Protein AF-A0A2S7P5N1-F1 (afdb_monomer_lite)

pLDDT: mean 74.96, std 13.5, range [34.81, 96.12]

Foldseek 3Di:
DWWQFLPQRDIDDDDPVDDDAEEEEDEDDDPFQLDEPDNDCPDPSVPTPNNVVSNVVSVVCVVVVHRIYDYCNHRADPVDPVRNVVCVVCVVVVVVRHPYYHYDDPPDPAPPPNFHDDDDPPCVLVNQVVVLVRCLVPFQAQCQQQFADPDADDDPVRFHPWQFDASGDSDPVRCVVPPPWDFDPDDRVPHQRWDQDPQAIKDAQFKWKFQLVVLWTWGWGRTQDPQPRTDTWTWHDQFQLEITTTDGDPVPPSDDDDPGLIDIDTDGHGYHRDADPVNSVLSVVQVQQKAFEAEPWWDCACVFKPWDPDPPQSSQQRRSRNIRRCSQDQKDKTKMKGDPQPTHTPVNDNPRDDVFAIKIKMKMWDDDPPDPGTAIFIDIDGDNDPVVVVVVVVVVPDTDRAKDKDWDADPPFRKIKIWIWGWAFDDDPHTDTYTYIYIDIDGD

Radius of gyration: 33.19 Å; chains: 1; bounding box: 68×47×106 Å

Sequence (444 aa):
MRLIHTTNLNLKWFTWKKIPGYAILSHTWESDDQTDIIKDPTHPSSKKAGYRKIISACKVARDNNLDYIWVDTCCIEKESSSELSEAINSMYRWYQNAKVCYAYLSDLKAGIFGVNMPMLYGEGPNAFLRLQEQIVLSSNDLSIFAFDLNSKPTNPSGRIVIPYCDMFAESPDAFKNHGAREYPETEPHWNEAFTVTNRGIYFQRARLHTDMRNGVYCMILNTEYPSLNHGFIYLQKVGPRLFARCAFDDSGRHSGDNELPSSQVEEDMYIIKHITPLRLQQLIDADEYSIQVTSETHILTPTALEVLDGFPWSKHWDESRMKHLTRGENEFRGCWKLYPDFAESLLGTAVMHPTIDFVYLTCGLIRRQNHRHPKPSVCLYHADKWEEVEGALEFFPGYSTGDQELVLSNPGRGDKTTITVHIELQEGNIPRFQLRINMKTTKR

Structure (mmCIF, N/CA/C/O backbone):
data_AF-A0A2S7P5N1-F1
#
_entry.id   AF-A0A2S7P5N1-F1
#
loop_
_atom_site.group_PDB
_atom_site.id
_atom_site.type_symbol
_atom_site.label_atom_id
_atom_site.label_alt_id
_atom_site.label_comp_id
_atom_site.label_asym_id
_atom_site.label_entity_id
_atom_site.label_seq_id
_atom_site.pdbx_PDB_ins_code
_atom_site.Cartn_x
_atom_site.Cartn_y
_atom_site.Cartn_z
_atom_site.occupancy
_atom_site.B_iso_or_equiv
_atom_site.auth_seq_id
_atom_site.auth_comp_id
_atom_site.auth_asym_id
_atom_site.auth_atom_id
_atom_site.pdbx_PDB_model_num
ATOM 1 N N . MET A 1 1 ? -18.267 -4.964 55.510 1.00 85.06 1 MET A N 1
ATOM 2 C CA . MET A 1 1 ? -18.291 -4.572 54.079 1.00 85.06 1 MET A CA 1
ATOM 3 C C . MET A 1 1 ? -19.045 -3.260 53.945 1.00 85.06 1 MET A C 1
ATOM 5 O O . MET A 1 1 ? -20.138 -3.157 54.500 1.00 85.06 1 MET A O 1
ATOM 9 N N . ARG A 1 2 ? -18.495 -2.270 53.232 1.00 88.69 2 ARG A N 1
ATOM 10 C CA . ARG A 1 2 ? -19.232 -1.049 52.859 1.00 88.69 2 ARG A CA 1
ATOM 11 C C . ARG A 1 2 ? -19.867 -1.194 51.495 1.00 88.69 2 ARG A C 1
ATOM 13 O O . ARG A 1 2 ? -19.284 -1.819 50.623 1.00 88.69 2 ARG A O 1
ATOM 20 N N . LEU A 1 3 ? -21.042 -0.605 51.333 1.00 90.88 3 LEU A N 1
ATOM 21 C CA . LEU A 1 3 ? -21.743 -0.503 50.059 1.00 90.88 3 LEU A CA 1
ATOM 22 C C . LEU A 1 3 ? -22.220 0.934 49.863 1.00 90.88 3 LEU A C 1
ATOM 24 O O . LEU A 1 3 ? -22.571 1.610 50.832 1.00 90.88 3 LEU A O 1
ATOM 28 N N . ILE A 1 4 ? -22.266 1.376 48.613 1.00 91.75 4 ILE A N 1
ATOM 29 C CA . ILE A 1 4 ? -22.823 2.665 48.206 1.00 91.75 4 ILE A CA 1
ATOM 30 C C . ILE A 1 4 ? -24.306 2.458 47.923 1.00 91.75 4 ILE A C 1
ATOM 32 O O . ILE A 1 4 ? -24.670 1.568 47.155 1.00 91.75 4 ILE A O 1
ATOM 36 N N . HIS A 1 5 ? -25.167 3.271 48.527 1.00 93.25 5 HIS A N 1
ATOM 37 C CA . HIS A 1 5 ? -26.588 3.274 48.197 1.00 93.25 5 HIS A CA 1
ATOM 38 C C . HIS A 1 5 ? -26.816 4.011 46.872 1.00 93.25 5 HIS A C 1
ATOM 40 O O . HIS A 1 5 ? -26.486 5.190 46.748 1.00 93.25 5 HIS A O 1
ATOM 46 N N . THR A 1 6 ? -27.415 3.351 45.885 1.00 92.06 6 THR A N 1
ATOM 47 C CA . THR A 1 6 ? -27.430 3.830 44.495 1.00 92.06 6 THR A CA 1
ATOM 48 C C . THR A 1 6 ? -28.173 5.153 44.322 1.00 92.06 6 THR A C 1
ATOM 50 O O . THR A 1 6 ? -27.812 5.941 43.456 1.00 92.06 6 THR A O 1
ATOM 53 N N . THR A 1 7 ? -29.186 5.452 45.142 1.00 88.25 7 THR A N 1
ATOM 54 C CA . THR A 1 7 ? -29.996 6.686 45.014 1.00 88.25 7 THR A CA 1
ATOM 55 C C . THR A 1 7 ? -29.400 7.919 45.691 1.00 88.25 7 THR A C 1
ATOM 57 O O . THR A 1 7 ? -29.428 8.997 45.113 1.00 88.25 7 THR A O 1
ATOM 60 N N . ASN A 1 8 ? -28.875 7.787 46.910 1.00 87.75 8 ASN A N 1
ATOM 61 C CA . ASN A 1 8 ? -28.400 8.923 47.712 1.00 87.75 8 ASN A CA 1
ATOM 62 C C . ASN A 1 8 ? -26.874 8.932 47.887 1.00 87.75 8 ASN A C 1
ATOM 64 O O . ASN A 1 8 ? -26.353 9.794 48.587 1.00 87.75 8 ASN A O 1
ATOM 68 N N . LEU A 1 9 ? -26.179 7.964 47.274 1.00 86.25 9 LEU A N 1
ATOM 69 C CA . LEU A 1 9 ? -24.722 7.825 47.222 1.00 86.25 9 LEU A CA 1
ATOM 70 C C . LEU A 1 9 ? -24.042 7.703 48.593 1.00 86.25 9 LEU A C 1
ATOM 72 O O . LEU A 1 9 ? -22.824 7.824 48.700 1.00 86.25 9 LEU A O 1
ATOM 76 N N . ASN A 1 10 ? -24.807 7.429 49.652 1.00 85.75 10 ASN A N 1
ATOM 77 C CA . ASN A 1 10 ? -24.251 7.255 50.985 1.00 85.75 10 ASN A CA 1
ATOM 78 C C . ASN A 1 10 ? -23.576 5.889 51.119 1.00 85.75 10 ASN A C 1
ATOM 80 O O . ASN A 1 10 ? -24.156 4.856 50.773 1.00 85.75 10 ASN A O 1
ATOM 84 N N . LEU A 1 11 ? -22.380 5.887 51.706 1.00 87.00 11 LEU A N 1
ATOM 85 C CA . LEU A 1 11 ? -21.710 4.671 52.153 1.00 87.00 11 LEU A CA 1
ATOM 86 C C . LEU A 1 11 ? -22.391 4.137 53.416 1.00 87.00 11 LEU A C 1
ATOM 88 O O . LEU A 1 11 ? -22.590 4.865 54.390 1.00 87.00 11 LEU A O 1
ATOM 92 N N . LYS A 1 12 ? -22.731 2.848 53.410 1.00 89.44 12 LYS A N 1
ATOM 93 C CA . LYS A 1 12 ? -23.333 2.150 54.547 1.00 89.44 12 LYS A CA 1
ATOM 94 C C . LYS A 1 12 ? -22.548 0.888 54.875 1.00 89.44 12 LYS A C 1
ATOM 96 O O . LYS A 1 12 ? -22.209 0.107 53.986 1.00 89.44 12 LYS A O 1
ATOM 101 N N . TRP A 1 13 ? -22.274 0.690 56.162 1.00 87.94 13 TRP A N 1
ATOM 102 C CA . TRP A 1 13 ? -21.599 -0.504 56.664 1.00 87.94 13 TRP A CA 1
ATOM 103 C C . TRP A 1 13 ? -22.589 -1.651 56.885 1.00 87.94 13 TRP A C 1
ATOM 105 O O . TRP A 1 13 ? -23.650 -1.462 57.485 1.00 87.94 13 TRP A O 1
ATOM 115 N N . PHE A 1 14 ? -22.211 -2.851 56.447 1.00 86.44 14 PHE A N 1
ATOM 116 C CA . PHE A 1 14 ? -22.962 -4.085 56.648 1.00 86.44 14 PHE A CA 1
ATOM 117 C C . PHE A 1 14 ? -22.094 -5.164 57.297 1.00 86.44 14 PHE A C 1
ATOM 119 O O . PHE A 1 14 ? -20.931 -5.374 56.929 1.00 86.44 14 PHE A O 1
ATOM 126 N N . THR A 1 15 ? -22.694 -5.874 58.254 1.00 81.19 15 THR A N 1
ATOM 127 C CA . THR A 1 15 ? -22.119 -7.069 58.877 1.00 81.19 15 THR A CA 1
ATOM 128 C C . THR A 1 15 ? -22.464 -8.312 58.056 1.00 81.19 15 THR A C 1
ATOM 130 O O . THR A 1 15 ? -23.514 -8.385 57.418 1.00 81.19 15 THR A O 1
ATOM 133 N N . TRP A 1 16 ? -21.596 -9.324 58.108 1.00 67.81 16 TRP A N 1
ATOM 134 C CA . TRP A 1 16 ? -21.658 -10.546 57.292 1.00 67.81 16 TRP A CA 1
ATOM 135 C C . TRP A 1 16 ? -22.987 -11.317 57.334 1.00 67.81 16 TRP A C 1
ATOM 137 O O . TRP A 1 16 ? -23.288 -12.069 56.416 1.00 67.81 16 TRP A O 1
ATOM 147 N N . LYS A 1 17 ? -23.800 -11.127 58.379 1.00 71.75 17 LYS A N 1
ATOM 148 C CA . LYS A 1 17 ? -25.098 -11.801 58.545 1.00 71.75 17 LYS A CA 1
ATOM 149 C C . LYS A 1 17 ? -26.265 -11.091 57.843 1.00 71.75 17 LYS A C 1
ATOM 151 O O . LYS A 1 17 ? -27.352 -11.655 57.792 1.00 71.75 17 LYS A O 1
ATOM 156 N N . LYS A 1 18 ? -26.082 -9.852 57.366 1.00 82.50 18 LYS A N 1
ATOM 157 C CA . LYS A 1 18 ? -27.156 -8.999 56.819 1.00 82.50 18 LYS A CA 1
ATOM 15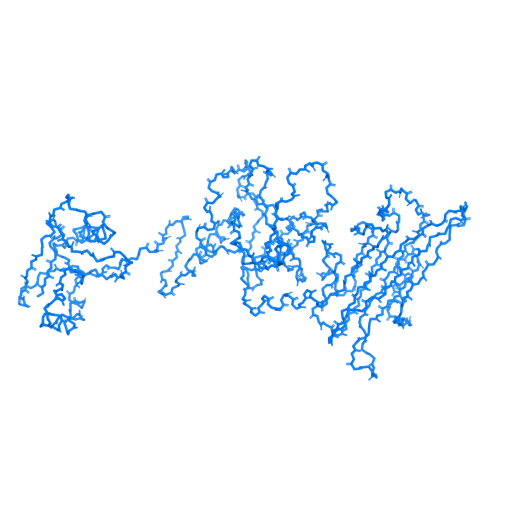8 C C . LYS A 1 18 ? -26.682 -8.160 55.624 1.00 82.50 18 LYS A C 1
ATOM 160 O O . LYS A 1 18 ? -26.900 -6.951 55.599 1.00 82.50 18 LYS A O 1
ATOM 165 N N . ILE A 1 19 ? -26.009 -8.779 54.655 1.00 86.12 19 ILE A N 1
ATOM 166 C CA . ILE A 1 19 ? -25.625 -8.096 53.410 1.00 86.12 19 ILE A CA 1
ATOM 167 C C . ILE A 1 19 ? -26.820 -8.162 52.436 1.00 86.12 19 ILE A C 1
ATOM 169 O O . ILE A 1 19 ? -27.285 -9.268 52.154 1.00 86.12 19 ILE A O 1
ATOM 173 N N . PRO A 1 20 ? -27.360 -7.022 51.959 1.00 91.94 20 PRO A N 1
ATOM 174 C CA . PRO A 1 20 ? -28.439 -7.007 50.968 1.00 91.94 20 PRO A CA 1
ATOM 175 C C . PRO A 1 20 ? -27.938 -7.505 49.604 1.00 91.94 20 PRO A C 1
ATOM 177 O O . PRO A 1 20 ? -26.741 -7.680 49.413 1.00 91.94 20 PRO A O 1
ATOM 180 N N . GLY A 1 21 ? -28.828 -7.710 48.630 1.00 91.56 21 GLY A N 1
ATOM 181 C CA . GLY A 1 21 ? -28.392 -7.890 47.241 1.00 91.56 21 GLY A CA 1
ATOM 182 C C . GLY A 1 21 ? -27.664 -6.637 46.745 1.00 91.56 21 GLY A C 1
ATOM 183 O O . GLY A 1 21 ? -28.141 -5.526 46.971 1.00 91.56 21 GLY A O 1
ATOM 184 N N . TYR A 1 22 ? -26.512 -6.806 46.095 1.00 94.94 22 TYR A N 1
ATOM 185 C CA . TYR A 1 22 ? -25.707 -5.693 45.591 1.00 94.94 22 TYR A CA 1
ATOM 186 C C . TYR A 1 22 ? -25.079 -6.015 44.235 1.00 94.94 22 TYR A C 1
ATOM 188 O O . TYR A 1 22 ? -24.844 -7.182 43.906 1.00 94.94 22 TYR A O 1
ATOM 196 N N . ALA A 1 23 ? -24.809 -4.966 43.465 1.00 93.62 23 ALA A N 1
ATOM 197 C CA . ALA A 1 23 ? -23.954 -5.017 42.285 1.00 93.62 23 ALA A CA 1
ATOM 198 C C . ALA A 1 23 ? -22.489 -4.793 42.676 1.00 93.62 23 ALA A C 1
ATOM 200 O O . ALA A 1 23 ? -22.204 -4.160 43.692 1.00 93.62 23 ALA A O 1
ATOM 201 N N . ILE A 1 24 ? -21.553 -5.245 41.853 1.00 92.69 24 ILE A N 1
ATOM 202 C CA . ILE A 1 24 ? -20.134 -4.924 42.002 1.00 92.69 24 ILE A CA 1
ATOM 203 C C . ILE A 1 24 ? -19.625 -4.230 40.740 1.00 92.69 24 ILE A C 1
ATOM 205 O O . ILE A 1 24 ? -20.009 -4.610 39.637 1.00 92.69 24 ILE A O 1
ATOM 209 N N . LEU A 1 25 ? -18.802 -3.193 40.893 1.00 89.31 25 LEU A N 1
ATOM 210 C CA . LEU A 1 25 ? -18.110 -2.544 39.782 1.00 89.31 25 LEU A CA 1
ATOM 211 C C . LEU A 1 25 ? -16.669 -3.048 39.727 1.00 89.31 25 LEU A C 1
ATOM 213 O O . LEU A 1 25 ? -15.925 -2.913 40.698 1.00 89.31 25 LEU A O 1
ATOM 217 N N . SER A 1 26 ? -16.291 -3.599 38.581 1.00 84.00 26 SER A N 1
ATOM 218 C CA . SER A 1 26 ? -14.914 -3.898 38.217 1.00 84.00 26 SER A CA 1
ATOM 219 C C . SER A 1 26 ? -14.438 -2.849 37.216 1.00 84.00 26 SER A C 1
ATOM 221 O O . SER A 1 26 ? -15.090 -2.607 36.198 1.00 84.00 26 SER A O 1
ATOM 223 N N . HIS A 1 27 ? -13.319 -2.196 37.507 1.00 73.56 27 HIS A N 1
ATOM 224 C CA . HIS A 1 27 ? -12.744 -1.155 36.659 1.00 73.56 27 HIS A CA 1
ATOM 225 C C . HIS A 1 27 ? -11.223 -1.145 36.775 1.00 73.56 27 HIS A C 1
ATOM 227 O O . HIS A 1 27 ? -10.653 -1.651 37.742 1.00 73.56 27 HIS A O 1
ATOM 233 N N . THR A 1 28 ? -10.568 -0.522 35.802 1.00 64.88 28 THR A N 1
ATOM 234 C CA . THR A 1 28 ? -9.151 -0.153 35.873 1.00 64.88 28 THR A CA 1
ATOM 235 C C . THR A 1 28 ? -9.002 1.288 36.349 1.00 64.88 28 THR A C 1
ATOM 237 O O . THR A 1 28 ? -9.917 2.100 36.206 1.00 64.88 28 THR A O 1
ATOM 240 N N . TRP A 1 29 ? -7.853 1.599 36.946 1.00 57.81 29 TRP A N 1
ATOM 241 C CA . TRP A 1 29 ? -7.506 2.958 37.355 1.00 57.81 29 TRP A CA 1
ATOM 242 C C . TRP A 1 29 ? -7.067 3.762 36.131 1.00 57.81 29 TRP A C 1
ATOM 244 O O . TRP A 1 29 ? -6.116 3.372 35.455 1.00 57.81 29 TRP A O 1
ATOM 254 N N . GLU A 1 30 ? -7.722 4.885 35.860 1.00 59.81 30 GLU A N 1
ATOM 255 C CA . GLU A 1 30 ? -7.180 5.922 34.976 1.00 59.81 30 GLU A CA 1
ATOM 256 C C . GLU A 1 30 ? -6.218 6.848 35.736 1.00 59.81 30 GLU A C 1
ATOM 258 O O . GLU A 1 30 ? -6.212 6.900 36.968 1.00 59.81 30 GLU A O 1
ATOM 263 N N . SER A 1 31 ? -5.408 7.626 35.012 1.00 55.72 31 SER A N 1
ATOM 264 C CA . SER A 1 31 ? -4.389 8.525 35.583 1.00 55.72 31 SER A CA 1
ATOM 265 C C . SER A 1 31 ? -4.941 9.639 36.491 1.00 55.72 31 SER A C 1
ATOM 267 O O . SER A 1 31 ? -4.154 10.353 37.104 1.00 55.72 31 SER A O 1
ATOM 269 N N . ASP A 1 32 ? -6.268 9.767 36.620 1.00 54.53 32 ASP A N 1
ATOM 270 C CA . ASP A 1 32 ? -6.952 10.799 37.416 1.00 54.53 32 ASP A CA 1
ATOM 271 C C . ASP A 1 32 ? -8.100 10.243 38.304 1.00 54.53 32 ASP A C 1
ATOM 273 O O . ASP A 1 32 ? -8.975 10.975 38.777 1.00 54.53 32 ASP A O 1
ATOM 277 N N . ASP A 1 33 ? -8.117 8.922 38.539 1.00 52.47 33 ASP A N 1
ATOM 278 C CA . ASP A 1 33 ? -9.250 8.191 39.139 1.00 52.47 33 ASP A CA 1
ATOM 279 C C . ASP A 1 33 ? -9.298 8.169 40.677 1.00 52.47 33 ASP A C 1
ATOM 281 O O . ASP A 1 33 ? -10.228 7.600 41.258 1.00 52.47 33 ASP A O 1
ATOM 285 N N . GLN A 1 34 ? -8.338 8.791 41.371 1.00 53.25 34 GLN A N 1
ATOM 286 C CA . GLN A 1 34 ? -8.409 8.916 42.830 1.00 53.25 34 GLN A CA 1
ATOM 287 C C . GLN A 1 34 ? -9.506 9.918 43.210 1.00 53.25 34 GLN A C 1
ATOM 289 O O . GLN A 1 34 ? -9.298 11.135 43.294 1.00 53.25 34 GLN A O 1
ATOM 294 N N . THR A 1 35 ? -10.713 9.386 43.388 1.00 55.66 35 THR A N 1
ATOM 295 C CA . THR A 1 35 ? -11.888 10.130 43.824 1.00 55.66 35 THR A CA 1
ATOM 296 C C . THR A 1 35 ? -12.612 9.399 44.931 1.00 55.66 35 THR A C 1
ATOM 298 O O . THR A 1 35 ? -13.121 8.298 44.740 1.00 55.66 35 THR A O 1
ATOM 301 N N . ASP A 1 36 ? -12.720 10.067 46.072 1.00 55.72 36 ASP A N 1
ATOM 302 C CA . ASP A 1 36 ? -13.720 9.733 47.070 1.00 55.72 36 ASP A CA 1
ATOM 303 C C . ASP A 1 36 ? -15.107 10.138 46.560 1.00 55.72 36 ASP A C 1
ATOM 305 O O . ASP A 1 36 ? -15.274 11.146 45.862 1.00 55.72 36 ASP A O 1
ATOM 309 N N . ILE A 1 37 ? -16.132 9.368 46.931 1.00 57.41 37 ILE A N 1
ATOM 310 C CA . ILE A 1 37 ? -17.523 9.798 46.759 1.00 57.41 37 ILE A CA 1
ATOM 311 C C . ILE A 1 37 ? -17.769 10.908 47.772 1.00 57.41 37 ILE A C 1
ATOM 313 O O . ILE A 1 37 ? -18.015 10.665 48.953 1.00 57.41 37 ILE A O 1
ATOM 317 N N . ILE A 1 38 ? -17.675 12.145 47.302 1.00 56.34 38 ILE A N 1
ATOM 318 C CA . ILE A 1 38 ? -17.942 13.324 48.117 1.00 56.34 38 ILE A CA 1
ATOM 319 C C . ILE A 1 38 ? -19.436 13.640 48.027 1.00 56.34 38 ILE A C 1
ATOM 321 O O . ILE A 1 38 ? -20.025 13.648 46.946 1.00 56.34 38 ILE A O 1
ATOM 325 N N . LYS A 1 39 ? -20.052 13.877 49.191 1.00 51.62 39 LYS A N 1
ATOM 326 C CA . LYS A 1 39 ? -21.495 14.137 49.350 1.00 51.62 39 LYS A CA 1
ATOM 327 C C . LYS A 1 39 ? -21.967 15.450 48.717 1.00 51.62 39 LYS A C 1
ATOM 329 O O . LYS A 1 39 ? -23.170 15.663 48.619 1.00 51.62 39 LYS A O 1
ATOM 334 N N . ASP A 1 40 ? -21.042 16.322 48.329 1.00 56.47 40 ASP A N 1
ATOM 335 C CA . ASP A 1 40 ? -21.327 17.663 47.831 1.00 56.47 40 ASP A CA 1
ATOM 336 C C . ASP A 1 40 ? -21.165 17.738 46.296 1.00 56.47 40 ASP A C 1
ATOM 338 O O . ASP A 1 40 ? -20.037 17.661 45.794 1.00 56.47 40 ASP A O 1
ATOM 342 N N . PRO A 1 41 ? -22.267 17.919 45.537 1.00 57.59 41 PRO A N 1
ATOM 343 C CA . PRO A 1 41 ? -22.244 18.094 44.083 1.00 57.59 41 PRO A CA 1
ATOM 344 C C . PRO A 1 41 ? -21.470 19.335 43.616 1.00 57.59 41 PRO A C 1
ATOM 346 O O . PRO A 1 41 ? -21.150 19.442 42.435 1.00 57.59 41 PRO A O 1
ATOM 349 N N . THR A 1 42 ? -21.181 20.283 44.512 1.00 58.38 42 THR A N 1
ATOM 350 C CA . THR A 1 42 ? -20.426 21.508 44.211 1.00 58.38 42 THR A CA 1
ATOM 351 C C . THR A 1 42 ? -18.920 21.353 44.439 1.00 58.38 42 THR A C 1
ATOM 353 O O . THR A 1 42 ? -18.136 22.207 44.018 1.00 58.38 42 THR A O 1
ATOM 356 N N . HIS A 1 43 ? -18.484 20.235 45.032 1.00 64.44 43 HIS A N 1
ATOM 357 C CA . HIS A 1 43 ? -17.074 19.967 45.291 1.00 64.44 43 HIS A CA 1
ATOM 358 C C . HIS A 1 43 ? -16.296 19.757 43.976 1.00 64.44 43 HIS A C 1
ATOM 360 O O . HIS A 1 43 ? -16.797 19.062 43.086 1.00 64.44 43 HIS A O 1
ATOM 366 N N . PRO A 1 44 ? -15.051 20.257 43.835 1.00 63.97 44 PRO A N 1
ATOM 367 C CA . PRO A 1 44 ? -14.245 20.103 42.616 1.00 63.97 44 PRO A CA 1
ATOM 368 C C . PRO A 1 44 ? -14.110 18.655 42.116 1.00 63.97 44 PRO A C 1
ATOM 370 O O . PRO A 1 44 ? -14.088 18.410 40.911 1.00 63.97 44 PRO A O 1
ATOM 373 N N . SER A 1 45 ? -14.087 17.681 43.031 1.00 64.75 45 SER A N 1
ATOM 374 C CA . SER A 1 45 ? -14.007 16.246 42.710 1.00 64.75 45 SER A CA 1
ATOM 375 C C . SER A 1 45 ? -15.219 15.694 41.951 1.00 64.75 45 SER A C 1
ATOM 377 O O . SER A 1 45 ? -15.078 14.673 41.286 1.00 64.75 45 SER A O 1
ATOM 379 N N . SER A 1 46 ? -16.380 16.362 41.980 1.00 64.75 46 SER A N 1
ATOM 380 C CA . SER A 1 46 ? -17.556 15.982 41.173 1.00 64.75 46 SER A CA 1
ATOM 381 C C . SER A 1 46 ? -17.301 16.086 39.660 1.00 64.75 46 SER A C 1
ATOM 383 O O . SER A 1 46 ? -17.981 15.445 38.858 1.00 64.75 46 SER A O 1
ATOM 385 N N . LYS A 1 47 ? -16.284 16.864 39.254 1.00 68.38 47 LYS A N 1
ATOM 386 C CA . LYS A 1 47 ? -15.878 17.052 37.853 1.00 68.38 47 LYS A CA 1
ATOM 387 C C . LYS A 1 47 ? -14.912 15.980 37.345 1.00 68.38 47 LYS A C 1
ATOM 389 O O . LYS A 1 47 ? -14.667 15.920 36.138 1.00 68.38 47 LYS A O 1
ATOM 394 N N . LYS A 1 48 ? -14.367 15.139 38.225 1.00 72.94 48 LYS A N 1
ATOM 395 C CA . LYS A 1 48 ? -13.396 14.100 37.861 1.00 72.94 48 LYS A CA 1
ATOM 396 C C . LYS A 1 48 ? -14.074 12.906 37.174 1.00 72.94 48 LYS A C 1
ATOM 398 O O . LYS A 1 48 ? -15.253 12.624 37.403 1.00 72.94 48 LYS A O 1
ATOM 403 N N . ALA A 1 49 ? -13.326 12.204 36.320 1.00 72.06 49 ALA A N 1
ATOM 404 C CA . ALA A 1 49 ? -13.826 11.062 35.548 1.00 72.06 49 ALA A CA 1
ATOM 405 C C . ALA A 1 49 ? -14.330 9.920 36.451 1.00 72.06 49 ALA A C 1
ATOM 407 O O . ALA A 1 49 ? -15.440 9.420 36.243 1.00 72.06 49 ALA A O 1
ATOM 408 N N . GLY A 1 50 ? -13.591 9.611 37.523 1.00 73.69 50 GLY A N 1
ATOM 409 C CA . GLY A 1 50 ? -13.958 8.582 38.499 1.00 73.69 50 GLY A CA 1
ATOM 410 C C . GLY A 1 50 ? -15.312 8.811 39.179 1.00 73.69 50 GLY A C 1
ATOM 411 O O . GLY A 1 50 ? -16.072 7.861 39.373 1.00 73.69 50 GLY A O 1
ATOM 412 N N . TYR A 1 51 ? -15.695 10.067 39.434 1.00 79.00 51 TYR A N 1
ATOM 413 C CA . TYR A 1 51 ? -17.014 10.386 39.987 1.00 79.00 51 TYR A CA 1
ATOM 414 C C . TYR A 1 51 ? -18.136 10.051 38.993 1.00 79.00 51 TYR A C 1
ATOM 416 O O . TYR A 1 51 ? -19.080 9.338 39.337 1.00 79.00 51 TYR A O 1
ATOM 424 N N . ARG A 1 52 ? -18.016 10.487 37.728 1.00 79.31 52 ARG A N 1
ATOM 425 C CA . ARG A 1 52 ? -19.007 10.182 36.674 1.00 79.31 52 ARG A CA 1
ATOM 426 C C . ARG A 1 52 ? -19.175 8.679 36.452 1.00 79.31 52 ARG A C 1
ATOM 428 O O . ARG A 1 52 ? -20.305 8.216 36.272 1.00 79.31 52 ARG A O 1
ATOM 435 N N . LYS A 1 53 ? -18.073 7.927 36.508 1.00 83.88 53 LYS A N 1
ATOM 436 C CA . LYS A 1 53 ? -18.055 6.459 36.440 1.00 83.88 53 LYS A CA 1
ATOM 437 C C . LYS A 1 53 ? -18.929 5.842 37.535 1.00 83.88 53 LYS A C 1
ATOM 439 O O . LYS A 1 53 ? -19.828 5.058 37.234 1.00 83.88 53 LYS A O 1
ATOM 444 N N . ILE A 1 54 ? -18.735 6.252 38.789 1.00 86.25 54 ILE A N 1
ATOM 445 C CA . ILE A 1 54 ? -19.496 5.734 39.937 1.00 86.25 54 ILE A CA 1
ATOM 446 C C . ILE A 1 54 ? -20.984 6.090 39.836 1.00 86.25 54 ILE A C 1
ATOM 448 O O . ILE A 1 54 ? -21.834 5.228 40.065 1.00 86.25 54 ILE A O 1
ATOM 452 N N . ILE A 1 55 ? -21.320 7.330 39.464 1.00 87.31 55 ILE A N 1
ATOM 453 C CA . ILE A 1 55 ? -22.718 7.760 39.285 1.00 87.31 55 ILE A CA 1
ATOM 454 C C . ILE A 1 55 ? -23.417 6.930 38.207 1.00 87.31 55 ILE A C 1
ATOM 456 O O . ILE A 1 55 ? -24.542 6.465 38.406 1.00 87.31 55 ILE A O 1
ATOM 460 N N . SER A 1 56 ? -22.739 6.710 37.081 1.00 87.06 56 SER A N 1
ATOM 461 C CA . SER A 1 56 ? -23.265 5.908 35.975 1.00 87.06 56 SER A CA 1
ATOM 462 C C . SER A 1 56 ? -23.474 4.455 36.404 1.00 87.06 56 SER A C 1
ATOM 464 O O . SER A 1 56 ? -24.544 3.899 36.171 1.00 87.06 56 SER A O 1
ATOM 466 N N . ALA A 1 57 ? -22.518 3.868 37.129 1.00 89.75 57 ALA A N 1
ATOM 467 C CA . ALA A 1 57 ? -22.654 2.523 37.686 1.00 89.75 57 ALA A CA 1
ATOM 468 C C . ALA A 1 57 ? -23.810 2.418 38.702 1.00 89.75 57 ALA A C 1
ATOM 470 O O . ALA A 1 57 ? -24.564 1.447 38.679 1.00 89.75 57 ALA A O 1
ATOM 471 N N . CYS A 1 58 ? -24.014 3.436 39.549 1.00 91.12 58 CYS A N 1
ATOM 472 C CA . CYS A 1 58 ? -25.161 3.502 40.460 1.00 91.12 58 CYS A CA 1
ATOM 473 C C . CYS A 1 58 ? -26.492 3.564 39.701 1.00 91.12 58 CYS A C 1
ATOM 475 O O . CYS A 1 58 ? -27.464 2.938 40.122 1.00 91.12 58 CYS A O 1
ATOM 477 N N . LYS A 1 59 ? -26.546 4.296 38.581 1.00 91.44 59 LYS A N 1
ATOM 478 C CA . LYS A 1 59 ? -27.727 4.335 37.712 1.00 91.44 59 LYS A CA 1
ATOM 479 C C . LYS A 1 59 ? -28.030 2.950 37.136 1.00 91.44 59 LYS A C 1
ATOM 481 O O . LYS A 1 59 ? -29.138 2.469 37.327 1.00 91.44 59 LYS A O 1
ATOM 486 N N . VAL A 1 60 ? -27.037 2.281 36.547 1.00 92.06 60 VAL A N 1
ATOM 487 C CA . VAL A 1 60 ? -27.203 0.926 35.987 1.00 92.06 60 VAL A CA 1
ATOM 488 C C . VAL A 1 60 ? -27.613 -0.084 37.066 1.00 92.06 60 VAL A C 1
ATOM 490 O O . VAL A 1 60 ? -28.484 -0.918 36.832 1.00 92.06 60 VAL A O 1
ATOM 493 N N . ALA A 1 61 ? -27.044 -0.003 38.272 1.00 92.19 61 ALA A N 1
ATOM 494 C CA . ALA A 1 61 ? -27.463 -0.831 39.404 1.00 92.19 61 ALA A CA 1
ATOM 495 C C . ALA A 1 61 ? -28.939 -0.611 39.771 1.00 92.19 61 ALA A C 1
ATOM 497 O O . ALA A 1 61 ? -29.674 -1.583 39.948 1.00 92.19 61 ALA A O 1
ATOM 498 N N . ARG A 1 62 ? -29.386 0.650 39.818 1.00 93.12 62 ARG A N 1
ATOM 499 C CA . ARG A 1 62 ? -30.780 1.004 40.111 1.00 93.12 62 ARG A CA 1
ATOM 500 C C . ARG A 1 62 ? -31.741 0.494 39.040 1.00 93.12 62 ARG A C 1
ATOM 502 O O . ARG A 1 62 ? -32.770 -0.073 39.386 1.00 93.12 62 ARG A O 1
ATOM 509 N N . ASP A 1 63 ? -31.375 0.633 37.768 1.00 91.12 63 ASP A N 1
ATOM 510 C CA . ASP A 1 63 ? -32.176 0.151 36.636 1.00 91.12 63 ASP A CA 1
ATOM 511 C C . ASP A 1 63 ? -32.321 -1.390 36.655 1.00 91.12 63 ASP A C 1
ATOM 513 O O . ASP A 1 63 ? -33.300 -1.933 36.150 1.00 91.12 63 ASP A O 1
ATOM 517 N N . ASN A 1 64 ? -31.397 -2.096 37.319 1.00 90.38 64 ASN A N 1
ATOM 518 C CA . ASN A 1 64 ? -31.448 -3.541 37.576 1.00 90.38 64 ASN A CA 1
ATOM 519 C C . ASN A 1 64 ? -32.046 -3.913 38.952 1.00 90.38 64 ASN A C 1
ATOM 521 O O . ASN A 1 64 ? -31.861 -5.037 39.421 1.00 90.38 64 ASN A O 1
ATOM 525 N N . ASN A 1 65 ? -32.771 -2.998 39.606 1.00 94.62 65 ASN A N 1
ATOM 526 C CA . ASN A 1 65 ? -33.408 -3.190 40.919 1.00 94.62 65 ASN A CA 1
ATOM 527 C C . ASN A 1 65 ? -32.430 -3.541 42.058 1.00 94.62 65 ASN A C 1
ATOM 529 O O . ASN A 1 65 ? -32.752 -4.327 42.952 1.00 94.62 65 ASN A O 1
ATOM 533 N N . LEU A 1 66 ? -31.222 -2.968 42.035 1.00 94.88 66 LEU A N 1
ATOM 534 C CA . LEU A 1 66 ? -30.239 -3.101 43.110 1.00 94.88 66 LEU A CA 1
ATOM 535 C C . LEU A 1 66 ? -30.018 -1.750 43.797 1.00 94.88 66 LEU A C 1
ATOM 537 O O . LEU A 1 66 ? -29.502 -0.798 43.210 1.00 94.88 66 LEU A O 1
ATOM 541 N N . ASP A 1 67 ? -30.366 -1.688 45.082 1.00 95.88 67 ASP A N 1
ATOM 542 C CA . ASP A 1 67 ? -30.219 -0.480 45.909 1.00 95.88 67 ASP A CA 1
ATOM 543 C C . ASP A 1 67 ? -28.772 -0.211 46.333 1.00 95.88 67 ASP A C 1
ATOM 545 O O . ASP A 1 67 ? -28.452 0.874 46.820 1.00 95.88 67 ASP A O 1
ATOM 549 N N . TYR A 1 68 ? -27.888 -1.197 46.164 1.00 95.44 68 TYR A N 1
ATOM 550 C CA . TYR A 1 68 ? -26.516 -1.146 46.647 1.00 95.44 68 TYR A CA 1
ATOM 551 C C . TYR A 1 68 ? -25.508 -1.582 45.583 1.00 95.44 68 TYR A C 1
ATOM 553 O O . TYR A 1 68 ? -25.728 -2.551 44.854 1.00 95.44 68 TYR A O 1
ATOM 561 N N . ILE A 1 69 ? -24.368 -0.892 45.540 1.00 94.44 69 ILE A N 1
ATOM 562 C CA . ILE A 1 69 ? -23.215 -1.246 44.708 1.00 94.44 69 ILE A CA 1
ATOM 563 C C . ILE A 1 69 ? -21.919 -1.203 45.524 1.00 94.44 69 ILE A C 1
ATOM 565 O O . ILE A 1 69 ? -21.752 -0.357 46.405 1.00 94.44 69 ILE A O 1
ATOM 569 N N . TRP A 1 70 ? -21.001 -2.124 45.243 1.00 92.00 70 TRP A N 1
ATOM 570 C CA . TRP A 1 70 ? -19.643 -2.124 45.778 1.00 92.00 70 TRP A CA 1
ATOM 571 C C . TRP A 1 70 ? -18.648 -1.628 44.729 1.00 92.00 70 TRP A C 1
ATOM 573 O O . TRP A 1 70 ? -18.682 -2.072 43.582 1.00 92.00 70 TRP A O 1
ATOM 583 N N . VAL A 1 71 ? -17.749 -0.735 45.142 1.00 88.69 71 VAL A N 1
ATOM 584 C CA . VAL A 1 71 ? -16.668 -0.174 44.319 1.00 88.69 71 VAL A CA 1
ATOM 585 C C . VAL A 1 71 ? -15.415 -0.101 45.187 1.00 88.69 71 VAL A C 1
ATOM 587 O O . VAL A 1 71 ? -15.442 0.559 46.228 1.00 88.69 71 VAL A O 1
ATOM 590 N N . ASP A 1 72 ? -14.328 -0.756 44.781 1.00 79.44 72 ASP A N 1
ATOM 591 C CA . ASP A 1 72 ? -13.094 -0.893 45.576 1.00 79.44 72 ASP A CA 1
ATOM 592 C C . ASP A 1 72 ? -12.507 0.455 46.036 1.00 79.44 72 ASP A C 1
ATOM 594 O O . ASP A 1 72 ? -12.007 0.589 47.150 1.00 79.44 72 ASP A O 1
ATOM 598 N N . THR A 1 73 ? -12.639 1.470 45.187 1.00 76.62 73 THR A N 1
ATOM 599 C CA . THR A 1 73 ? -12.068 2.803 45.347 1.00 76.62 73 THR A CA 1
ATOM 600 C C . THR A 1 73 ? -12.691 3.542 46.525 1.00 76.62 73 THR A C 1
ATOM 602 O O . THR A 1 73 ? -11.997 4.303 47.184 1.00 76.62 73 THR A O 1
ATOM 605 N N . CYS A 1 74 ? -13.968 3.282 46.830 1.00 80.69 74 CYS A N 1
ATOM 606 C CA . CYS A 1 74 ? -14.719 4.009 47.860 1.00 80.69 74 CYS A CA 1
ATOM 607 C C . CYS A 1 74 ? -15.200 3.118 49.011 1.00 80.69 74 CYS A C 1
ATOM 609 O O . CYS A 1 74 ? -15.563 3.614 50.074 1.00 80.69 74 CYS A O 1
ATOM 611 N N . CYS A 1 75 ? -15.264 1.802 48.802 1.00 82.50 75 CYS A N 1
ATOM 612 C CA . CYS A 1 75 ? -15.775 0.857 49.795 1.00 82.50 75 CYS A CA 1
ATOM 613 C C . CYS A 1 75 ? -14.672 0.244 50.675 1.00 82.50 75 CYS A C 1
ATOM 615 O O . CYS A 1 75 ? -15.010 -0.498 51.602 1.00 82.50 75 CYS A O 1
ATOM 617 N N . ILE A 1 76 ? -13.394 0.544 50.402 1.00 77.25 76 ILE A N 1
ATOM 618 C CA . ILE A 1 76 ? -12.219 0.088 51.163 1.00 77.25 76 ILE A CA 1
ATOM 619 C C . ILE A 1 76 ? -11.469 1.304 51.731 1.00 77.25 76 ILE A C 1
ATOM 621 O O . ILE A 1 76 ? -11.183 2.252 51.008 1.00 77.25 76 ILE A O 1
ATOM 625 N N . GLU A 1 77 ? -11.117 1.270 53.021 1.00 75.81 77 GLU A N 1
ATOM 626 C CA . GLU A 1 77 ? -10.437 2.362 53.727 1.00 75.81 77 GLU A CA 1
ATOM 627 C C . GLU A 1 77 ? -8.978 1.987 53.701 1.00 75.81 77 GLU A C 1
ATOM 629 O O . GLU A 1 77 ? -8.502 1.198 54.513 1.00 75.81 77 GLU A O 1
ATOM 634 N N . LYS A 1 78 ? -8.282 2.487 52.688 1.00 69.38 78 LYS A N 1
ATOM 635 C CA . LYS A 1 78 ? -6.903 2.077 52.424 1.00 69.38 78 LYS A CA 1
ATOM 636 C C . LYS A 1 78 ? -5.930 2.558 53.509 1.00 69.38 78 LYS A C 1
ATOM 638 O O . LYS A 1 78 ? -4.845 2.003 53.620 1.00 69.38 78 LYS A O 1
ATOM 643 N N . GLU A 1 79 ? -6.333 3.536 54.323 1.00 70.69 79 GLU A N 1
ATOM 644 C CA . GLU A 1 79 ? -5.574 4.036 55.479 1.00 70.69 79 GLU A CA 1
ATOM 645 C C . GLU A 1 79 ? -5.661 3.105 56.703 1.00 70.69 79 GLU A C 1
ATOM 647 O O . GLU A 1 79 ? -4.802 3.149 57.583 1.00 70.69 79 GLU A O 1
ATOM 652 N N . SER A 1 80 ? -6.660 2.217 56.749 1.00 73.44 80 SER A N 1
ATOM 653 C CA . SER A 1 80 ? -6.826 1.223 57.808 1.00 73.44 80 SER A CA 1
ATOM 654 C C . SER A 1 80 ? -6.181 -0.100 57.395 1.00 73.44 80 SER A C 1
ATOM 656 O O . SER A 1 80 ? -6.719 -0.861 56.589 1.00 73.44 80 SER A O 1
ATOM 658 N N . SER A 1 81 ? -5.013 -0.410 57.962 1.00 65.06 81 SER A N 1
ATOM 659 C CA . SER A 1 81 ? -4.263 -1.636 57.643 1.00 65.06 81 SER A CA 1
ATOM 660 C C . SER A 1 81 ? -5.033 -2.924 57.972 1.00 65.06 81 SER A C 1
ATOM 662 O O . SER A 1 81 ? -4.882 -3.934 57.273 1.00 65.06 81 SER A O 1
ATOM 664 N N . SER A 1 82 ? -5.890 -2.892 58.998 1.00 69.00 82 SER A N 1
ATOM 665 C CA . SER A 1 82 ? -6.765 -4.006 59.370 1.00 69.00 82 SER A CA 1
ATOM 666 C C . SER A 1 82 ? -7.900 -4.202 58.362 1.00 69.00 82 SER A C 1
ATOM 668 O O . SER A 1 82 ? -8.117 -5.331 57.919 1.00 69.00 82 SER A O 1
ATOM 670 N N . GLU A 1 83 ? -8.571 -3.127 57.933 1.00 70.75 83 GLU A N 1
ATOM 671 C CA . GLU A 1 83 ? -9.654 -3.218 56.946 1.00 70.75 83 GLU A CA 1
ATOM 672 C C . GLU A 1 83 ? -9.126 -3.599 55.562 1.00 70.75 83 GLU A C 1
ATOM 674 O O . GLU A 1 83 ? -9.717 -4.444 54.892 1.00 70.75 83 GLU A O 1
ATOM 679 N N . LEU A 1 84 ? -7.996 -3.030 55.140 1.00 64.69 84 LEU A N 1
ATOM 680 C CA . LEU A 1 84 ? -7.378 -3.357 53.859 1.00 64.69 84 LEU A CA 1
ATOM 681 C C . LEU A 1 84 ? -7.036 -4.853 53.771 1.00 64.69 84 LEU A C 1
ATOM 683 O O . LEU A 1 84 ? -7.331 -5.503 52.768 1.00 64.69 84 LEU A O 1
ATOM 687 N N . SER A 1 85 ? -6.480 -5.419 54.845 1.00 56.88 85 SER A N 1
ATOM 688 C CA . SER A 1 85 ? -6.157 -6.849 54.924 1.00 56.88 85 SER A CA 1
ATOM 689 C C . SER A 1 85 ? -7.414 -7.728 54.917 1.00 56.88 85 SER A C 1
ATOM 691 O O . SER A 1 85 ? -7.453 -8.754 54.234 1.00 56.88 85 SER A O 1
ATOM 693 N N . GLU A 1 86 ? -8.467 -7.338 55.643 1.00 67.62 86 GLU A N 1
ATOM 694 C CA . GLU A 1 86 ? -9.756 -8.043 55.623 1.00 67.62 86 GLU A CA 1
ATOM 695 C C . GLU A 1 86 ? -10.409 -7.984 54.231 1.00 67.62 86 GLU A C 1
ATOM 697 O O . GLU A 1 86 ? -10.949 -8.987 53.754 1.00 67.62 86 GLU A O 1
ATOM 702 N N . ALA A 1 87 ? -10.313 -6.837 53.552 1.00 68.19 87 ALA A N 1
ATOM 703 C CA . ALA A 1 87 ? -10.860 -6.618 52.221 1.00 68.19 87 ALA A CA 1
ATOM 704 C C . ALA A 1 87 ? -10.161 -7.465 51.155 1.00 68.19 87 ALA A C 1
ATOM 706 O O . ALA A 1 87 ? -10.843 -8.122 50.370 1.00 68.19 87 ALA A O 1
ATOM 707 N N . ILE A 1 88 ? -8.825 -7.529 51.164 1.00 60.31 88 ILE A N 1
ATOM 708 C CA . ILE A 1 88 ? -8.049 -8.371 50.238 1.00 60.31 88 ILE A CA 1
ATOM 709 C C . ILE A 1 88 ? -8.428 -9.848 50.407 1.00 60.31 88 ILE A C 1
ATOM 711 O O . ILE A 1 88 ? -8.746 -10.525 49.429 1.00 60.31 88 ILE A O 1
ATOM 715 N N . ASN A 1 89 ? -8.478 -10.333 51.650 1.00 63.38 89 ASN A N 1
ATOM 716 C CA . ASN A 1 89 ? -8.813 -11.730 51.945 1.00 63.38 89 ASN A CA 1
ATOM 717 C C . ASN A 1 89 ? -10.278 -12.084 51.629 1.00 63.38 89 ASN A C 1
ATOM 719 O O . ASN A 1 89 ? -10.607 -13.254 51.426 1.00 63.38 89 ASN A O 1
ATOM 723 N N . SER A 1 90 ? -11.162 -11.086 51.570 1.00 70.12 90 SER A N 1
ATOM 724 C CA . SER A 1 90 ? -12.597 -11.275 51.332 1.00 70.12 90 SER A CA 1
ATOM 725 C C . SER A 1 90 ? -13.047 -10.952 49.907 1.00 70.12 90 SER A C 1
ATOM 727 O O . SER A 1 90 ? -14.179 -11.280 49.547 1.00 70.12 90 SER A O 1
ATOM 729 N N . MET A 1 91 ? -12.185 -10.344 49.088 1.00 68.12 91 MET A N 1
ATOM 730 C CA . MET A 1 91 ? -12.542 -9.785 47.783 1.00 68.12 91 MET A CA 1
ATOM 731 C C . MET A 1 91 ? -13.194 -10.822 46.864 1.00 68.12 91 MET A C 1
ATOM 733 O O . MET A 1 91 ? -14.297 -10.595 46.373 1.00 68.12 91 MET A O 1
ATOM 737 N N . TYR A 1 92 ? -12.582 -11.998 46.695 1.00 66.62 92 TYR A N 1
ATOM 738 C CA . TYR A 1 92 ? -13.140 -13.066 45.852 1.00 66.62 92 TYR A CA 1
ATOM 739 C C . TYR A 1 92 ? -14.542 -13.497 46.298 1.00 66.62 92 TYR A C 1
ATOM 741 O O . TYR A 1 92 ? -15.420 -13.725 45.468 1.00 66.62 92 TYR A O 1
ATOM 749 N N . ARG A 1 93 ? -14.785 -13.542 47.614 1.00 71.94 93 ARG A N 1
ATOM 750 C CA . ARG A 1 93 ? -16.100 -13.862 48.180 1.00 71.94 93 ARG A CA 1
ATOM 751 C C . ARG A 1 93 ? -17.114 -12.737 47.945 1.00 71.94 93 ARG A C 1
ATOM 753 O O . ARG A 1 93 ? -18.300 -13.023 47.809 1.00 71.94 93 ARG A O 1
ATOM 760 N N . TRP A 1 94 ? -16.689 -11.477 47.894 1.00 79.62 94 TRP A N 1
ATOM 761 C CA . TRP A 1 94 ? -17.567 -10.360 47.529 1.00 79.62 94 TRP A CA 1
ATOM 762 C C . TRP A 1 94 ? -17.960 -10.409 46.054 1.00 79.62 94 TRP A C 1
ATOM 764 O O . TRP A 1 94 ? -19.143 -10.343 45.740 1.00 79.62 94 TRP A O 1
ATOM 774 N N . TYR A 1 95 ? -17.005 -10.653 45.157 1.00 76.00 95 TYR A N 1
ATOM 775 C CA . TYR A 1 95 ? -17.310 -10.873 43.741 1.00 76.00 95 TYR A CA 1
ATOM 776 C C . TYR A 1 95 ? -18.260 -12.059 43.533 1.00 76.00 95 TYR A C 1
ATOM 778 O O . TYR A 1 95 ? -19.240 -11.933 42.806 1.00 76.00 95 TYR A O 1
ATOM 786 N N . GLN A 1 96 ? -18.026 -13.181 44.220 1.00 75.62 96 GLN A N 1
ATOM 787 C CA . GLN A 1 96 ? -18.878 -14.371 44.127 1.00 75.62 96 GLN A CA 1
ATOM 788 C C . GLN A 1 96 ? -20.318 -14.126 44.609 1.00 75.62 96 GLN A C 1
ATOM 790 O O . GLN A 1 96 ? -21.255 -14.697 44.058 1.00 75.62 96 GLN A O 1
ATOM 795 N N . ASN A 1 97 ? -20.499 -13.316 45.656 1.00 82.50 97 ASN A N 1
ATOM 796 C CA . ASN A 1 97 ? -21.809 -13.075 46.269 1.00 82.50 97 ASN A CA 1
ATOM 797 C C . ASN A 1 97 ? -22.568 -11.884 45.662 1.00 82.50 97 ASN A C 1
ATOM 799 O O . ASN A 1 97 ? -23.734 -11.673 46.010 1.00 82.50 97 ASN A O 1
ATOM 803 N N . ALA A 1 98 ? -21.928 -11.091 44.800 1.00 88.12 98 ALA A N 1
ATOM 804 C CA . ALA A 1 98 ? -22.594 -10.023 44.071 1.00 88.12 98 ALA A CA 1
ATOM 805 C C . ALA A 1 98 ? -23.672 -10.606 43.144 1.00 88.12 98 ALA A C 1
ATOM 807 O O . ALA A 1 98 ? -23.509 -11.673 42.555 1.00 88.12 98 ALA A O 1
ATOM 808 N N . LYS A 1 99 ? -24.793 -9.896 42.996 1.00 89.88 99 LYS A N 1
ATOM 809 C CA . LYS A 1 99 ? -25.868 -10.306 42.077 1.00 89.88 99 LYS A CA 1
ATOM 810 C C . LYS A 1 99 ? -25.480 -10.116 40.616 1.00 89.88 99 LYS A C 1
ATOM 812 O O . LYS A 1 99 ? -25.959 -10.849 39.759 1.00 89.88 99 LYS A O 1
ATOM 817 N N . VAL A 1 100 ? -24.633 -9.127 40.354 1.00 89.25 100 VAL A N 1
ATOM 818 C CA . VAL A 1 100 ? -24.140 -8.771 39.026 1.00 89.25 100 VAL A CA 1
ATOM 819 C C . VAL A 1 100 ? -22.806 -8.046 39.168 1.00 89.25 100 VAL A C 1
ATOM 821 O O . VAL A 1 100 ? -22.606 -7.296 40.127 1.00 89.25 100 VAL A O 1
ATOM 824 N N . CYS A 1 101 ? -21.906 -8.274 38.216 1.00 89.06 101 CYS A N 1
ATOM 825 C CA . CYS A 1 101 ? -20.644 -7.558 38.080 1.00 89.06 101 CYS A CA 1
ATOM 826 C C . CYS A 1 101 ? -20.701 -6.688 36.824 1.00 89.06 101 CYS A C 1
ATOM 828 O O . CYS A 1 101 ? -20.897 -7.203 35.725 1.00 89.06 101 CYS A O 1
ATOM 830 N N . TYR A 1 102 ? -20.543 -5.378 36.989 1.00 86.44 102 TYR A N 1
ATOM 831 C CA . TYR A 1 102 ? -20.399 -4.436 35.889 1.00 86.44 102 TYR A CA 1
ATOM 832 C C . TYR A 1 102 ? -18.918 -4.215 35.618 1.00 86.44 102 TYR A C 1
ATOM 834 O O . TYR A 1 102 ? -18.178 -3.844 36.525 1.00 86.44 102 TYR A O 1
ATOM 842 N N . ALA A 1 103 ? -18.494 -4.420 34.376 1.00 83.25 103 ALA A N 1
ATOM 843 C CA . ALA A 1 103 ? -17.162 -4.046 33.924 1.00 83.25 103 ALA A CA 1
ATOM 844 C C . ALA A 1 103 ? -17.232 -2.663 33.265 1.00 83.25 103 ALA A C 1
ATOM 846 O O . ALA A 1 103 ? -17.988 -2.476 32.312 1.00 83.25 103 ALA A O 1
ATOM 847 N N . TYR A 1 104 ? -16.470 -1.695 33.773 1.00 78.75 104 TYR A N 1
ATOM 848 C CA . TYR A 1 104 ? -16.330 -0.379 33.150 1.00 78.75 104 TYR A CA 1
ATOM 849 C C . TYR A 1 104 ? -15.037 -0.318 32.337 1.00 78.75 104 TYR A C 1
ATOM 851 O O . TYR A 1 104 ? -13.954 -0.513 32.889 1.00 78.75 104 TYR A O 1
ATOM 859 N N . LEU A 1 105 ? -15.176 -0.037 31.041 1.00 70.75 105 LEU A N 1
ATOM 860 C CA . LEU A 1 105 ? -14.093 0.042 30.061 1.00 70.75 105 LEU A CA 1
ATOM 861 C C . LEU A 1 105 ? -14.191 1.398 29.358 1.00 70.75 105 LEU A C 1
ATOM 863 O O . LEU A 1 105 ? -15.071 1.604 28.523 1.00 70.75 105 LEU A O 1
ATOM 867 N N . SER A 1 106 ? -13.350 2.350 29.742 1.00 67.94 106 SER A N 1
ATOM 868 C CA . SER A 1 106 ? -13.400 3.726 29.233 1.00 67.94 106 SER A CA 1
ATOM 869 C C . SER A 1 106 ? -12.845 3.900 27.823 1.00 67.94 106 SER A C 1
ATOM 871 O O . SER A 1 106 ? -13.152 4.887 27.158 1.00 67.94 106 SER A O 1
ATOM 873 N N . ASP A 1 107 ? -12.055 2.940 27.359 1.00 64.88 107 ASP A N 1
ATOM 874 C CA . ASP A 1 107 ? -11.400 2.906 26.056 1.00 64.88 107 ASP A CA 1
ATOM 875 C C . ASP A 1 107 ? -12.210 2.152 24.982 1.00 64.88 107 ASP A C 1
ATOM 877 O O . ASP A 1 107 ? -11.836 2.145 23.806 1.00 64.88 107 ASP A O 1
ATOM 881 N N . LEU A 1 108 ? -13.349 1.547 25.347 1.00 58.38 108 LEU A N 1
ATOM 882 C CA . LEU A 1 108 ? -14.149 0.721 24.443 1.00 58.38 108 LEU A CA 1
ATOM 883 C C . LEU A 1 108 ? -15.130 1.547 23.586 1.00 58.38 108 LEU A C 1
ATOM 885 O O . LEU A 1 108 ? -16.098 2.116 24.086 1.00 58.38 108 LEU A O 1
ATOM 889 N N . LYS A 1 109 ? -14.942 1.521 22.258 1.00 58.22 109 LYS A N 1
ATOM 890 C CA . LYS A 1 109 ? -15.799 2.173 21.240 1.00 58.22 109 LYS A CA 1
ATOM 891 C C . LYS A 1 109 ? -16.761 1.202 20.521 1.00 58.22 109 LYS A C 1
ATOM 893 O O . LYS A 1 109 ? -16.865 1.225 19.296 1.00 58.22 109 LYS A O 1
ATOM 898 N N . ALA A 1 110 ? -17.419 0.290 21.236 1.00 50.78 110 ALA A N 1
ATOM 899 C CA . ALA A 1 110 ? -18.301 -0.708 20.613 1.00 50.78 110 ALA A CA 1
ATOM 900 C C . ALA A 1 110 ? -19.660 -0.102 20.183 1.00 50.78 110 ALA A C 1
ATOM 902 O O . ALA A 1 110 ? -20.297 0.595 20.970 1.00 50.78 110 ALA A O 1
ATOM 903 N N . GLY A 1 111 ? -20.108 -0.381 18.948 1.00 51.94 111 GLY A N 1
ATOM 904 C CA . GLY A 1 111 ? -21.405 0.057 18.390 1.00 51.94 111 GLY A CA 1
ATOM 905 C C . GLY A 1 111 ? -21.352 1.200 17.362 1.00 51.94 111 GLY A C 1
ATOM 906 O O . GLY A 1 111 ? -22.388 1.588 16.824 1.00 51.94 111 GLY A O 1
ATOM 907 N N . ILE A 1 112 ? -20.168 1.732 17.054 1.00 56.75 112 ILE A N 1
ATOM 908 C CA . ILE A 1 112 ? -19.983 2.756 16.014 1.00 56.75 112 ILE A CA 1
ATOM 909 C C . ILE A 1 112 ? -20.024 2.078 14.626 1.00 56.75 112 ILE A C 1
ATOM 911 O O . ILE A 1 112 ? -19.493 0.982 14.457 1.00 56.75 112 ILE A O 1
ATOM 915 N N . PHE A 1 113 ? -20.687 2.704 13.646 1.00 59.28 113 PHE A N 1
ATOM 916 C CA . PHE A 1 113 ? -20.855 2.212 12.261 1.00 59.28 113 PHE A CA 1
ATOM 917 C C . PHE A 1 113 ? -21.644 0.899 12.095 1.00 59.28 113 PHE A C 1
ATOM 919 O O . PHE A 1 113 ? -21.534 0.239 11.067 1.00 59.28 113 PHE A O 1
ATOM 926 N N . GLY A 1 114 ? -22.441 0.493 13.092 1.00 61.66 114 GLY A N 1
ATOM 927 C CA . GLY A 1 114 ? -23.220 -0.752 13.013 1.00 61.66 114 GLY A CA 1
ATOM 928 C C . GLY A 1 114 ? -22.365 -2.026 13.048 1.00 61.66 114 GLY A C 1
ATOM 929 O O . GLY A 1 114 ? -22.854 -3.108 12.734 1.00 61.66 114 GLY A O 1
ATOM 930 N N . VAL A 1 115 ? -21.094 -1.908 13.445 1.00 66.69 115 VAL A N 1
ATOM 931 C CA . VAL A 1 115 ? -20.160 -3.029 13.552 1.00 66.69 115 VAL A CA 1
ATOM 932 C C . VAL A 1 115 ? -20.329 -3.739 14.898 1.00 66.69 115 VAL A C 1
ATOM 934 O O . VAL A 1 115 ? -20.257 -3.113 15.960 1.00 66.69 115 VAL A O 1
ATOM 937 N N . ASN A 1 116 ? -20.485 -5.067 14.866 1.00 68.50 116 ASN A N 1
ATOM 938 C CA . ASN A 1 116 ? -20.460 -5.911 16.059 1.00 68.50 116 ASN A CA 1
ATOM 939 C C . ASN A 1 116 ? -19.074 -6.545 16.233 1.00 68.50 116 ASN A C 1
ATOM 941 O O . ASN A 1 116 ? -18.657 -7.395 15.450 1.00 68.50 116 ASN A O 1
ATOM 945 N N . MET A 1 117 ? -18.363 -6.124 17.274 1.00 71.12 117 MET A N 1
ATOM 946 C CA . MET A 1 117 ? -17.011 -6.569 17.586 1.00 71.12 117 MET A CA 1
ATOM 947 C C . MET A 1 117 ? -17.015 -7.306 18.930 1.00 71.12 117 MET A C 1
ATOM 949 O O . MET A 1 117 ? -17.215 -6.653 19.957 1.00 71.12 117 MET A O 1
ATOM 953 N N . PRO A 1 118 ? -16.755 -8.633 18.972 1.00 66.62 118 PRO A N 1
ATOM 954 C CA . PRO A 1 118 ? -16.586 -9.355 20.229 1.00 66.62 118 PRO A CA 1
ATOM 955 C C . PRO A 1 118 ? -15.512 -8.688 21.089 1.00 66.62 118 PRO A C 1
ATOM 957 O O . PRO A 1 118 ? -14.496 -8.215 20.568 1.00 66.62 118 PRO A O 1
ATOM 960 N N . MET A 1 119 ? -15.742 -8.628 22.398 1.00 60.03 119 MET A N 1
ATOM 961 C CA . MET A 1 119 ? -14.773 -8.063 23.333 1.00 60.03 119 MET A CA 1
ATOM 962 C C . MET A 1 119 ? -13.617 -9.045 23.529 1.00 60.03 119 MET A C 1
ATOM 964 O O . MET A 1 119 ? -13.837 -10.188 23.929 1.00 60.03 119 MET A O 1
ATOM 968 N N . LEU A 1 120 ? -12.393 -8.589 23.266 1.00 68.19 120 LEU A N 1
ATOM 969 C CA . LEU A 1 120 ? -11.165 -9.337 23.515 1.00 68.19 120 LEU A CA 1
ATOM 970 C C . LEU A 1 120 ? -10.319 -8.537 24.515 1.00 68.19 120 LEU A C 1
ATOM 972 O O . LEU A 1 120 ? -10.011 -7.368 24.293 1.00 68.19 120 LEU A O 1
ATOM 976 N N . TYR A 1 121 ? -9.995 -9.142 25.658 1.00 51.59 121 TYR A N 1
ATOM 977 C CA . TYR A 1 121 ? -9.217 -8.481 26.708 1.00 51.59 121 TYR A CA 1
ATOM 978 C C . TYR A 1 121 ? -7.746 -8.345 26.297 1.00 51.59 121 TYR A C 1
ATOM 980 O O . TYR A 1 121 ? -7.150 -9.301 25.804 1.00 51.59 121 TYR A O 1
ATOM 988 N N . GLY A 1 122 ? -7.149 -7.178 26.563 1.00 65.69 122 GLY A N 1
ATOM 989 C CA . GLY A 1 122 ? -5.720 -6.930 26.337 1.00 65.69 122 GLY A CA 1
ATOM 990 C C . GLY A 1 122 ? -5.340 -6.501 24.915 1.00 65.69 122 GLY A C 1
ATOM 991 O O . GLY A 1 122 ? -4.162 -6.544 24.578 1.00 65.69 122 GLY A O 1
ATOM 992 N N . GLU A 1 123 ? -6.297 -6.079 24.080 1.00 70.69 123 GLU A N 1
ATOM 993 C CA . GLU A 1 123 ? -6.003 -5.647 22.703 1.00 70.69 123 GLU A CA 1
ATOM 994 C C . GLU A 1 123 ? -5.180 -4.352 22.627 1.00 70.69 123 GLU A C 1
ATOM 996 O O . GLU A 1 123 ? -4.349 -4.211 21.725 1.00 70.69 123 GLU A O 1
ATOM 1001 N N . GLY A 1 124 ? -5.392 -3.414 23.557 1.00 76.94 124 GLY A N 1
ATOM 1002 C CA . GLY A 1 124 ? -4.723 -2.111 23.541 1.00 76.94 124 GLY A CA 1
ATOM 1003 C C . GLY A 1 124 ? -4.920 -1.393 22.192 1.00 76.94 124 GLY A C 1
ATOM 1004 O O . GLY A 1 124 ? -6.047 -1.356 21.691 1.00 76.94 124 GLY A O 1
ATOM 1005 N N . PRO A 1 125 ? -3.850 -0.877 21.551 1.00 71.19 125 PRO A N 1
ATOM 1006 C CA . PRO A 1 125 ? -3.927 -0.236 20.231 1.00 71.19 125 PRO A CA 1
ATOM 1007 C C . PRO A 1 125 ? -4.554 -1.109 19.127 1.00 71.19 125 PRO A C 1
ATOM 1009 O O . PRO A 1 125 ? -5.145 -0.588 18.181 1.00 71.19 125 PRO A O 1
ATOM 1012 N N . ASN A 1 126 ? -4.506 -2.442 19.258 1.00 79.88 126 ASN A N 1
ATOM 1013 C CA . ASN A 1 126 ? -5.069 -3.354 18.257 1.00 79.88 126 ASN A CA 1
ATOM 1014 C C . ASN A 1 126 ? -6.602 -3.284 18.170 1.00 79.88 126 ASN A C 1
ATOM 1016 O O . ASN A 1 126 ? -7.164 -3.667 17.146 1.00 79.88 126 ASN A O 1
ATOM 1020 N N . ALA A 1 127 ? -7.289 -2.766 19.195 1.00 77.75 127 ALA A N 1
ATOM 1021 C CA . ALA A 1 127 ? -8.743 -2.610 19.165 1.00 77.75 127 ALA A CA 1
ATOM 1022 C C . ALA A 1 127 ? -9.190 -1.643 18.053 1.00 77.75 127 ALA A C 1
ATOM 1024 O O . ALA A 1 127 ? -10.203 -1.873 17.389 1.00 77.75 127 ALA A O 1
ATOM 1025 N N . PHE A 1 128 ? -8.418 -0.577 17.810 1.00 82.69 128 PHE A N 1
ATOM 1026 C CA . PHE A 1 128 ? -8.722 0.385 16.751 1.00 82.69 128 PHE A CA 1
ATOM 1027 C C . PHE A 1 128 ? -8.387 -0.153 15.357 1.00 82.69 128 PHE A C 1
ATOM 1029 O O . PHE A 1 128 ? -9.132 0.094 14.407 1.00 82.69 128 PHE A O 1
ATOM 1036 N N . LEU A 1 129 ? -7.313 -0.937 15.233 1.00 84.31 129 LEU A N 1
ATOM 1037 C CA . LEU A 1 129 ? -7.010 -1.666 14.000 1.00 84.31 129 LEU A CA 1
ATOM 1038 C C . LEU A 1 129 ? -8.143 -2.631 13.648 1.00 84.31 129 LEU A C 1
ATOM 1040 O O . LEU A 1 129 ? -8.650 -2.606 12.531 1.00 84.31 129 LEU A O 1
ATOM 1044 N N . ARG A 1 130 ? -8.612 -3.410 14.627 1.00 84.88 130 ARG A N 1
ATOM 1045 C CA . ARG A 1 130 ? -9.718 -4.351 14.436 1.00 84.88 130 ARG A CA 1
ATOM 1046 C C . ARG A 1 130 ? -11.014 -3.648 14.037 1.00 84.88 130 ARG A C 1
ATOM 1048 O O . ARG A 1 130 ? -11.737 -4.153 13.186 1.00 84.88 130 ARG A O 1
ATOM 1055 N N . LEU A 1 131 ? -11.290 -2.469 14.602 1.00 82.81 131 LEU A N 1
ATOM 1056 C CA . LEU A 1 131 ? -12.436 -1.653 14.196 1.00 82.81 131 LEU A CA 1
ATOM 1057 C C . LEU A 1 131 ? -12.345 -1.272 12.715 1.00 82.81 131 LEU A C 1
ATOM 1059 O O . LEU A 1 131 ? -13.309 -1.474 11.982 1.00 82.81 131 LEU A O 1
ATOM 1063 N N . GLN A 1 132 ? -11.196 -0.756 12.272 1.00 87.75 132 GLN A N 1
ATOM 1064 C CA . GLN A 1 132 ? -10.981 -0.412 10.864 1.00 87.75 132 GLN A CA 1
ATOM 1065 C C . GLN A 1 132 ? -11.117 -1.645 9.961 1.00 87.75 132 GLN A C 1
ATOM 1067 O O . GLN A 1 132 ? -11.807 -1.569 8.949 1.00 87.75 132 GLN A O 1
ATOM 1072 N N . GLU A 1 133 ? -10.552 -2.792 10.362 1.00 87.31 133 GLU A N 1
ATOM 1073 C CA . GLU A 1 133 ? -10.698 -4.065 9.643 1.00 87.31 133 GLU A CA 1
ATOM 1074 C C . GLU A 1 133 ? -12.158 -4.519 9.526 1.00 87.31 133 GLU A C 1
ATOM 1076 O O . GLU A 1 133 ? -12.516 -5.128 8.527 1.00 87.31 133 GLU A O 1
ATOM 1081 N N . GLN A 1 134 ? -13.017 -4.229 10.504 1.00 83.06 134 GLN A N 1
ATOM 1082 C CA . GLN A 1 134 ? -14.440 -4.543 10.391 1.00 83.06 134 GLN A CA 1
ATOM 1083 C C . GLN A 1 134 ? -15.211 -3.548 9.518 1.00 83.06 134 GLN A C 1
ATOM 1085 O O . GLN A 1 134 ? -16.106 -3.966 8.789 1.00 83.06 134 GLN A O 1
ATOM 1090 N N . ILE A 1 135 ? -14.869 -2.255 9.557 1.00 82.75 135 ILE A N 1
ATOM 1091 C CA . ILE A 1 135 ? -15.515 -1.236 8.711 1.00 82.75 135 ILE A CA 1
ATOM 1092 C C . ILE A 1 135 ? -15.288 -1.554 7.229 1.00 82.75 135 ILE A C 1
ATOM 1094 O O . ILE A 1 135 ? -16.227 -1.506 6.440 1.00 82.75 135 ILE A O 1
ATOM 1098 N N . VAL A 1 136 ? -14.068 -1.947 6.851 1.00 88.38 136 VAL A N 1
ATOM 1099 C CA . VAL A 1 136 ? -13.750 -2.286 5.452 1.00 88.38 136 VAL A CA 1
ATOM 1100 C C . VAL A 1 136 ? -14.415 -3.565 4.942 1.00 88.38 136 VAL A C 1
ATOM 1102 O O . VAL A 1 136 ? -14.391 -3.822 3.745 1.00 88.38 136 VAL A O 1
ATOM 1105 N N . LEU A 1 137 ? -14.993 -4.393 5.819 1.00 84.50 137 LEU A N 1
ATOM 1106 C CA . LEU A 1 137 ? -15.755 -5.572 5.389 1.00 84.50 137 LEU A CA 1
ATOM 1107 C C . LEU A 1 137 ? -17.176 -5.218 4.939 1.00 84.50 137 LEU A C 1
ATOM 1109 O O . LEU A 1 137 ? -17.799 -6.014 4.240 1.00 84.50 137 LEU A O 1
ATOM 1113 N N . SER A 1 138 ? -17.701 -4.063 5.353 1.00 79.31 138 SER A N 1
ATOM 1114 C CA . SER A 1 138 ? -19.073 -3.630 5.064 1.00 79.31 138 SER A CA 1
ATOM 1115 C C . SER A 1 138 ? -19.164 -2.290 4.329 1.00 79.31 138 SER A C 1
ATOM 1117 O O . SER A 1 138 ? -20.269 -1.870 3.991 1.00 79.31 138 SER A O 1
ATOM 1119 N N . SER A 1 139 ? -18.034 -1.625 4.070 1.00 82.50 139 SER A N 1
ATOM 1120 C CA . SER A 1 139 ? -17.964 -0.326 3.400 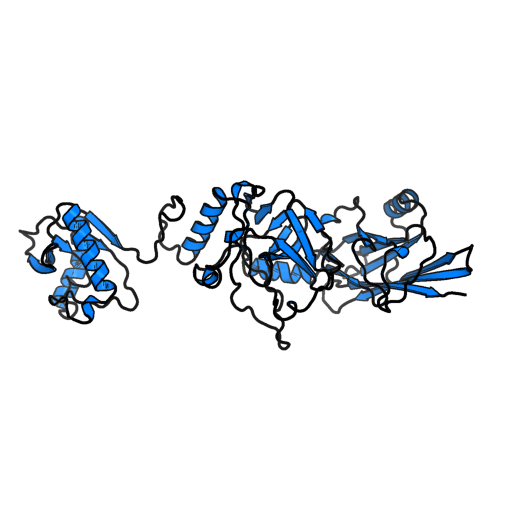1.00 82.50 139 SER A CA 1
ATOM 1121 C C . SER A 1 139 ? -16.855 -0.293 2.350 1.00 82.50 139 SER A C 1
ATOM 1123 O O . SER A 1 139 ? -15.727 -0.698 2.625 1.00 82.50 139 SER A O 1
ATOM 1125 N N . ASN A 1 140 ? -17.167 0.274 1.180 1.00 83.06 140 ASN A N 1
ATOM 1126 C CA . ASN A 1 140 ? -16.200 0.560 0.115 1.00 83.06 140 ASN A CA 1
ATOM 1127 C C . ASN A 1 140 ? -15.644 1.993 0.197 1.00 83.06 140 ASN A C 1
ATOM 1129 O O . ASN A 1 140 ? -15.020 2.471 -0.749 1.00 83.06 140 ASN A O 1
ATOM 1133 N N . ASP A 1 141 ? -15.881 2.708 1.296 1.00 82.38 141 ASP A N 1
ATOM 1134 C CA . ASP A 1 141 ? -15.425 4.084 1.451 1.00 82.38 141 ASP A CA 1
ATOM 1135 C C . ASP A 1 141 ? -13.904 4.163 1.671 1.00 82.38 141 ASP A C 1
ATOM 1137 O O . ASP A 1 141 ? -13.377 3.751 2.708 1.00 82.38 141 ASP A O 1
ATOM 1141 N N . LEU A 1 142 ? -13.193 4.733 0.693 1.00 84.12 142 LEU A N 1
ATOM 1142 C CA . LEU A 1 142 ? -11.741 4.909 0.743 1.00 84.12 142 LEU A CA 1
ATOM 1143 C C . LEU A 1 142 ? -11.303 6.019 1.712 1.00 84.12 142 LEU A C 1
ATOM 1145 O O . LEU A 1 142 ? -10.112 6.110 2.025 1.00 84.12 142 LEU A O 1
ATOM 1149 N N . SER A 1 143 ? -12.232 6.833 2.230 1.00 80.69 143 SER A N 1
ATOM 1150 C CA . SER A 1 143 ? -11.949 7.870 3.232 1.00 80.69 143 SER A CA 1
ATOM 1151 C C . SER A 1 143 ? -11.343 7.295 4.520 1.00 80.69 143 SER A C 1
ATOM 1153 O O . SER A 1 143 ? -10.592 7.984 5.213 1.00 80.69 143 SER A O 1
ATOM 1155 N N . ILE A 1 144 ? -11.558 6.002 4.799 1.00 84.50 144 ILE A N 1
ATOM 1156 C CA . ILE A 1 144 ? -10.940 5.298 5.930 1.00 84.50 144 ILE A CA 1
ATOM 1157 C C . ILE A 1 144 ? -9.403 5.308 5.875 1.00 84.50 144 ILE A C 1
ATOM 1159 O O . ILE A 1 144 ? -8.740 5.267 6.909 1.00 84.50 144 ILE A O 1
ATOM 1163 N N . PHE A 1 145 ? -8.814 5.409 4.681 1.00 87.56 145 PHE A N 1
ATOM 1164 C CA . PHE A 1 145 ? -7.361 5.464 4.500 1.00 87.56 145 PHE A CA 1
ATOM 1165 C C . PHE A 1 145 ? -6.804 6.886 4.580 1.00 87.56 145 PHE A C 1
ATOM 1167 O O . PHE A 1 145 ? -5.587 7.085 4.611 1.00 87.56 145 PHE A O 1
ATOM 1174 N N . ALA A 1 146 ? -7.673 7.886 4.636 1.00 82.06 146 ALA A N 1
ATOM 1175 C CA . ALA A 1 146 ? -7.314 9.283 4.542 1.00 82.06 146 ALA A CA 1
ATOM 1176 C C . ALA A 1 146 ? -6.961 9.838 5.937 1.00 82.06 146 ALA A C 1
ATOM 1178 O O . ALA A 1 146 ? -7.731 10.595 6.529 1.00 82.06 146 ALA A O 1
ATOM 1179 N N . PHE A 1 147 ? -5.798 9.450 6.462 1.00 80.94 147 PHE A N 1
ATOM 1180 C CA . PHE A 1 147 ? -5.258 9.901 7.749 1.00 80.94 147 PHE A CA 1
ATOM 1181 C C . PHE A 1 147 ? -3.836 10.455 7.660 1.00 80.94 147 PHE A C 1
ATOM 1183 O O . PHE A 1 147 ? -3.071 10.077 6.765 1.00 80.94 147 PHE A O 1
ATOM 1190 N N . ASP A 1 148 ? -3.484 11.302 8.628 1.00 77.19 148 ASP A N 1
ATOM 1191 C CA . ASP A 1 148 ? -2.157 11.884 8.743 1.00 77.19 148 ASP A CA 1
ATOM 1192 C C . ASP A 1 148 ? -1.157 10.808 9.158 1.00 77.19 148 ASP A C 1
ATOM 1194 O O . ASP A 1 148 ? -1.326 10.085 10.144 1.00 77.19 148 ASP A O 1
ATOM 1198 N N . LEU A 1 149 ? -0.067 10.724 8.407 1.00 74.19 149 LEU A N 1
ATOM 1199 C CA . LEU A 1 149 ? 1.060 9.890 8.778 1.00 74.19 149 LEU A CA 1
ATOM 1200 C C . LEU A 1 149 ? 1.883 10.674 9.803 1.00 74.19 149 LEU A C 1
ATOM 1202 O O . LEU A 1 149 ? 2.437 11.720 9.472 1.00 74.19 149 LEU A O 1
ATOM 1206 N N . ASN A 1 150 ? 1.944 10.182 11.047 1.00 60.38 150 ASN A N 1
ATOM 1207 C CA . ASN A 1 150 ? 2.772 10.761 12.113 1.00 60.38 150 ASN A CA 1
ATOM 1208 C C . ASN A 1 150 ? 4.158 11.143 11.568 1.00 60.38 150 ASN A C 1
ATOM 1210 O O . ASN A 1 150 ? 4.761 10.340 10.857 1.00 60.38 150 ASN A O 1
ATOM 1214 N N . SER A 1 151 ? 4.645 12.347 11.896 1.00 55.19 151 SER A N 1
ATOM 1215 C CA . SER A 1 151 ? 5.898 12.932 11.393 1.00 55.19 151 SER A CA 1
ATOM 1216 C C . SER A 1 151 ? 7.042 11.917 11.422 1.00 55.19 151 SER A C 1
ATOM 1218 O O . SER A 1 151 ? 7.599 11.609 12.479 1.00 55.19 151 SER A O 1
ATOM 1220 N N . LYS A 1 152 ? 7.350 11.350 10.256 1.00 58.69 152 LYS A N 1
ATOM 1221 C CA . LYS A 1 152 ? 8.347 10.296 10.120 1.00 58.69 152 LYS A CA 1
ATOM 1222 C C . LYS A 1 152 ? 9.755 10.895 10.011 1.00 58.69 152 LYS A C 1
ATOM 1224 O O . LYS A 1 152 ? 9.883 12.049 9.602 1.00 58.69 152 LYS A O 1
ATOM 1229 N N . PRO A 1 153 ? 10.814 10.146 10.373 1.00 51.78 153 PRO A N 1
ATOM 1230 C CA . PRO A 1 153 ? 12.178 10.663 10.371 1.00 51.78 153 PRO A CA 1
ATOM 1231 C C . PRO A 1 153 ? 12.569 11.234 9.004 1.00 51.78 153 PRO A C 1
ATOM 1233 O O . PRO A 1 153 ? 12.512 10.565 7.969 1.00 51.78 153 PRO A O 1
ATOM 1236 N N . THR A 1 154 ? 12.979 12.494 9.022 1.00 54.97 154 THR A N 1
ATOM 1237 C CA . THR A 1 154 ? 13.578 13.187 7.888 1.00 54.97 154 THR A CA 1
ATOM 1238 C C . THR A 1 154 ? 15.080 12.921 7.863 1.00 54.97 154 THR A C 1
ATOM 1240 O O . THR A 1 154 ? 15.719 12.801 8.910 1.00 54.97 154 THR A O 1
ATOM 1243 N N . ASN A 1 155 ? 15.679 12.864 6.677 1.00 54.66 155 ASN A N 1
ATOM 1244 C CA . ASN A 1 155 ? 17.132 12.917 6.550 1.00 54.66 155 ASN A CA 1
ATOM 1245 C C . ASN A 1 155 ? 17.659 14.307 6.980 1.00 54.66 155 ASN A C 1
ATOM 1247 O O . ASN A 1 155 ? 16.872 15.240 7.167 1.00 54.66 155 ASN A O 1
ATOM 1251 N N . PRO A 1 156 ? 18.988 14.498 7.088 1.00 45.50 156 PRO A N 1
ATOM 1252 C CA . PRO A 1 156 ? 19.580 15.796 7.424 1.00 45.50 156 PRO A CA 1
ATOM 1253 C C . PRO A 1 156 ? 19.222 16.938 6.456 1.00 45.50 156 PRO A C 1
ATOM 1255 O O . PRO A 1 156 ? 19.367 18.101 6.816 1.00 45.50 156 PRO A O 1
ATOM 1258 N N . SER A 1 157 ? 18.742 16.625 5.244 1.00 53.62 157 SER A N 1
ATOM 1259 C CA . SER A 1 157 ? 18.230 17.607 4.275 1.00 53.62 157 SER A CA 1
ATOM 1260 C C . SER A 1 157 ? 16.739 17.941 4.446 1.00 53.62 157 SER A C 1
ATOM 1262 O O . SER A 1 157 ? 16.169 18.615 3.596 1.00 53.62 157 SER A O 1
ATOM 1264 N N . GLY A 1 158 ? 16.093 17.451 5.510 1.00 51.38 158 GLY A N 1
ATOM 1265 C CA . GLY A 1 158 ? 14.677 17.691 5.802 1.00 51.38 158 GLY A CA 1
ATOM 1266 C C . GLY A 1 158 ? 13.698 16.860 4.967 1.00 51.38 158 GLY A C 1
ATOM 1267 O O . GLY A 1 158 ? 12.496 16.983 5.157 1.00 51.38 158 GLY A O 1
ATOM 1268 N N . ARG A 1 159 ? 14.176 15.979 4.078 1.00 53.84 159 ARG A N 1
ATOM 1269 C CA . ARG A 1 159 ? 13.317 15.106 3.262 1.00 53.84 159 ARG A CA 1
ATOM 1270 C C . ARG A 1 159 ? 12.961 13.835 4.020 1.00 53.84 159 ARG A C 1
ATOM 1272 O O . ARG A 1 159 ? 13.843 13.190 4.587 1.00 53.84 159 ARG A O 1
ATOM 1279 N N . ILE A 1 160 ? 11.690 13.444 3.987 1.00 57.19 160 ILE A N 1
ATOM 1280 C CA . ILE A 1 160 ? 11.219 12.158 4.519 1.00 57.19 160 ILE A CA 1
ATOM 1281 C C . ILE A 1 160 ? 12.001 11.010 3.848 1.00 57.19 160 ILE A C 1
ATOM 1283 O O . ILE A 1 160 ? 12.014 10.889 2.624 1.00 57.19 160 ILE A O 1
ATOM 1287 N N . VAL A 1 161 ? 12.677 10.171 4.644 1.00 57.09 161 VAL A N 1
ATOM 1288 C CA . VAL A 1 161 ? 13.403 8.980 4.153 1.00 57.09 161 VAL A CA 1
ATOM 1289 C C . VAL A 1 161 ? 12.405 7.850 4.016 1.00 57.09 161 VAL A C 1
ATOM 1291 O O . VAL A 1 161 ? 12.125 7.225 5.026 1.00 57.09 161 VAL A O 1
ATOM 1294 N N . ILE A 1 162 ? 11.848 7.640 2.817 1.00 61.12 162 ILE A N 1
ATOM 1295 C CA . ILE A 1 162 ? 10.727 6.727 2.494 1.00 61.12 162 ILE A CA 1
ATOM 1296 C C . ILE A 1 162 ? 10.507 5.620 3.545 1.00 61.12 162 ILE A C 1
ATOM 1298 O O . ILE A 1 162 ? 11.041 4.515 3.429 1.00 61.12 162 ILE A O 1
ATOM 1302 N N . PRO A 1 163 ? 9.689 5.876 4.576 1.00 72.50 163 PRO A N 1
ATOM 1303 C CA . PRO A 1 163 ? 9.346 4.874 5.552 1.00 72.50 163 PRO A CA 1
ATOM 1304 C C . PRO A 1 163 ? 7.973 4.384 5.134 1.00 72.50 163 PRO A C 1
ATOM 1306 O O . PRO A 1 163 ? 6.972 5.103 5.263 1.00 72.50 163 PRO A O 1
ATOM 1309 N N . TYR A 1 164 ? 7.917 3.160 4.624 1.00 85.88 164 TYR A N 1
ATOM 1310 C CA . TYR A 1 164 ? 6.645 2.501 4.379 1.00 85.88 164 TYR A CA 1
ATOM 1311 C C . TYR A 1 164 ? 5.779 2.543 5.654 1.00 85.88 164 TYR A C 1
ATOM 1313 O O . TYR A 1 164 ? 6.289 2.527 6.780 1.00 85.88 164 TYR A O 1
ATOM 1321 N N . CYS A 1 165 ? 4.472 2.705 5.496 1.00 85.12 165 CYS A N 1
ATOM 1322 C CA . CYS A 1 165 ? 3.492 2.781 6.583 1.00 85.12 165 CYS A CA 1
ATOM 1323 C C . CYS A 1 165 ? 2.413 1.726 6.413 1.00 85.12 165 CYS A C 1
ATOM 1325 O O . CYS A 1 165 ? 2.161 1.238 5.312 1.00 85.12 165 CYS A O 1
ATOM 1327 N N . ASP A 1 166 ? 1.756 1.451 7.530 1.00 90.31 166 ASP A N 1
ATOM 1328 C CA . ASP A 1 166 ? 0.536 0.671 7.564 1.00 90.31 166 ASP A CA 1
ATOM 1329 C C . ASP A 1 166 ? -0.582 1.366 6.787 1.00 90.31 166 ASP A C 1
ATOM 1331 O O . ASP A 1 166 ? -0.637 2.594 6.657 1.00 90.31 166 ASP A O 1
ATOM 1335 N N . MET A 1 167 ? -1.482 0.546 6.258 1.00 91.75 167 MET A N 1
ATOM 1336 C CA . MET A 1 167 ? -2.646 1.022 5.524 1.00 91.75 167 MET A CA 1
ATOM 1337 C C . MET A 1 167 ? -3.717 1.578 6.467 1.00 91.75 167 MET A C 1
ATOM 1339 O O . MET A 1 167 ? -4.451 2.478 6.072 1.00 91.75 167 MET A O 1
ATOM 1343 N N . PHE A 1 168 ? -3.769 1.074 7.703 1.00 90.38 168 PHE A N 1
ATOM 1344 C CA . PHE A 1 168 ? -4.680 1.506 8.762 1.00 90.38 168 PHE A CA 1
ATOM 1345 C C . PHE A 1 168 ? -3.976 2.401 9.779 1.00 90.38 168 PHE A C 1
ATOM 1347 O O . PHE A 1 168 ? -2.781 2.257 10.035 1.00 90.38 168 PHE A O 1
ATOM 1354 N N . ALA A 1 169 ? -4.731 3.320 10.370 1.00 86.12 169 ALA A N 1
ATOM 1355 C CA . ALA A 1 169 ? -4.216 4.245 11.365 1.00 86.12 169 ALA A CA 1
ATOM 1356 C C . ALA A 1 169 ? -3.988 3.543 12.709 1.00 86.12 169 ALA A C 1
ATOM 1358 O O . ALA A 1 169 ? -4.803 2.730 13.143 1.00 86.12 169 ALA A O 1
ATOM 1359 N N . GLU A 1 170 ? -2.914 3.915 13.402 1.00 82.81 170 GLU A N 1
ATOM 1360 C CA . GLU A 1 170 ? -2.580 3.384 14.730 1.00 82.81 170 GLU A CA 1
ATOM 1361 C C . GLU A 1 170 ? -3.578 3.838 15.804 1.00 82.81 170 GLU A C 1
ATOM 1363 O O . GLU A 1 170 ? -3.911 3.085 16.719 1.00 82.81 170 GLU A O 1
ATOM 1368 N N . SER A 1 171 ? -4.092 5.064 15.683 1.00 81.06 171 SER A N 1
ATOM 1369 C CA . SER A 1 171 ? -5.061 5.619 16.619 1.00 81.06 171 SER A CA 1
ATOM 1370 C C . SER A 1 171 ? -6.042 6.579 15.933 1.00 81.06 171 SER A C 1
ATOM 1372 O O . SER A 1 171 ? -5.755 7.111 14.856 1.00 81.06 171 SER A O 1
ATOM 1374 N N . PRO A 1 172 ? -7.200 6.847 16.561 1.00 79.25 172 PRO A N 1
ATOM 1375 C CA . PRO A 1 172 ? -8.163 7.834 16.075 1.00 79.25 172 PRO A CA 1
ATOM 1376 C C . PRO A 1 172 ? -7.587 9.250 15.929 1.00 79.25 172 PRO A C 1
ATOM 1378 O O . PRO A 1 172 ? -8.084 10.020 15.111 1.00 79.25 172 PRO A O 1
ATOM 1381 N N . ASP A 1 173 ? -6.545 9.600 16.691 1.00 76.12 173 ASP A N 1
ATOM 1382 C CA . ASP A 1 173 ? -5.942 10.939 16.663 1.00 76.12 173 ASP A CA 1
ATOM 1383 C C . ASP A 1 173 ? -5.313 11.269 15.303 1.00 76.12 173 ASP A C 1
ATOM 1385 O O . ASP A 1 173 ? -5.231 12.443 14.938 1.00 76.12 173 ASP A O 1
ATOM 1389 N N . ALA A 1 174 ? -4.938 10.252 14.517 1.00 76.88 174 ALA A N 1
ATOM 1390 C CA . ALA A 1 174 ? -4.450 10.419 13.147 1.00 76.88 174 ALA A CA 1
ATOM 1391 C C . ALA A 1 174 ? -5.496 11.055 12.206 1.00 76.88 174 ALA A C 1
ATOM 1393 O O . ALA A 1 174 ? -5.149 11.574 11.148 1.00 76.88 174 ALA A O 1
ATOM 1394 N N . PHE A 1 175 ? -6.777 11.052 12.591 1.00 75.81 175 PHE A N 1
ATOM 1395 C CA . PHE A 1 175 ? -7.869 11.651 11.819 1.00 75.81 175 PHE A CA 1
ATOM 1396 C C . PHE A 1 175 ? -8.248 13.066 12.275 1.00 75.81 175 PHE A C 1
ATOM 1398 O O . PHE A 1 175 ? -9.149 13.672 11.694 1.00 75.81 175 PHE A O 1
ATOM 1405 N N . LYS A 1 176 ? -7.587 13.628 13.297 1.00 71.38 176 LYS A N 1
ATOM 1406 C CA . LYS A 1 176 ? -7.987 14.911 13.908 1.00 71.38 176 LYS A CA 1
ATOM 1407 C C . LYS A 1 176 ? -8.086 16.074 12.909 1.00 71.38 176 LYS A C 1
ATOM 1409 O O . LYS A 1 176 ? -8.945 16.935 13.062 1.00 71.38 176 LYS A O 1
ATOM 1414 N N . ASN A 1 177 ? -7.240 16.077 11.877 1.00 66.94 177 ASN A N 1
ATOM 1415 C CA . ASN A 1 177 ? -7.166 17.135 10.864 1.00 66.94 177 ASN A CA 1
ATOM 1416 C C . ASN A 1 177 ? -8.054 16.858 9.639 1.00 66.94 177 ASN A C 1
ATOM 1418 O O . ASN A 1 177 ? -7.969 17.550 8.627 1.00 66.94 177 ASN A O 1
ATOM 1422 N N . HIS A 1 178 ? -8.904 15.834 9.705 1.00 63.72 178 HIS A N 1
ATOM 1423 C CA . HIS A 1 178 ? -9.644 15.322 8.555 1.00 63.72 178 HIS A CA 1
ATOM 1424 C C . HIS A 1 178 ? -11.164 15.370 8.711 1.00 63.72 178 HIS A C 1
ATOM 1426 O O . HIS A 1 178 ? -11.887 14.875 7.851 1.00 63.72 178 HIS A O 1
ATOM 1432 N N . GLY A 1 179 ? -11.659 16.007 9.776 1.00 50.16 179 GLY A N 1
ATOM 1433 C CA . GLY A 1 179 ? -13.091 16.167 10.041 1.00 50.16 179 GLY A CA 1
ATOM 1434 C C . GLY A 1 179 ? -13.817 17.212 9.180 1.00 50.16 179 GLY A C 1
ATOM 1435 O O . GLY A 1 179 ? -15.022 17.359 9.338 1.00 50.16 179 GLY A O 1
ATOM 1436 N N . ALA A 1 180 ? -13.118 17.940 8.300 1.00 44.34 180 ALA A N 1
ATOM 1437 C CA . ALA A 1 180 ? -13.663 19.046 7.494 1.00 44.34 180 ALA A CA 1
ATOM 1438 C C . ALA A 1 180 ? -13.747 18.742 5.983 1.00 44.34 180 ALA A C 1
ATOM 1440 O O . ALA A 1 180 ? -13.780 19.663 5.173 1.00 44.34 180 ALA A O 1
ATOM 1441 N N . ARG A 1 181 ? -13.707 17.464 5.591 1.00 56.38 181 ARG A N 1
ATOM 1442 C CA . ARG A 1 181 ? -13.711 17.060 4.179 1.00 56.38 181 ARG A CA 1
ATOM 1443 C C . ARG A 1 181 ? -15.134 16.966 3.648 1.00 56.38 181 ARG A C 1
ATOM 1445 O O . ARG A 1 181 ? -15.988 16.344 4.277 1.00 56.38 181 ARG A O 1
ATOM 1452 N N . GLU A 1 182 ? -15.358 17.554 2.484 1.00 50.94 182 GLU A N 1
ATOM 1453 C CA . GLU A 1 182 ? -16.588 17.365 1.727 1.00 50.94 182 GLU A CA 1
ATOM 1454 C C . GLU A 1 182 ? -16.517 15.994 1.038 1.00 50.94 182 GLU A C 1
ATOM 1456 O O . GLU A 1 182 ? -15.467 15.594 0.517 1.00 50.94 182 GLU A O 1
ATOM 1461 N N . TYR A 1 183 ? -17.609 15.229 1.113 1.00 54.66 183 TYR A N 1
ATOM 1462 C CA . TYR A 1 183 ? -17.748 14.051 0.267 1.00 54.66 183 TYR A CA 1
ATOM 1463 C C . TYR A 1 183 ? -18.021 14.561 -1.148 1.00 54.66 183 TYR A C 1
ATOM 1465 O O . TYR A 1 183 ? -18.955 15.354 -1.303 1.00 54.66 183 TYR A O 1
ATOM 1473 N N . PRO A 1 184 ? -17.265 14.115 -2.167 1.00 54.28 184 PRO A N 1
ATOM 1474 C CA . PRO A 1 184 ? -17.688 14.342 -3.542 1.00 54.28 184 PRO A CA 1
ATOM 1475 C C . PRO A 1 184 ? -19.120 13.805 -3.701 1.00 54.28 184 PRO A C 1
ATOM 1477 O O . PRO A 1 184 ? -19.485 12.835 -3.034 1.00 54.28 184 PRO A O 1
ATOM 1480 N N . GLU A 1 185 ? -19.936 14.397 -4.581 1.00 51.12 185 GLU A N 1
ATOM 1481 C CA . GLU A 1 185 ? -21.340 13.985 -4.821 1.00 51.12 185 GLU A CA 1
ATOM 1482 C C . GLU A 1 185 ? -21.503 12.481 -5.162 1.00 51.12 185 GLU A C 1
ATOM 1484 O O . GLU A 1 185 ? -22.611 11.947 -5.203 1.00 51.12 185 GLU A O 1
ATOM 1489 N N . THR A 1 186 ? -20.397 11.773 -5.399 1.00 54.34 186 THR A N 1
ATOM 1490 C CA . THR A 1 186 ? -20.312 10.326 -5.581 1.00 54.34 186 THR A CA 1
ATOM 1491 C C . THR A 1 186 ? -20.475 9.563 -4.265 1.00 54.34 186 THR A C 1
ATOM 1493 O O . THR A 1 186 ? -19.577 9.542 -3.418 1.00 54.34 186 THR A O 1
ATOM 1496 N N . GLU A 1 187 ? -21.595 8.856 -4.121 1.00 60.84 187 GLU A N 1
ATOM 1497 C CA . GLU A 1 187 ? -21.807 7.964 -2.983 1.00 60.84 187 GLU A CA 1
ATOM 1498 C C . GLU A 1 187 ? -20.767 6.817 -2.934 1.00 60.84 187 GLU A C 1
ATOM 1500 O O . GLU A 1 187 ? -20.501 6.188 -3.964 1.00 60.84 187 GLU A O 1
ATOM 1505 N N . PRO A 1 188 ? -20.237 6.454 -1.744 1.00 64.88 188 PRO A N 1
ATOM 1506 C CA . PRO A 1 188 ? -19.224 5.400 -1.594 1.00 64.88 188 PRO A CA 1
ATOM 1507 C C . PRO A 1 188 ? -19.622 4.023 -2.142 1.00 64.88 188 PRO A C 1
ATOM 1509 O O . PRO A 1 188 ? -18.759 3.190 -2.409 1.00 64.88 188 PRO A O 1
ATOM 1512 N N . HIS A 1 189 ? -20.920 3.755 -2.314 1.00 66.44 189 HIS A N 1
ATOM 1513 C CA . HIS A 1 189 ? -21.412 2.485 -2.847 1.00 66.44 189 HIS A CA 1
ATOM 1514 C C . HIS A 1 189 ? -21.100 2.284 -4.342 1.00 66.44 189 HIS A C 1
ATOM 1516 O O . HIS A 1 189 ? -21.176 1.154 -4.821 1.00 66.44 189 HIS A O 1
ATOM 1522 N N . TRP A 1 190 ? -20.736 3.349 -5.067 1.00 67.44 190 TRP A N 1
ATOM 1523 C CA . TRP A 1 190 ? -20.296 3.280 -6.466 1.00 67.44 190 TRP A CA 1
ATOM 1524 C C . TRP A 1 190 ? -18.813 2.936 -6.624 1.00 67.44 190 TRP A C 1
ATOM 1526 O O . TRP A 1 190 ? -18.365 2.680 -7.742 1.00 67.44 190 TRP A O 1
ATOM 1536 N N . ASN A 1 191 ? -18.049 2.920 -5.530 1.00 71.81 191 ASN A N 1
ATOM 1537 C CA . ASN A 1 191 ? -16.660 2.489 -5.570 1.00 71.81 191 ASN A CA 1
ATOM 1538 C C . ASN A 1 191 ? -16.563 0.999 -5.900 1.00 71.81 191 ASN A C 1
ATOM 1540 O O . ASN A 1 191 ? -17.359 0.185 -5.418 1.00 71.81 191 ASN A O 1
ATOM 1544 N N . GLU A 1 192 ? -15.520 0.634 -6.647 1.00 82.31 192 GLU A N 1
ATOM 1545 C CA . GLU A 1 192 ? -15.150 -0.769 -6.798 1.00 82.31 192 GLU A CA 1
ATOM 1546 C C . GLU A 1 192 ? -14.860 -1.385 -5.423 1.00 82.31 192 GLU A C 1
ATOM 1548 O O . GLU A 1 192 ? -14.215 -0.781 -4.560 1.00 82.31 192 GLU A O 1
ATOM 1553 N N . ALA A 1 193 ? -15.374 -2.595 -5.211 1.00 84.56 193 ALA A N 1
ATOM 1554 C CA . ALA A 1 193 ? -15.163 -3.307 -3.964 1.00 84.56 193 ALA A CA 1
ATOM 1555 C C . ALA A 1 193 ? -13.685 -3.677 -3.806 1.00 84.56 193 ALA A C 1
ATOM 1557 O O . ALA A 1 193 ? -13.028 -4.125 -4.748 1.00 84.56 193 ALA A O 1
ATOM 1558 N N . PHE A 1 194 ? -13.183 -3.557 -2.582 1.00 91.31 194 PHE A N 1
ATOM 1559 C CA . PHE A 1 194 ? -11.860 -4.040 -2.212 1.00 91.31 194 PHE A CA 1
ATOM 1560 C C . PHE A 1 194 ? -11.976 -5.122 -1.140 1.00 91.31 194 PHE A C 1
ATOM 1562 O O . PHE A 1 194 ? -12.993 -5.260 -0.464 1.00 91.31 194 PHE A O 1
ATOM 1569 N N . THR A 1 195 ? -10.957 -5.969 -1.013 1.00 91.81 195 THR A N 1
ATOM 1570 C CA . THR A 1 195 ? -11.018 -7.144 -0.132 1.00 91.81 195 THR A CA 1
ATOM 1571 C C . THR A 1 195 ? -9.768 -7.264 0.715 1.00 91.81 195 THR A C 1
ATOM 1573 O O . THR A 1 195 ? -8.648 -7.251 0.210 1.00 91.81 195 THR A O 1
ATOM 1576 N N . VAL A 1 196 ? -9.940 -7.452 2.020 1.00 91.44 196 VAL A N 1
ATOM 1577 C CA . VAL A 1 196 ? -8.821 -7.760 2.913 1.00 91.44 196 VAL A CA 1
ATOM 1578 C C . VAL A 1 196 ? -8.405 -9.219 2.721 1.00 91.44 196 VAL A C 1
ATOM 1580 O O . VAL A 1 196 ? -9.197 -10.139 2.898 1.00 91.44 196 VAL A O 1
ATOM 1583 N N . THR A 1 197 ? -7.137 -9.440 2.383 1.00 92.50 197 THR A N 1
ATOM 1584 C CA . THR A 1 197 ? -6.540 -10.771 2.199 1.00 92.50 197 THR A CA 1
ATOM 1585 C C . THR A 1 197 ? -5.311 -10.942 3.092 1.00 92.50 197 THR A C 1
ATOM 1587 O O . THR A 1 197 ? -4.801 -9.986 3.681 1.00 92.50 197 THR A O 1
ATOM 1590 N N . ASN A 1 198 ? -4.766 -12.158 3.156 1.00 88.06 198 ASN A N 1
ATOM 1591 C CA . ASN A 1 198 ? -3.485 -12.413 3.824 1.00 88.06 198 ASN A CA 1
ATOM 1592 C C . ASN A 1 198 ? -2.284 -11.735 3.129 1.00 88.06 198 ASN A C 1
ATOM 1594 O O . ASN A 1 198 ? -1.235 -11.581 3.751 1.00 88.06 198 ASN A O 1
ATOM 1598 N N . ARG A 1 199 ? -2.422 -11.320 1.862 1.00 88.50 199 ARG A N 1
ATOM 1599 C CA . ARG A 1 199 ? -1.391 -10.590 1.107 1.00 88.50 199 ARG A CA 1
ATOM 1600 C C . ARG A 1 199 ? -1.447 -9.075 1.335 1.00 88.50 199 ARG A C 1
ATOM 1602 O O . ARG A 1 199 ? -0.452 -8.393 1.100 1.00 88.50 199 ARG A O 1
ATOM 1609 N N . GLY A 1 200 ? -2.586 -8.558 1.786 1.00 93.44 200 GLY A N 1
ATOM 1610 C CA . GLY A 1 200 ? -2.874 -7.130 1.888 1.00 93.44 200 GLY A CA 1
ATOM 1611 C C . GLY A 1 200 ? -4.312 -6.816 1.485 1.00 93.44 200 GLY A C 1
ATOM 1612 O O . GLY A 1 200 ? -5.130 -7.726 1.333 1.00 93.44 200 GLY A O 1
ATOM 1613 N N . ILE A 1 201 ? -4.616 -5.538 1.295 1.00 95.25 201 ILE A N 1
ATOM 1614 C CA . ILE A 1 201 ? -5.902 -5.093 0.755 1.00 95.25 201 ILE A CA 1
ATOM 1615 C C . ILE A 1 201 ? -5.842 -5.192 -0.767 1.00 95.25 201 ILE A C 1
ATOM 1617 O O . ILE A 1 201 ? -4.992 -4.562 -1.391 1.00 95.25 201 ILE A O 1
ATOM 1621 N N . TYR A 1 202 ? -6.693 -6.034 -1.342 1.00 96.00 202 TYR A N 1
ATOM 1622 C CA . TYR A 1 202 ? -6.812 -6.245 -2.775 1.00 96.00 202 TYR A CA 1
ATOM 1623 C C . TYR A 1 202 ? -7.783 -5.238 -3.385 1.00 96.00 202 TYR A C 1
ATOM 1625 O O . TYR A 1 202 ? -8.918 -5.136 -2.922 1.00 96.00 202 TYR A O 1
ATOM 1633 N N . PHE A 1 203 ? -7.339 -4.562 -4.437 1.00 93.81 203 PHE A N 1
ATOM 1634 C CA . PHE A 1 203 ? -8.139 -3.689 -5.280 1.00 93.81 203 PHE A CA 1
ATOM 1635 C C . PHE A 1 203 ? -8.148 -4.273 -6.689 1.00 93.81 203 PHE A C 1
ATOM 1637 O O . PHE A 1 203 ? -7.088 -4.505 -7.282 1.00 93.81 203 PHE A O 1
ATOM 1644 N N . GLN A 1 204 ? -9.342 -4.527 -7.208 1.00 91.75 204 GLN A N 1
ATOM 1645 C CA . GLN A 1 204 ? -9.523 -4.860 -8.612 1.00 91.75 204 GLN A CA 1
ATOM 1646 C C . GLN A 1 204 ? -9.369 -3.577 -9.436 1.00 91.75 204 GLN A C 1
ATOM 1648 O O . GLN A 1 204 ? -9.807 -2.526 -8.981 1.00 91.75 204 GLN A O 1
ATOM 1653 N N . ARG A 1 205 ? -8.691 -3.657 -10.594 1.00 88.88 205 ARG A N 1
ATOM 1654 C CA . ARG A 1 205 ? -8.590 -2.562 -11.586 1.00 88.88 205 ARG A CA 1
ATOM 1655 C C . ARG A 1 205 ? -8.338 -1.174 -10.972 1.00 88.88 205 ARG A C 1
ATOM 1657 O O . ARG A 1 205 ? -8.953 -0.177 -11.352 1.00 88.88 205 ARG A O 1
ATOM 1664 N N . ALA A 1 206 ? -7.424 -1.096 -10.011 1.00 89.00 206 ALA A N 1
ATOM 1665 C CA . ALA A 1 206 ? -7.207 0.138 -9.283 1.00 89.00 206 ALA A CA 1
ATOM 1666 C C . ALA A 1 206 ? -6.577 1.191 -10.196 1.00 89.00 206 ALA A C 1
ATOM 1668 O O . ALA A 1 206 ? -5.589 0.914 -10.877 1.00 89.00 206 ALA A O 1
ATOM 1669 N N . ARG A 1 207 ? -7.140 2.401 -10.183 1.00 87.25 207 ARG A N 1
ATOM 1670 C CA . ARG A 1 207 ? -6.659 3.529 -10.985 1.00 87.25 207 ARG A CA 1
ATOM 1671 C C . ARG A 1 207 ? -5.656 4.348 -10.191 1.00 87.25 207 ARG A C 1
ATOM 1673 O O . ARG A 1 207 ? -5.991 4.921 -9.153 1.00 87.25 207 ARG A O 1
ATOM 1680 N N . LEU A 1 208 ? -4.434 4.407 -10.698 1.00 88.38 208 LEU A N 1
ATOM 1681 C CA . LEU A 1 208 ? -3.316 5.110 -10.089 1.00 88.38 208 LEU A CA 1
ATOM 1682 C C . LEU A 1 208 ? -2.818 6.206 -11.023 1.00 88.38 208 LEU A C 1
ATOM 1684 O O . LEU A 1 208 ? -2.700 5.994 -12.228 1.00 88.38 208 LEU A O 1
ATOM 1688 N N . HIS A 1 209 ? -2.482 7.357 -10.450 1.00 86.62 209 HIS A N 1
ATOM 1689 C CA . HIS A 1 209 ? -1.699 8.377 -11.140 1.00 86.62 209 HIS A CA 1
ATOM 1690 C C . HIS A 1 209 ? -0.227 8.166 -10.817 1.00 86.62 209 HIS A C 1
ATOM 1692 O O . HIS A 1 209 ? 0.142 8.077 -9.646 1.00 86.62 209 HIS A O 1
ATOM 1698 N N . THR A 1 210 ? 0.617 8.100 -11.834 1.00 85.31 210 THR A N 1
ATOM 1699 C CA . THR A 1 210 ? 2.057 7.932 -11.648 1.00 85.31 210 THR A CA 1
ATOM 1700 C C . THR A 1 210 ? 2.732 9.295 -11.532 1.00 85.31 210 THR A C 1
ATOM 1702 O O . THR A 1 210 ? 2.620 10.131 -12.423 1.00 85.31 210 THR A O 1
ATOM 1705 N N . ASP A 1 211 ? 3.471 9.526 -10.451 1.00 81.06 211 ASP A N 1
ATOM 1706 C CA . ASP A 1 211 ? 4.317 10.703 -10.259 1.00 81.06 211 ASP A CA 1
ATOM 1707 C C . ASP A 1 211 ? 5.782 10.313 -10.458 1.00 81.06 211 ASP A C 1
ATOM 1709 O O . ASP A 1 211 ? 6.510 9.990 -9.515 1.00 81.06 211 ASP A O 1
ATOM 1713 N N . MET A 1 212 ? 6.209 10.356 -11.720 1.00 76.69 212 MET A N 1
ATOM 1714 C CA . MET A 1 212 ? 7.552 9.954 -12.154 1.00 76.69 212 MET A CA 1
ATOM 1715 C C . MET A 1 212 ? 8.663 10.792 -11.505 1.00 76.69 212 MET A C 1
ATOM 1717 O O . MET A 1 212 ? 9.779 10.323 -11.298 1.00 76.69 212 MET A O 1
ATOM 1721 N N . ARG A 1 213 ? 8.373 12.055 -11.163 1.00 75.25 213 ARG A N 1
ATOM 1722 C CA . ARG A 1 213 ? 9.360 12.970 -10.572 1.00 75.25 213 ARG A CA 1
ATOM 1723 C C . ARG A 1 213 ? 9.711 12.575 -9.141 1.00 75.25 213 ARG A C 1
ATOM 1725 O O . ARG A 1 213 ? 10.853 12.751 -8.720 1.00 75.25 213 ARG A O 1
ATOM 1732 N N . ASN A 1 214 ? 8.725 12.090 -8.394 1.00 76.06 214 ASN A N 1
ATOM 1733 C CA . ASN A 1 214 ? 8.912 11.651 -7.015 1.00 76.06 214 ASN A CA 1
ATOM 1734 C C . ASN A 1 214 ? 9.092 10.140 -6.882 1.00 76.06 214 ASN A C 1
ATOM 1736 O O . ASN A 1 214 ? 9.519 9.681 -5.824 1.00 76.06 214 ASN A O 1
ATOM 1740 N N . GLY A 1 215 ? 8.766 9.371 -7.919 1.00 81.50 215 GLY A N 1
ATOM 1741 C CA . GLY A 1 215 ? 8.849 7.924 -7.858 1.00 81.50 215 GLY A CA 1
ATOM 1742 C C . GLY A 1 215 ? 7.742 7.280 -7.036 1.00 81.50 215 GLY A C 1
ATOM 1743 O O . GLY A 1 215 ? 8.012 6.345 -6.282 1.00 81.50 215 GLY A O 1
ATOM 1744 N N . VAL A 1 216 ? 6.522 7.812 -7.124 1.00 85.81 216 VAL A N 1
ATOM 1745 C CA . VAL A 1 216 ? 5.366 7.323 -6.361 1.00 85.81 216 VAL A CA 1
ATOM 1746 C C . VAL A 1 216 ? 4.140 7.167 -7.253 1.00 85.81 216 VAL A C 1
ATOM 1748 O O . VAL A 1 216 ? 4.032 7.792 -8.305 1.00 85.81 216 VAL A O 1
ATOM 1751 N N . TYR A 1 217 ? 3.198 6.344 -6.806 1.00 89.31 217 TYR A N 1
ATOM 1752 C CA . TYR A 1 217 ? 1.850 6.254 -7.355 1.00 89.31 217 TYR A CA 1
ATOM 1753 C C . TYR A 1 217 ? 0.874 6.923 -6.393 1.00 89.31 217 TYR A C 1
ATOM 1755 O O . TYR A 1 217 ? 0.971 6.743 -5.180 1.00 89.31 217 TYR A O 1
ATOM 1763 N N . CYS A 1 218 ? -0.096 7.646 -6.929 1.00 87.56 218 CYS A N 1
ATOM 1764 C CA . CYS A 1 218 ? -1.134 8.326 -6.173 1.00 87.56 218 CYS A CA 1
ATOM 1765 C C . CYS A 1 218 ? -2.473 7.633 -6.425 1.00 87.56 218 CYS A C 1
ATOM 1767 O O . CYS A 1 218 ? -2.948 7.575 -7.563 1.00 87.56 218 CYS A O 1
ATOM 1769 N N . MET A 1 219 ? -3.091 7.125 -5.361 1.00 88.06 219 MET A N 1
ATOM 1770 C CA . MET A 1 219 ? -4.451 6.589 -5.405 1.00 88.06 219 MET A CA 1
ATOM 1771 C C . MET A 1 219 ? -5.418 7.635 -4.858 1.00 88.06 219 MET A C 1
ATOM 1773 O O . MET A 1 219 ? -5.231 8.103 -3.735 1.00 88.06 219 MET A O 1
ATOM 1777 N N . ILE A 1 220 ? -6.430 7.989 -5.651 1.00 81.31 220 ILE A N 1
ATOM 1778 C CA . ILE A 1 220 ? -7.473 8.951 -5.269 1.00 81.31 220 ILE A CA 1
ATOM 1779 C C . ILE A 1 220 ? -8.402 8.320 -4.229 1.00 81.31 220 ILE A C 1
ATOM 1781 O O . ILE A 1 220 ? -8.762 7.149 -4.340 1.00 81.31 220 ILE A O 1
ATOM 1785 N N . LEU A 1 221 ? -8.787 9.098 -3.223 1.00 79.44 221 LEU A N 1
ATOM 1786 C CA . LEU A 1 221 ? -9.719 8.726 -2.162 1.00 79.44 221 LEU A CA 1
ATOM 1787 C C . LEU A 1 221 ? -11.037 9.501 -2.310 1.00 79.44 221 LEU A C 1
ATOM 1789 O O . LEU A 1 221 ? -11.074 10.564 -2.927 1.00 79.44 221 LEU A O 1
ATOM 1793 N N . ASN A 1 222 ? -12.104 9.012 -1.670 1.00 71.81 222 ASN A N 1
ATOM 1794 C CA . ASN A 1 222 ? -13.435 9.641 -1.621 1.00 71.81 222 ASN A CA 1
ATOM 1795 C C . ASN A 1 222 ? -13.485 10.861 -0.688 1.00 71.81 222 ASN A C 1
ATOM 1797 O O . ASN A 1 222 ? -14.330 10.955 0.198 1.00 71.81 222 ASN A O 1
ATOM 1801 N N . THR A 1 223 ? -12.540 11.779 -0.836 1.00 67.62 223 THR A N 1
ATOM 1802 C CA . THR A 1 223 ? -12.437 12.975 -0.000 1.00 67.62 223 THR A CA 1
ATOM 1803 C C . THR A 1 223 ? -12.005 14.145 -0.857 1.00 67.62 223 THR A C 1
ATOM 1805 O O . THR A 1 223 ? -11.036 13.993 -1.598 1.00 67.62 223 THR A O 1
ATOM 1808 N N . GLU A 1 224 ? -12.645 15.302 -0.717 1.00 63.66 224 GLU A N 1
ATOM 1809 C CA . GLU A 1 224 ? -12.175 16.542 -1.337 1.00 63.66 224 GLU A CA 1
ATOM 1810 C C . GLU A 1 224 ? -11.443 17.429 -0.325 1.00 63.66 224 GLU A C 1
ATOM 1812 O O . GLU A 1 224 ? -11.764 17.461 0.868 1.00 63.66 224 GLU A O 1
ATOM 1817 N N . TYR A 1 225 ? -10.419 18.133 -0.808 1.00 59.62 225 TYR A N 1
ATOM 1818 C CA . TYR A 1 225 ? -9.674 19.121 -0.033 1.00 59.62 225 TYR A CA 1
ATOM 1819 C C . TYR A 1 225 ? -9.812 20.492 -0.690 1.00 59.62 225 TYR A C 1
ATOM 1821 O O . TYR A 1 225 ? -9.574 20.588 -1.896 1.00 59.62 225 TYR A O 1
ATOM 1829 N N . PRO A 1 226 ? -10.036 21.569 0.087 1.00 55.34 226 PRO A N 1
ATOM 1830 C CA . PRO A 1 226 ? -10.151 22.924 -0.456 1.00 55.34 226 PRO A CA 1
ATOM 1831 C C . PRO A 1 226 ? -8.953 23.383 -1.305 1.00 55.34 226 PRO A C 1
ATOM 1833 O O . PRO A 1 226 ? -9.093 24.280 -2.127 1.00 55.34 226 PRO A O 1
ATOM 1836 N N . SER A 1 227 ? -7.768 22.800 -1.092 1.00 59.00 227 SER A N 1
ATOM 1837 C CA . SER A 1 227 ? -6.524 23.151 -1.790 1.00 59.00 227 SER A CA 1
ATOM 1838 C C . SER A 1 227 ? -6.093 22.171 -2.888 1.00 59.00 227 SER A C 1
ATOM 1840 O O . SER A 1 227 ? -5.224 22.522 -3.680 1.00 59.00 227 SER A O 1
ATOM 1842 N N . LEU A 1 228 ? -6.629 20.946 -2.917 1.00 58.53 228 LEU A N 1
ATOM 1843 C CA . LEU A 1 228 ? -6.122 19.843 -3.753 1.00 58.53 228 LEU A CA 1
ATOM 1844 C C . LEU A 1 228 ? -7.200 19.172 -4.620 1.00 58.53 228 LEU A C 1
ATOM 1846 O O . LEU A 1 228 ? -6.871 18.263 -5.379 1.00 58.53 228 LEU A O 1
ATOM 1850 N N . ASN A 1 229 ? -8.462 19.607 -4.521 1.00 55.53 229 ASN A N 1
ATOM 1851 C CA . ASN A 1 229 ? -9.666 19.027 -5.137 1.00 55.53 229 ASN A CA 1
ATOM 1852 C C . ASN A 1 229 ? -9.977 17.582 -4.707 1.00 55.53 229 ASN A C 1
ATOM 1854 O O . ASN A 1 229 ? -11.124 17.283 -4.417 1.00 55.53 229 ASN A O 1
ATOM 1858 N N . HIS A 1 230 ? -8.986 16.704 -4.545 1.00 64.81 230 HIS A N 1
ATOM 1859 C CA . HIS A 1 230 ? -9.155 15.344 -4.035 1.00 64.81 230 HIS A CA 1
ATOM 1860 C C . HIS A 1 230 ? -8.079 14.982 -3.017 1.00 64.81 230 HIS A C 1
ATOM 1862 O O . HIS A 1 230 ? -7.003 15.577 -2.978 1.00 64.81 230 HIS A O 1
ATOM 1868 N N . GLY A 1 231 ? -8.370 13.989 -2.180 1.00 72.62 231 GLY A N 1
ATOM 1869 C CA . GLY A 1 231 ? -7.395 13.365 -1.306 1.00 72.62 23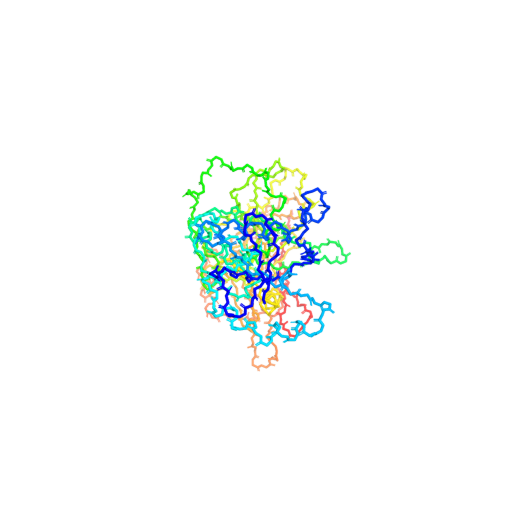1 GLY A CA 1
ATOM 1870 C C . GLY A 1 231 ? -6.757 12.139 -1.919 1.00 72.62 231 GLY A C 1
ATOM 1871 O O . GLY A 1 231 ? -7.374 11.435 -2.711 1.00 72.62 231 GLY A O 1
ATOM 1872 N N . PHE A 1 232 ? -5.507 11.888 -1.537 1.00 80.75 232 PHE A N 1
ATOM 1873 C CA . PHE A 1 232 ? -4.704 10.815 -2.103 1.00 80.75 232 PHE A CA 1
ATOM 1874 C C . PHE A 1 232 ? -3.951 10.064 -1.008 1.00 80.75 232 PHE A C 1
ATOM 1876 O O . PHE A 1 232 ? -3.613 10.627 0.036 1.00 80.75 232 PHE A O 1
ATOM 1883 N N . ILE A 1 233 ? -3.639 8.797 -1.273 1.00 86.81 233 ILE A N 1
ATOM 1884 C CA . ILE A 1 233 ? -2.517 8.120 -0.620 1.00 86.81 233 ILE A CA 1
ATOM 1885 C C . ILE A 1 233 ? -1.388 7.909 -1.622 1.00 86.81 233 ILE A C 1
ATOM 1887 O O . ILE A 1 233 ? -1.631 7.648 -2.803 1.00 86.81 233 ILE A O 1
ATOM 1891 N N . TYR A 1 234 ? -0.159 7.965 -1.121 1.00 88.25 234 TYR A N 1
ATOM 1892 C CA . TYR A 1 234 ? 1.036 7.660 -1.894 1.00 88.25 234 TYR A CA 1
ATOM 1893 C C . TYR A 1 234 ? 1.430 6.203 -1.695 1.00 88.25 234 TYR A C 1
ATOM 1895 O O . TYR A 1 234 ? 1.458 5.683 -0.572 1.00 88.25 234 TYR A O 1
ATOM 1903 N N . LEU A 1 235 ? 1.731 5.547 -2.804 1.00 91.50 235 LEU A N 1
ATOM 1904 C CA . LEU A 1 235 ? 2.073 4.143 -2.890 1.00 91.50 235 LEU A CA 1
ATOM 1905 C C . LEU A 1 235 ? 3.385 3.986 -3.648 1.00 91.50 235 LEU A C 1
ATOM 1907 O O . LEU A 1 235 ? 3.712 4.756 -4.547 1.00 91.50 235 LEU A O 1
ATOM 1911 N N . GLN A 1 236 ? 4.106 2.926 -3.325 1.00 90.12 236 GLN A N 1
ATOM 1912 C CA . GLN A 1 236 ? 5.290 2.514 -4.059 1.00 90.12 236 GLN A CA 1
ATOM 1913 C C . GLN A 1 236 ? 5.171 1.038 -4.407 1.00 90.12 236 GLN A C 1
ATOM 1915 O O . GLN A 1 236 ? 4.736 0.232 -3.575 1.00 90.12 236 GLN A O 1
ATOM 1920 N N . LYS A 1 237 ? 5.551 0.675 -5.634 1.00 90.38 237 LYS A N 1
ATOM 1921 C CA . LYS A 1 237 ? 5.544 -0.722 -6.061 1.00 90.38 237 LYS A CA 1
ATOM 1922 C C . LYS A 1 237 ? 6.719 -1.430 -5.399 1.00 90.38 237 LYS A C 1
ATOM 1924 O O . LYS A 1 237 ? 7.856 -0.972 -5.448 1.00 90.38 237 LYS A O 1
ATOM 1929 N N . VAL A 1 238 ? 6.428 -2.547 -4.743 1.00 89.81 238 VAL A N 1
ATOM 1930 C CA . VAL A 1 238 ? 7.404 -3.361 -3.996 1.00 89.81 238 VAL A CA 1
ATOM 1931 C C . VAL A 1 238 ? 7.428 -4.815 -4.483 1.00 89.81 238 VAL A C 1
ATOM 1933 O O . VAL A 1 238 ? 8.096 -5.684 -3.914 1.00 89.81 238 VAL A O 1
ATOM 1936 N N . GLY A 1 239 ? 6.680 -5.116 -5.545 1.00 86.75 239 GLY A N 1
ATOM 1937 C CA . GLY A 1 239 ? 6.714 -6.380 -6.269 1.00 86.75 239 GLY A CA 1
ATOM 1938 C C . GLY A 1 239 ? 5.531 -6.560 -7.219 1.00 86.75 239 GLY A C 1
ATOM 1939 O O . GLY A 1 239 ? 4.774 -5.617 -7.448 1.00 86.75 239 GLY A O 1
ATOM 1940 N N . PRO A 1 240 ? 5.321 -7.790 -7.724 1.00 86.19 240 PRO A N 1
ATOM 1941 C CA . PRO A 1 240 ? 4.257 -8.103 -8.670 1.00 86.19 240 PRO A CA 1
ATOM 1942 C C . PRO A 1 240 ? 2.902 -7.787 -8.079 1.00 86.19 240 PRO A C 1
ATOM 1944 O O . PRO A 1 240 ? 2.491 -8.455 -7.122 1.00 86.19 240 PRO A O 1
ATOM 1947 N N . ARG A 1 241 ? 2.220 -6.780 -8.635 1.00 90.12 241 ARG A N 1
ATOM 1948 C CA . ARG A 1 241 ? 0.916 -6.317 -8.146 1.00 90.12 241 ARG A CA 1
ATOM 1949 C C . ARG A 1 241 ? 0.917 -5.977 -6.651 1.00 90.12 241 ARG A C 1
ATOM 1951 O O . ARG A 1 241 ? -0.114 -6.091 -6.003 1.00 90.12 241 ARG A O 1
ATOM 1958 N N . LEU A 1 242 ? 2.074 -5.690 -6.049 1.00 92.50 242 LEU A N 1
ATOM 1959 C CA . LEU A 1 242 ? 2.203 -5.482 -4.607 1.00 92.50 242 LEU A CA 1
ATOM 1960 C C . LEU A 1 242 ? 2.777 -4.099 -4.349 1.00 92.50 242 LEU A C 1
ATOM 1962 O O . LEU A 1 242 ? 3.879 -3.788 -4.798 1.00 92.50 242 LEU A O 1
ATOM 1966 N N . PHE A 1 243 ? 2.044 -3.322 -3.569 1.00 93.94 243 PHE A N 1
ATOM 1967 C CA . PHE A 1 243 ? 2.344 -1.944 -3.238 1.00 93.94 243 PHE A CA 1
ATOM 1968 C C . PHE A 1 243 ? 2.414 -1.772 -1.724 1.00 93.94 243 PHE A C 1
ATOM 1970 O O . PHE A 1 243 ? 1.798 -2.511 -0.951 1.00 93.94 243 PHE A O 1
ATOM 1977 N N . ALA A 1 244 ? 3.186 -0.785 -1.297 1.00 92.62 244 ALA A N 1
ATOM 1978 C CA . ALA A 1 244 ? 3.253 -0.352 0.086 1.00 92.62 244 ALA A CA 1
ATOM 1979 C C . ALA A 1 244 ? 2.917 1.135 0.153 1.00 92.62 244 ALA A C 1
ATOM 1981 O O . ALA A 1 244 ? 3.373 1.911 -0.689 1.00 92.62 244 ALA A O 1
ATOM 1982 N N . ARG A 1 245 ? 2.133 1.530 1.159 1.00 92.00 245 ARG A N 1
ATOM 1983 C CA . ARG A 1 245 ? 1.855 2.939 1.426 1.00 92.00 245 ARG A CA 1
ATOM 1984 C C . ARG A 1 245 ? 3.125 3.619 1.920 1.00 92.00 245 ARG A C 1
ATOM 1986 O O . ARG A 1 245 ? 3.816 3.067 2.779 1.00 92.00 245 ARG A O 1
ATOM 1993 N N . CYS A 1 246 ? 3.430 4.807 1.420 1.00 85.12 246 CYS A N 1
ATOM 1994 C CA . CYS A 1 246 ? 4.587 5.591 1.843 1.00 85.12 246 CYS A CA 1
ATOM 1995 C C . CYS A 1 246 ? 4.166 6.956 2.397 1.00 85.12 246 CYS A C 1
ATOM 1997 O O . CYS A 1 246 ? 3.126 7.508 2.039 1.00 85.12 246 CYS A O 1
ATOM 1999 N N . ALA A 1 247 ? 4.982 7.483 3.314 1.00 76.81 247 ALA A N 1
ATOM 2000 C CA . ALA A 1 247 ? 4.877 8.874 3.730 1.00 76.81 247 ALA A CA 1
ATOM 2001 C C . ALA A 1 247 ? 5.593 9.750 2.705 1.00 76.81 247 ALA A C 1
ATOM 2003 O O . ALA A 1 247 ? 6.741 9.469 2.355 1.00 76.81 247 ALA A O 1
ATOM 2004 N N . PHE A 1 248 ? 4.916 10.799 2.255 1.00 67.50 248 PHE A N 1
ATOM 2005 C CA . PHE A 1 248 ? 5.440 11.740 1.282 1.00 67.50 248 PHE A CA 1
ATOM 2006 C C . PHE A 1 248 ? 5.247 13.167 1.802 1.00 67.50 248 PHE A C 1
ATOM 2008 O O . PHE A 1 248 ? 4.206 13.471 2.381 1.00 67.50 248 PHE A O 1
ATOM 2015 N N . ASP A 1 249 ? 6.272 14.010 1.656 1.00 60.88 249 ASP A N 1
ATOM 2016 C CA . ASP A 1 249 ? 6.203 15.416 2.055 1.00 60.88 249 ASP A CA 1
ATOM 2017 C C . ASP A 1 249 ? 5.706 16.247 0.870 1.00 60.88 249 ASP A C 1
ATOM 2019 O O . ASP A 1 249 ? 6.408 16.398 -0.132 1.00 60.88 249 ASP A O 1
ATOM 2023 N N . ASP A 1 250 ? 4.486 16.763 0.989 1.00 55.94 250 ASP A N 1
ATOM 2024 C CA . ASP A 1 250 ? 3.816 17.535 -0.060 1.00 55.94 250 ASP A CA 1
ATOM 2025 C C . ASP A 1 250 ? 4.151 19.042 0.000 1.00 55.94 250 ASP A C 1
ATOM 2027 O O . ASP A 1 250 ? 3.662 19.834 -0.806 1.00 55.94 250 ASP A O 1
ATOM 2031 N N . SER A 1 251 ? 5.039 19.459 0.920 1.00 47.25 251 SER A N 1
ATOM 2032 C CA . SER A 1 251 ? 5.369 20.865 1.222 1.00 47.25 251 SER A CA 1
ATOM 2033 C C . SER A 1 251 ? 5.952 21.696 0.062 1.00 47.25 251 SER A C 1
ATOM 2035 O O . SER A 1 251 ? 6.217 22.887 0.229 1.00 47.25 251 SER A O 1
ATOM 2037 N N . GLY A 1 252 ? 6.123 21.116 -1.131 1.00 45.88 252 GLY A N 1
ATOM 2038 C CA . GLY A 1 252 ? 6.716 21.766 -2.301 1.00 45.88 252 GLY A CA 1
ATOM 2039 C C . GLY A 1 252 ? 5.876 21.792 -3.583 1.00 45.88 252 GLY A C 1
ATOM 2040 O O . GLY A 1 252 ? 6.446 22.119 -4.623 1.00 45.88 252 GLY A O 1
ATOM 2041 N N . ARG A 1 253 ? 4.583 21.420 -3.577 1.00 48.88 253 ARG A N 1
ATOM 2042 C CA . ARG A 1 253 ? 3.819 21.223 -4.835 1.00 48.88 253 ARG A CA 1
ATOM 2043 C C . ARG A 1 253 ? 2.546 22.044 -5.035 1.00 48.88 253 ARG A C 1
ATOM 2045 O O . ARG A 1 253 ? 1.933 21.936 -6.091 1.00 48.88 253 ARG A O 1
ATOM 2052 N N . HIS A 1 254 ? 2.194 22.953 -4.131 1.00 44.66 254 HIS A N 1
ATOM 2053 C CA . HIS A 1 254 ? 0.997 23.795 -4.301 1.00 44.66 254 HIS A CA 1
ATOM 2054 C C . HIS A 1 254 ? 1.200 25.056 -5.163 1.00 44.66 254 HIS A C 1
ATOM 2056 O O . HIS A 1 254 ? 0.478 26.036 -4.995 1.00 44.66 254 HIS A O 1
ATOM 2062 N N . SER A 1 255 ? 2.163 25.071 -6.089 1.00 34.81 255 SER A N 1
ATOM 2063 C CA . SER A 1 255 ? 2.343 26.203 -7.005 1.00 34.81 255 SER A CA 1
ATOM 2064 C C . SER A 1 255 ? 2.386 25.757 -8.467 1.00 34.81 255 SER A C 1
ATOM 2066 O O . SER A 1 255 ? 3.458 25.483 -9.003 1.00 34.81 255 SER A O 1
ATOM 2068 N N . GLY A 1 256 ? 1.210 25.768 -9.097 1.00 34.91 256 GLY A N 1
ATOM 2069 C CA . GLY A 1 256 ? 1.050 25.976 -10.536 1.00 34.91 256 GLY A CA 1
ATOM 2070 C C . GLY A 1 256 ? 1.000 24.716 -11.395 1.00 34.91 256 GLY A C 1
ATOM 2071 O O . GLY A 1 256 ? 1.995 24.007 -11.503 1.00 34.91 256 GLY A O 1
ATOM 2072 N N . ASP A 1 257 ? -0.163 24.491 -12.012 1.00 35.16 257 ASP A N 1
ATOM 2073 C CA . ASP A 1 257 ? -0.408 24.203 -13.439 1.00 35.16 257 ASP A CA 1
ATOM 2074 C C . ASP A 1 257 ? 0.806 23.888 -14.333 1.00 35.16 257 ASP A C 1
ATOM 2076 O O . ASP A 1 257 ? 1.007 24.497 -15.380 1.00 35.16 257 ASP A O 1
ATOM 2080 N N . ASN A 1 258 ? 1.611 22.904 -13.966 1.00 39.75 258 ASN A N 1
ATOM 2081 C CA . ASN A 1 258 ? 2.419 22.176 -14.924 1.00 39.75 258 ASN A CA 1
ATOM 2082 C C . ASN A 1 258 ? 1.876 20.760 -14.903 1.00 39.75 258 ASN A C 1
ATOM 2084 O O . ASN A 1 258 ? 2.066 20.052 -13.914 1.00 39.75 258 ASN A O 1
ATOM 2088 N N . GLU A 1 259 ? 1.159 20.395 -15.966 1.00 48.38 259 GLU A N 1
ATOM 2089 C CA . GLU A 1 259 ? 0.786 19.022 -16.293 1.00 48.38 259 GLU A CA 1
ATOM 2090 C C . GLU A 1 259 ? 2.032 18.144 -16.121 1.00 48.38 259 GLU A C 1
ATOM 2092 O O . GLU A 1 259 ? 2.938 18.116 -16.953 1.00 48.38 259 GLU A O 1
ATOM 2097 N N . LEU A 1 260 ? 2.141 17.511 -14.952 1.00 48.34 260 LEU A N 1
ATOM 2098 C CA . LEU A 1 260 ? 3.217 16.582 -14.657 1.00 48.34 260 LEU A CA 1
ATOM 2099 C C . LEU A 1 260 ? 3.106 15.447 -15.680 1.00 48.34 260 LEU A C 1
ATOM 2101 O O . LEU A 1 260 ? 1.977 15.042 -15.978 1.00 48.34 260 LEU A O 1
ATOM 2105 N N . PRO A 1 261 ? 4.227 14.889 -16.180 1.00 51.06 261 PRO A N 1
ATOM 2106 C CA . PRO A 1 261 ? 4.193 13.647 -16.938 1.00 51.06 261 PRO A CA 1
ATOM 2107 C C . PRO A 1 261 ? 3.648 12.564 -16.006 1.00 51.06 261 PRO A C 1
ATOM 2109 O O . PRO A 1 261 ? 4.368 11.976 -15.198 1.00 51.06 261 PRO A O 1
ATOM 2112 N N . SER A 1 262 ? 2.335 12.393 -16.060 1.00 60.66 262 SER A N 1
ATOM 2113 C CA . SER A 1 262 ? 1.557 11.514 -15.216 1.00 60.66 262 SER A CA 1
ATOM 2114 C C . SER A 1 262 ? 0.845 10.554 -16.144 1.00 60.66 262 SER A C 1
ATOM 2116 O O . SER A 1 262 ? -0.016 10.930 -16.935 1.00 60.66 262 SER A O 1
ATOM 2118 N N . SER A 1 263 ? 1.286 9.303 -16.112 1.00 70.81 263 SER A N 1
ATOM 2119 C CA . SER A 1 263 ? 0.537 8.215 -16.716 1.00 70.81 263 SER A CA 1
ATOM 2120 C C . SER A 1 263 ? -0.581 7.815 -15.759 1.00 70.81 263 SER A C 1
ATOM 2122 O O . SER A 1 263 ? -0.453 7.916 -14.533 1.00 70.81 263 SER A O 1
ATOM 2124 N N . GLN A 1 264 ? -1.695 7.363 -16.325 1.00 80.25 264 GLN A N 1
ATOM 2125 C CA . GLN A 1 264 ? -2.682 6.610 -15.571 1.00 80.25 264 GLN A CA 1
ATOM 2126 C C . GLN A 1 264 ? -2.402 5.130 -15.771 1.00 80.25 264 GLN A C 1
ATOM 2128 O O . GLN A 1 264 ? -2.289 4.660 -16.903 1.00 80.25 264 GLN A O 1
ATOM 2133 N N . VAL A 1 265 ? -2.308 4.406 -14.664 1.00 82.31 265 VAL A N 1
ATOM 2134 C CA . VAL A 1 265 ? -2.139 2.956 -14.664 1.00 82.31 265 VAL A CA 1
ATOM 2135 C C . VAL A 1 265 ? -3.383 2.337 -14.048 1.00 82.31 265 VAL A C 1
ATOM 2137 O O . VAL A 1 265 ? -3.851 2.775 -12.996 1.00 82.31 265 VAL A O 1
ATOM 2140 N N . GLU A 1 266 ? -3.916 1.315 -14.710 1.00 88.06 266 GLU A N 1
ATOM 2141 C CA . GLU A 1 266 ? -4.981 0.476 -14.176 1.00 88.06 266 GLU A CA 1
ATOM 2142 C C . GLU A 1 266 ? -4.417 -0.927 -13.932 1.00 88.06 266 GLU A C 1
ATOM 2144 O O . GLU A 1 266 ? -4.004 -1.614 -14.868 1.00 88.06 266 GLU A O 1
ATOM 2149 N N . GLU A 1 267 ? -4.349 -1.352 -12.670 1.00 86.06 267 GLU A N 1
ATOM 2150 C CA . GLU A 1 267 ? -3.758 -2.642 -12.300 1.00 86.06 267 GLU A CA 1
ATOM 2151 C C . GLU A 1 267 ? -4.549 -3.301 -11.163 1.00 86.06 267 GLU A C 1
ATOM 2153 O O . GLU A 1 267 ? -4.950 -2.662 -10.191 1.00 86.06 267 GLU A O 1
ATOM 2158 N N . ASP A 1 268 ? -4.730 -4.618 -11.253 1.00 91.69 268 ASP A N 1
ATOM 2159 C CA . ASP A 1 268 ? -5.121 -5.421 -10.095 1.00 91.69 268 ASP A CA 1
ATOM 2160 C C . ASP A 1 268 ? -3.986 -5.413 -9.073 1.00 91.69 268 ASP A C 1
ATOM 2162 O O . ASP A 1 268 ? -2.913 -5.960 -9.345 1.00 91.69 268 ASP A O 1
ATOM 2166 N N . MET A 1 269 ? -4.212 -4.865 -7.882 1.00 93.94 269 MET A N 1
ATOM 2167 C CA . MET A 1 269 ? -3.135 -4.653 -6.919 1.00 93.94 269 MET A CA 1
ATOM 2168 C C . MET A 1 269 ? -3.475 -5.066 -5.490 1.00 93.94 269 MET A C 1
ATOM 2170 O O . MET A 1 269 ? -4.627 -5.128 -5.077 1.00 93.94 269 MET A O 1
ATOM 2174 N N . TYR A 1 270 ? -2.427 -5.331 -4.717 1.00 96.12 270 TYR A N 1
ATOM 2175 C CA . TYR A 1 270 ? -2.462 -5.554 -3.280 1.00 96.12 270 TYR A CA 1
ATOM 2176 C C . TYR A 1 270 ? -1.673 -4.451 -2.586 1.00 96.12 270 TYR A C 1
ATOM 2178 O O . TYR A 1 270 ? -0.509 -4.239 -2.923 1.00 96.12 270 TYR A O 1
ATOM 2186 N N . ILE A 1 271 ? -2.251 -3.820 -1.569 1.00 95.88 271 ILE A N 1
ATOM 2187 C CA . ILE A 1 271 ? -1.539 -2.888 -0.689 1.00 95.88 271 ILE A CA 1
ATOM 2188 C C . ILE A 1 271 ? -1.267 -3.580 0.646 1.00 95.88 271 ILE A C 1
ATOM 2190 O O . ILE A 1 271 ? -2.179 -4.125 1.271 1.00 95.88 271 ILE A O 1
ATOM 2194 N N . ILE A 1 272 ? -0.011 -3.590 1.095 1.00 95.12 272 ILE A N 1
ATOM 2195 C CA . ILE A 1 272 ? 0.364 -4.196 2.380 1.00 95.12 272 ILE A CA 1
ATOM 2196 C C . ILE A 1 272 ? -0.381 -3.481 3.517 1.00 95.12 272 ILE A C 1
ATOM 2198 O O . ILE A 1 272 ? -0.235 -2.275 3.690 1.00 95.12 272 ILE A O 1
ATOM 2202 N N . LYS A 1 273 ? -1.160 -4.234 4.306 1.00 92.12 273 LYS A N 1
ATOM 2203 C CA . LYS A 1 273 ? -1.970 -3.667 5.398 1.00 92.12 273 LYS A CA 1
ATOM 2204 C C . LYS A 1 273 ? -1.161 -3.292 6.642 1.00 92.12 273 LYS A C 1
ATOM 2206 O O . LYS A 1 273 ? -1.395 -2.231 7.209 1.00 92.12 273 LYS A O 1
ATOM 2211 N N . HIS A 1 274 ? -0.206 -4.148 7.016 1.00 88.94 274 HIS A N 1
ATOM 2212 C CA . HIS A 1 274 ? 0.643 -4.006 8.199 1.00 88.94 274 HIS A CA 1
ATOM 2213 C C . HIS A 1 274 ? 2.092 -4.333 7.866 1.00 88.94 274 HIS A C 1
ATOM 2215 O O . HIS A 1 274 ? 2.379 -5.362 7.242 1.00 88.94 274 HIS A O 1
ATOM 2221 N N . ILE A 1 275 ? 3.006 -3.482 8.310 1.00 88.62 275 ILE A N 1
ATOM 2222 C CA . ILE A 1 275 ? 4.435 -3.579 8.048 1.00 88.62 275 ILE A CA 1
ATOM 2223 C C . ILE A 1 275 ? 5.154 -3.790 9.376 1.00 88.62 275 ILE A C 1
ATOM 2225 O O . ILE A 1 275 ? 5.423 -2.864 10.135 1.00 88.62 275 ILE A O 1
ATOM 2229 N N . THR A 1 276 ? 5.513 -5.043 9.651 1.00 87.94 276 THR A N 1
ATOM 2230 C CA . THR A 1 276 ? 6.359 -5.367 10.805 1.00 87.94 276 THR A CA 1
ATOM 2231 C C . THR A 1 276 ? 7.774 -4.807 10.610 1.00 87.94 276 THR A C 1
ATOM 2233 O O . THR A 1 276 ? 8.207 -4.658 9.467 1.00 87.94 276 THR A O 1
ATOM 2236 N N . PRO A 1 277 ? 8.559 -4.573 11.679 1.00 85.81 277 PRO A N 1
ATOM 2237 C CA . PRO A 1 277 ? 9.943 -4.105 11.547 1.00 85.81 277 PRO A CA 1
ATOM 2238 C C . PRO A 1 277 ? 10.812 -4.998 10.647 1.00 85.81 277 PRO A C 1
ATOM 2240 O O . PRO A 1 277 ? 11.578 -4.502 9.825 1.00 85.81 277 PRO A O 1
ATOM 2243 N N . LEU A 1 278 ? 10.636 -6.323 10.734 1.00 86.94 278 LEU A N 1
ATOM 2244 C CA . LEU A 1 278 ? 11.311 -7.272 9.844 1.00 86.94 278 LEU A CA 1
ATOM 2245 C C . LEU A 1 278 ? 10.889 -7.071 8.384 1.00 86.94 278 LEU A C 1
ATOM 2247 O O . LEU A 1 278 ? 11.730 -7.084 7.488 1.00 86.94 278 LEU A O 1
ATOM 2251 N N . ARG A 1 279 ? 9.587 -6.885 8.133 1.00 87.69 279 ARG A N 1
ATOM 2252 C CA . ARG A 1 279 ? 9.074 -6.656 6.781 1.00 87.69 279 ARG A CA 1
ATOM 2253 C C . ARG A 1 279 ? 9.537 -5.312 6.228 1.00 87.69 279 ARG A C 1
ATOM 2255 O O . ARG A 1 279 ? 9.877 -5.252 5.055 1.00 87.69 279 ARG A O 1
ATOM 2262 N N . LEU A 1 280 ? 9.586 -4.271 7.056 1.00 86.31 280 LEU A N 1
ATOM 2263 C CA . LEU A 1 280 ? 10.129 -2.965 6.694 1.00 86.31 280 LEU A CA 1
ATOM 2264 C C . LEU A 1 280 ? 11.576 -3.098 6.214 1.00 86.31 280 LEU A C 1
ATOM 2266 O O . LEU A 1 280 ? 11.882 -2.641 5.117 1.00 86.31 280 LEU A O 1
ATOM 2270 N N . GLN A 1 281 ? 12.426 -3.793 6.977 1.00 82.75 281 GLN A N 1
ATOM 2271 C CA . GLN A 1 281 ? 13.812 -4.036 6.573 1.00 82.75 281 GLN A CA 1
ATOM 2272 C C . GLN A 1 281 ? 13.884 -4.802 5.248 1.00 82.75 281 GLN A C 1
ATOM 2274 O O . GLN A 1 281 ? 14.591 -4.382 4.345 1.00 82.75 281 GLN A O 1
ATOM 2279 N N . GLN A 1 282 ? 13.079 -5.856 5.074 1.00 83.19 282 GLN A N 1
ATOM 2280 C CA . GLN A 1 282 ? 13.016 -6.594 3.806 1.00 83.19 282 GLN A CA 1
ATOM 2281 C C . GLN A 1 282 ? 12.605 -5.720 2.617 1.00 83.19 282 GLN A C 1
ATOM 2283 O O . GLN A 1 282 ? 13.082 -5.944 1.510 1.00 83.19 282 GLN A O 1
ATOM 2288 N N . LEU A 1 283 ? 11.684 -4.772 2.813 1.00 84.19 283 LEU A N 1
ATOM 2289 C CA . LEU A 1 283 ? 11.248 -3.859 1.756 1.00 84.19 283 LEU A CA 1
ATOM 2290 C C . LEU A 1 283 ? 12.338 -2.842 1.411 1.00 84.19 283 LEU A C 1
ATOM 2292 O O . LEU A 1 283 ? 12.515 -2.539 0.236 1.00 84.19 283 LEU A O 1
ATOM 2296 N N . ILE A 1 284 ? 13.061 -2.341 2.414 1.00 79.56 284 ILE A N 1
ATOM 2297 C CA . ILE A 1 284 ? 14.222 -1.465 2.218 1.00 79.56 284 ILE A CA 1
ATOM 2298 C C . ILE A 1 284 ? 15.307 -2.228 1.452 1.00 79.56 284 ILE A C 1
ATOM 2300 O O . ILE A 1 284 ? 15.715 -1.789 0.381 1.00 79.56 284 ILE A O 1
ATOM 2304 N N . ASP A 1 285 ? 15.681 -3.416 1.927 1.00 75.62 285 ASP A N 1
ATOM 2305 C CA . ASP A 1 285 ? 16.683 -4.276 1.297 1.00 75.62 285 ASP A CA 1
ATOM 2306 C C . ASP A 1 285 ? 16.291 -4.625 -0.149 1.00 75.62 285 ASP A C 1
ATOM 2308 O O . ASP A 1 285 ? 17.097 -4.522 -1.069 1.00 75.62 285 ASP A O 1
ATOM 2312 N N . ALA A 1 286 ? 15.032 -5.009 -0.387 1.00 74.12 286 ALA A N 1
ATOM 2313 C CA . ALA A 1 286 ? 14.543 -5.325 -1.728 1.00 74.12 286 ALA A CA 1
ATOM 2314 C C . ALA A 1 286 ? 14.566 -4.114 -2.670 1.00 74.12 286 ALA A C 1
ATOM 2316 O O . ALA A 1 286 ? 14.753 -4.296 -3.870 1.00 74.12 286 ALA A O 1
ATOM 2317 N N . ASP A 1 287 ? 14.383 -2.898 -2.151 1.00 74.88 287 ASP A N 1
ATOM 2318 C CA . ASP A 1 287 ? 14.503 -1.680 -2.950 1.00 74.88 287 ASP A CA 1
ATOM 2319 C C . ASP A 1 287 ? 15.959 -1.364 -3.310 1.00 74.88 287 ASP A C 1
ATOM 2321 O O . ASP A 1 287 ? 16.248 -0.909 -4.425 1.00 74.88 287 ASP A O 1
ATOM 2325 N N . GLU A 1 288 ? 16.881 -1.659 -2.389 1.00 71.62 288 GLU A N 1
ATOM 2326 C CA . GLU A 1 288 ? 18.323 -1.608 -2.631 1.00 71.62 288 GLU A CA 1
ATOM 2327 C C . GLU A 1 288 ? 18.770 -2.649 -3.671 1.00 71.62 288 GLU A C 1
ATOM 2329 O O . GLU A 1 288 ? 19.704 -2.397 -4.432 1.00 71.62 288 GLU A O 1
ATOM 2334 N N . TYR A 1 289 ? 18.094 -3.800 -3.752 1.00 74.94 289 TYR A N 1
ATOM 2335 C CA . TYR A 1 289 ? 18.321 -4.820 -4.779 1.00 74.94 289 TYR A CA 1
ATOM 2336 C C . TYR A 1 289 ? 17.430 -4.586 -6.001 1.00 74.94 289 TYR A C 1
ATOM 2338 O O . TYR A 1 289 ? 16.381 -5.211 -6.191 1.00 74.94 289 TYR A O 1
ATOM 2346 N N . SER A 1 290 ? 17.865 -3.659 -6.848 1.00 80.50 290 SER A N 1
ATOM 2347 C CA . SER A 1 290 ? 17.147 -3.289 -8.060 1.00 80.50 290 SER A CA 1
ATOM 2348 C C . SER A 1 290 ? 18.076 -2.843 -9.183 1.00 80.50 290 SER A C 1
ATOM 2350 O O . SER A 1 290 ? 19.248 -2.536 -8.962 1.00 80.50 290 SER A O 1
ATOM 2352 N N . ILE A 1 291 ? 17.531 -2.818 -10.396 1.00 82.94 291 ILE A N 1
ATOM 2353 C CA . ILE A 1 291 ? 18.184 -2.241 -11.569 1.00 82.94 291 ILE A CA 1
ATOM 2354 C C . ILE A 1 291 ? 17.431 -0.970 -11.903 1.00 82.94 291 ILE A C 1
ATOM 2356 O O . ILE A 1 291 ? 16.261 -1.018 -12.280 1.00 82.94 291 ILE A O 1
ATOM 2360 N N . GLN A 1 292 ? 18.092 0.164 -11.720 1.00 86.62 292 GLN A N 1
ATOM 2361 C CA . GLN A 1 292 ? 17.513 1.457 -12.045 1.00 86.62 292 GLN A CA 1
ATOM 2362 C C . GLN A 1 292 ? 17.942 1.867 -13.446 1.00 86.62 292 GLN A C 1
ATOM 2364 O O . GLN A 1 292 ? 19.129 1.816 -13.770 1.00 86.62 292 GLN A O 1
ATOM 2369 N N . VAL A 1 293 ? 16.977 2.292 -14.252 1.00 88.12 293 VAL A N 1
ATOM 2370 C CA . VAL A 1 293 ? 17.217 2.854 -15.574 1.00 88.12 293 VAL A CA 1
ATOM 2371 C C . VAL A 1 293 ? 17.180 4.371 -15.463 1.00 88.12 293 VAL A C 1
ATOM 2373 O O . VAL A 1 293 ? 16.229 4.945 -14.934 1.00 88.12 293 VAL A O 1
ATOM 2376 N N . THR A 1 294 ? 18.233 5.029 -15.931 1.00 88.50 294 THR A N 1
ATOM 2377 C CA . THR A 1 294 ? 18.365 6.488 -15.883 1.00 88.50 294 THR A CA 1
ATOM 2378 C C . THR A 1 294 ? 18.851 7.028 -17.219 1.00 88.50 294 THR A C 1
ATOM 2380 O O . THR A 1 294 ? 19.347 6.288 -18.068 1.00 88.50 294 THR A O 1
ATOM 2383 N N . SER A 1 295 ? 18.716 8.335 -17.413 1.00 86.31 295 SER A N 1
ATOM 2384 C CA . SER A 1 295 ? 19.308 9.042 -18.543 1.00 86.31 295 SER A CA 1
ATOM 2385 C C . SER A 1 295 ? 19.731 10.438 -18.106 1.00 86.31 295 SER A C 1
ATOM 2387 O O . SER A 1 295 ? 19.044 11.083 -17.317 1.00 86.31 295 SER A O 1
ATOM 2389 N N . GLU A 1 296 ? 20.867 10.903 -18.621 1.00 85.50 296 GLU A N 1
ATOM 2390 C CA . GLU A 1 296 ? 21.343 12.283 -18.437 1.00 85.50 296 GLU A CA 1
ATOM 2391 C C . GLU A 1 296 ? 20.998 13.166 -19.638 1.00 85.50 296 GLU A C 1
ATOM 2393 O O . GLU A 1 296 ? 21.250 14.369 -19.635 1.00 85.50 296 GLU A O 1
ATOM 2398 N N . THR A 1 297 ? 20.431 12.567 -20.686 1.00 82.00 297 THR A N 1
ATOM 2399 C CA . THR A 1 297 ? 20.154 13.243 -21.956 1.00 82.00 297 THR A CA 1
ATOM 2400 C C . THR A 1 297 ? 18.663 13.349 -22.251 1.00 82.00 297 THR A C 1
ATOM 2402 O O . THR A 1 297 ? 18.261 14.304 -22.917 1.00 82.00 297 THR A O 1
ATOM 2405 N N . HIS A 1 298 ? 17.850 12.406 -21.761 1.00 85.25 298 HIS A N 1
ATOM 2406 C CA . HIS A 1 298 ? 16.428 12.298 -22.088 1.00 85.25 298 HIS A CA 1
ATOM 2407 C C . HIS A 1 298 ? 15.567 11.999 -20.853 1.00 85.25 298 HIS A C 1
ATOM 2409 O O . HIS A 1 298 ? 16.037 11.436 -19.868 1.00 85.25 298 HIS A O 1
ATOM 2415 N N . ILE A 1 299 ? 14.287 12.353 -20.911 1.00 80.62 299 ILE A N 1
ATOM 2416 C CA . ILE A 1 299 ? 13.267 11.901 -19.967 1.00 80.62 299 ILE A CA 1
ATOM 2417 C C . ILE A 1 299 ? 12.769 10.542 -20.459 1.00 80.62 299 ILE A C 1
ATOM 2419 O O . ILE A 1 299 ? 12.224 10.428 -21.556 1.00 80.62 299 ILE A O 1
ATOM 2423 N N . LEU A 1 300 ? 12.973 9.502 -19.650 1.00 81.12 300 LEU A N 1
ATOM 2424 C CA . LEU A 1 300 ? 12.505 8.151 -19.954 1.00 81.12 300 LEU A CA 1
ATOM 2425 C C . LEU A 1 300 ? 11.106 7.962 -19.363 1.00 81.12 300 LEU A C 1
ATOM 2427 O O . LEU A 1 300 ? 10.955 7.615 -18.193 1.00 81.12 300 LEU A O 1
ATOM 2431 N N . THR A 1 301 ? 10.088 8.244 -20.167 1.00 81.75 301 THR A N 1
ATOM 2432 C CA . THR A 1 301 ? 8.682 7.991 -19.840 1.00 81.75 301 THR A CA 1
ATOM 2433 C C . THR A 1 301 ? 8.275 6.568 -20.260 1.00 81.75 301 THR A C 1
ATOM 2435 O O . THR A 1 301 ? 8.985 5.925 -21.039 1.00 81.75 301 THR A O 1
ATOM 2438 N N . PRO A 1 302 ? 7.106 6.073 -19.821 1.00 77.38 302 PRO A N 1
ATOM 2439 C CA . PRO A 1 302 ? 6.570 4.775 -20.254 1.00 77.38 302 PRO A CA 1
ATOM 2440 C C . PRO A 1 302 ? 6.323 4.691 -21.768 1.00 77.38 302 PRO A C 1
ATOM 2442 O O . PRO A 1 302 ? 6.298 3.608 -22.340 1.00 77.38 302 PRO A O 1
ATOM 2445 N N . THR A 1 303 ? 6.160 5.837 -22.436 1.00 81.25 303 THR A N 1
ATOM 2446 C CA . THR A 1 303 ? 6.046 5.915 -23.899 1.00 81.25 303 THR A CA 1
ATOM 2447 C C . THR A 1 303 ? 7.398 5.782 -24.601 1.00 81.25 303 THR A C 1
ATOM 2449 O O . THR A 1 303 ? 7.449 5.340 -25.743 1.00 81.25 303 THR A O 1
ATOM 2452 N N . ALA A 1 304 ? 8.493 6.157 -23.932 1.00 82.44 304 ALA A N 1
ATOM 2453 C CA . ALA A 1 304 ? 9.855 6.064 -24.456 1.00 82.44 304 ALA A CA 1
ATOM 2454 C C . ALA A 1 304 ? 10.520 4.710 -24.158 1.00 82.44 304 ALA A C 1
ATOM 2456 O O . ALA A 1 304 ? 11.448 4.307 -24.862 1.00 82.44 304 ALA A O 1
ATOM 2457 N N . LEU A 1 305 ? 10.074 4.009 -23.113 1.00 86.75 305 LEU A N 1
ATOM 2458 C CA . LEU A 1 305 ? 10.609 2.716 -22.701 1.00 86.75 305 LEU A CA 1
ATOM 2459 C C . LEU A 1 305 ? 9.475 1.793 -22.256 1.00 86.75 305 LEU A C 1
ATOM 2461 O O . LEU A 1 305 ? 8.852 2.005 -21.219 1.00 86.75 305 LEU A O 1
ATOM 2465 N N . GLU A 1 306 ? 9.268 0.730 -23.023 1.00 85.31 306 GLU A N 1
ATOM 2466 C CA . GLU A 1 306 ? 8.270 -0.301 -22.762 1.00 85.31 306 GLU A CA 1
ATOM 2467 C C . GLU A 1 306 ? 8.944 -1.578 -22.255 1.00 85.31 306 GLU A C 1
ATOM 2469 O O . GLU A 1 306 ? 9.984 -2.013 -22.760 1.00 85.31 306 GLU A O 1
ATOM 2474 N N . VAL A 1 307 ? 8.331 -2.214 -21.258 1.00 83.00 307 VAL A N 1
ATOM 2475 C CA . VAL A 1 307 ? 8.743 -3.538 -20.789 1.00 83.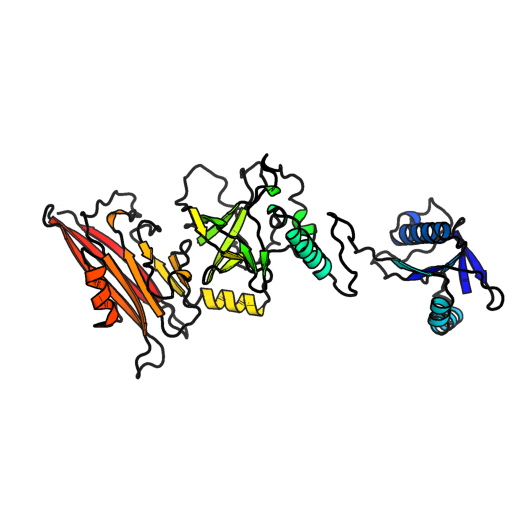00 307 VAL A CA 1
ATOM 2476 C C . VAL A 1 307 ? 7.962 -4.599 -21.540 1.00 83.00 307 VAL A C 1
ATOM 2478 O O . VAL A 1 307 ? 6.740 -4.628 -21.460 1.00 83.00 307 VAL A O 1
ATOM 2481 N N . LEU A 1 308 ? 8.664 -5.482 -22.248 1.00 79.00 308 LEU A N 1
ATOM 2482 C CA . LEU A 1 308 ? 8.012 -6.491 -23.076 1.00 79.00 308 LEU A CA 1
ATOM 2483 C C . LEU A 1 308 ? 7.486 -7.658 -22.230 1.00 79.00 308 LEU A C 1
ATOM 2485 O O . LEU A 1 308 ? 8.215 -8.256 -21.429 1.00 79.00 308 LEU A O 1
ATOM 2489 N N . ASP A 1 309 ? 6.208 -7.984 -22.429 1.00 58.75 309 ASP A N 1
ATOM 2490 C CA . ASP A 1 309 ? 5.530 -9.116 -21.801 1.00 58.75 309 ASP A CA 1
ATOM 2491 C C . ASP A 1 309 ? 5.955 -10.430 -22.473 1.00 58.75 309 ASP A C 1
ATOM 2493 O O . ASP A 1 309 ? 5.755 -10.635 -23.665 1.00 58.75 309 ASP A O 1
ATOM 2497 N N . GLY A 1 310 ? 6.561 -11.339 -21.706 1.00 53.72 310 GLY A N 1
ATOM 2498 C CA . GLY A 1 310 ? 7.057 -12.624 -22.226 1.00 53.72 310 GLY A CA 1
ATOM 2499 C C . GLY A 1 310 ? 8.198 -13.222 -21.407 1.00 53.72 310 GLY A C 1
ATOM 2500 O O . GLY A 1 310 ? 8.370 -14.436 -21.356 1.00 53.72 310 GLY A O 1
ATOM 2501 N N . PHE A 1 311 ? 8.914 -12.384 -20.656 1.00 52.62 311 PHE A N 1
ATOM 2502 C CA . PHE A 1 311 ? 9.827 -12.826 -19.604 1.00 52.62 311 PHE A CA 1
ATOM 2503 C C . PHE A 1 311 ? 9.140 -12.688 -18.235 1.00 52.62 311 PHE A C 1
ATOM 2505 O O . PHE A 1 311 ? 8.467 -11.682 -18.005 1.00 52.62 311 PHE A O 1
ATOM 2512 N N . PRO A 1 312 ? 9.280 -13.653 -17.302 1.00 48.62 312 PRO A N 1
ATOM 2513 C CA . PRO A 1 312 ? 8.441 -13.785 -16.096 1.00 48.62 312 PRO A CA 1
ATOM 2514 C C . PRO A 1 312 ? 8.500 -12.623 -15.077 1.00 48.62 312 PRO A C 1
ATOM 2516 O O . PRO A 1 312 ? 7.924 -12.722 -13.992 1.00 48.62 312 PRO A O 1
ATOM 2519 N N . TRP A 1 313 ? 9.137 -11.499 -15.409 1.00 61.84 313 TRP A N 1
ATOM 2520 C CA . TRP A 1 313 ? 9.423 -10.406 -14.492 1.00 61.84 313 TRP A CA 1
ATOM 2521 C C . TRP A 1 313 ? 8.851 -9.034 -14.887 1.00 61.84 313 TRP A C 1
ATOM 2523 O O . TRP A 1 313 ? 9.054 -8.104 -14.113 1.00 61.84 313 TRP A O 1
ATOM 2533 N N . SER A 1 314 ? 8.078 -8.865 -15.974 1.00 61.19 314 SER A N 1
ATOM 2534 C CA . SER A 1 314 ? 7.453 -7.555 -16.306 1.00 61.19 314 SER A CA 1
ATOM 2535 C C . SER A 1 314 ? 6.663 -6.960 -15.128 1.00 61.19 314 SER A C 1
ATOM 2537 O O . SER A 1 314 ? 6.729 -5.770 -14.839 1.00 61.19 314 SER A O 1
ATOM 2539 N N . LYS A 1 315 ? 6.042 -7.821 -14.315 1.00 72.50 315 LYS A N 1
ATOM 2540 C CA . LYS A 1 315 ? 5.299 -7.433 -13.104 1.00 72.50 315 LYS A CA 1
ATOM 2541 C C . LYS A 1 315 ? 6.168 -6.853 -11.971 1.00 72.50 315 LYS A C 1
ATOM 2543 O O . LYS A 1 315 ? 5.616 -6.282 -11.035 1.00 72.50 315 LYS A O 1
ATOM 2548 N N . HIS A 1 316 ? 7.492 -7.003 -12.020 1.00 80.44 316 HIS A N 1
ATOM 2549 C CA . HIS A 1 316 ? 8.449 -6.409 -11.070 1.00 80.44 316 HIS A CA 1
ATOM 2550 C C . HIS A 1 316 ? 8.967 -5.035 -11.517 1.00 80.44 316 HIS A C 1
ATOM 2552 O O . HIS A 1 316 ? 9.793 -4.439 -10.823 1.00 80.44 316 HIS A O 1
ATOM 2558 N N . TRP A 1 317 ? 8.498 -4.538 -12.661 1.00 87.00 317 TRP A N 1
ATOM 2559 C CA . TRP A 1 317 ? 8.776 -3.185 -13.108 1.00 87.00 317 TRP A CA 1
ATOM 2560 C C . TRP A 1 317 ? 7.993 -2.165 -12.282 1.00 87.00 317 TRP A C 1
ATOM 2562 O O . TRP A 1 317 ? 6.769 -2.254 -12.165 1.00 87.00 317 TRP A O 1
ATOM 2572 N N . ASP A 1 318 ? 8.717 -1.210 -11.710 1.00 89.00 318 ASP A N 1
ATOM 2573 C CA . ASP A 1 318 ? 8.184 0.002 -11.114 1.00 89.00 318 ASP A CA 1
ATOM 2574 C C . ASP A 1 318 ? 8.387 1.164 -12.088 1.00 89.00 318 ASP A C 1
ATOM 2576 O O . ASP A 1 318 ? 9.478 1.731 -12.191 1.00 89.00 318 ASP A O 1
ATOM 2580 N N . GLU A 1 319 ? 7.309 1.497 -12.791 1.00 87.00 319 GLU A N 1
ATOM 2581 C CA . GLU A 1 319 ? 7.240 2.571 -13.773 1.00 87.00 319 GLU A CA 1
ATOM 2582 C C . GLU A 1 319 ? 7.585 3.925 -13.161 1.00 87.00 319 GLU A C 1
ATOM 2584 O O . GLU A 1 319 ? 8.469 4.606 -13.670 1.00 87.00 319 GLU A O 1
ATOM 2589 N N . SER A 1 320 ? 6.998 4.262 -12.005 1.00 86.06 320 SER A N 1
ATOM 2590 C CA . SER A 1 320 ? 7.221 5.553 -11.340 1.00 86.06 320 SER A CA 1
ATOM 2591 C C . SER A 1 320 ? 8.701 5.862 -11.091 1.00 86.06 320 SER A C 1
ATOM 2593 O O . SER A 1 320 ? 9.101 7.023 -11.080 1.00 86.06 320 SER A O 1
ATOM 2595 N N . ARG A 1 321 ? 9.533 4.829 -10.906 1.00 86.19 321 ARG A N 1
ATOM 2596 C CA . ARG A 1 321 ? 10.964 4.952 -10.580 1.00 86.19 321 ARG A CA 1
ATOM 2597 C C . ARG A 1 321 ? 11.891 4.452 -11.680 1.00 86.19 321 ARG A C 1
ATOM 2599 O O . ARG A 1 321 ? 13.103 4.433 -11.460 1.00 86.19 321 ARG A O 1
ATOM 2606 N N . MET A 1 322 ? 11.340 4.024 -12.819 1.00 86.88 322 MET A N 1
ATOM 2607 C CA . MET A 1 322 ? 12.066 3.357 -13.906 1.00 86.88 322 MET A CA 1
ATOM 2608 C C . MET A 1 322 ? 12.996 2.258 -13.378 1.00 86.88 322 MET A C 1
ATOM 2610 O O . MET A 1 322 ? 14.185 2.188 -13.701 1.00 86.88 322 MET A O 1
ATOM 2614 N N . LYS A 1 323 ? 12.463 1.435 -12.471 1.00 86.69 323 LYS A N 1
ATOM 2615 C CA . LYS A 1 323 ? 13.245 0.501 -11.662 1.00 86.69 323 LYS A CA 1
ATOM 2616 C C . LYS A 1 323 ? 12.689 -0.908 -11.790 1.00 86.69 323 LYS A C 1
ATOM 2618 O O . LYS A 1 323 ? 11.507 -1.150 -11.580 1.00 86.69 323 LYS A O 1
ATOM 2623 N N . HIS A 1 324 ? 13.567 -1.866 -12.050 1.00 85.81 324 HIS A N 1
ATOM 2624 C CA . HIS A 1 324 ? 13.240 -3.277 -11.945 1.00 85.81 324 HIS A CA 1
ATOM 2625 C C . HIS A 1 324 ? 13.605 -3.816 -10.561 1.00 85.81 324 HIS A C 1
ATOM 2627 O O . HIS A 1 324 ? 14.768 -3.761 -10.154 1.00 85.81 324 HIS A O 1
ATOM 2633 N N . LEU A 1 325 ? 12.630 -4.367 -9.842 1.00 82.62 325 LEU A N 1
ATOM 2634 C CA . LEU A 1 325 ? 12.828 -4.911 -8.499 1.00 82.62 325 LEU A CA 1
ATOM 2635 C C . LEU A 1 325 ? 13.335 -6.356 -8.576 1.00 82.62 325 LEU A C 1
ATOM 2637 O O . LEU A 1 325 ? 12.544 -7.276 -8.774 1.00 82.62 325 LEU A O 1
ATOM 2641 N N . THR A 1 326 ? 14.640 -6.572 -8.384 1.00 75.81 326 THR A N 1
ATOM 2642 C CA . THR A 1 326 ? 15.242 -7.918 -8.476 1.00 75.81 326 THR A CA 1
ATOM 2643 C C . THR A 1 326 ? 15.063 -8.731 -7.199 1.00 75.81 326 THR A C 1
ATOM 2645 O O . THR A 1 326 ? 15.240 -9.944 -7.218 1.00 75.81 326 THR A O 1
ATOM 2648 N N . ARG A 1 327 ? 14.739 -8.079 -6.070 1.00 73.69 327 ARG A N 1
ATOM 2649 C CA . ARG A 1 327 ? 14.537 -8.721 -4.755 1.00 73.69 327 ARG A CA 1
ATOM 2650 C C . ARG A 1 327 ? 15.729 -9.566 -4.285 1.00 73.69 327 ARG A C 1
ATOM 2652 O O . ARG A 1 327 ? 15.564 -10.482 -3.483 1.00 73.69 327 ARG A O 1
ATOM 2659 N N . GLY A 1 328 ? 16.928 -9.252 -4.773 1.00 68.19 328 GLY A N 1
ATOM 2660 C CA . GLY A 1 328 ? 18.144 -9.992 -4.445 1.00 68.19 328 GLY A CA 1
ATOM 2661 C C . GLY A 1 328 ? 18.260 -11.342 -5.157 1.00 68.19 328 GLY A C 1
ATOM 2662 O O . GLY A 1 328 ? 19.070 -12.171 -4.743 1.00 68.19 328 GLY A O 1
ATOM 2663 N N . GLU A 1 329 ? 17.476 -11.585 -6.214 1.00 71.44 329 GLU A N 1
ATOM 2664 C CA . GLU A 1 329 ? 17.689 -12.741 -7.082 1.00 71.44 329 GLU A CA 1
ATOM 2665 C C . GLU A 1 329 ? 19.092 -12.682 -7.704 1.00 71.44 329 GLU A C 1
ATOM 2667 O O . GLU A 1 329 ? 19.558 -11.650 -8.189 1.00 71.44 329 GLU A O 1
ATOM 2672 N N . ASN A 1 330 ? 19.790 -13.819 -7.669 1.00 64.50 330 ASN A N 1
ATOM 2673 C CA . ASN A 1 330 ? 21.156 -13.928 -8.189 1.00 64.50 330 ASN A CA 1
ATOM 2674 C C . ASN A 1 330 ? 21.204 -14.008 -9.721 1.00 64.50 330 ASN A C 1
ATOM 2676 O O . ASN A 1 330 ? 22.280 -13.884 -10.308 1.00 64.50 330 ASN A O 1
ATOM 2680 N N . GLU A 1 331 ? 20.057 -14.253 -10.347 1.00 70.19 331 GLU A N 1
ATOM 2681 C CA . GLU A 1 331 ? 19.880 -14.324 -11.787 1.00 70.19 331 GLU A CA 1
ATOM 2682 C C . GLU A 1 331 ? 18.613 -13.560 -12.141 1.00 70.19 331 GLU A C 1
ATOM 2684 O O . GLU A 1 331 ? 17.555 -13.798 -11.574 1.00 70.19 331 GLU A O 1
ATOM 2689 N N . PHE A 1 332 ? 18.740 -12.628 -13.072 1.00 75.38 332 PHE A N 1
ATOM 2690 C CA . PHE A 1 332 ? 17.637 -11.814 -13.560 1.00 75.38 332 PHE A CA 1
ATOM 2691 C C . PHE A 1 332 ? 17.841 -11.586 -15.051 1.00 75.38 332 PHE A C 1
ATOM 2693 O O . PHE A 1 332 ? 18.990 -11.484 -15.491 1.00 75.38 332 PHE A O 1
ATOM 2700 N N . ARG A 1 333 ? 16.749 -11.482 -15.816 1.00 77.50 333 ARG A N 1
ATOM 2701 C CA . ARG A 1 333 ? 16.788 -11.077 -17.224 1.00 77.50 333 ARG A CA 1
ATOM 2702 C C . ARG A 1 333 ? 15.641 -10.120 -17.530 1.00 77.50 333 ARG A C 1
ATOM 2704 O O . ARG A 1 333 ? 14.486 -10.417 -17.242 1.00 77.50 333 ARG A O 1
ATOM 2711 N N . GLY A 1 334 ? 15.968 -8.991 -18.136 1.00 78.19 334 GLY A N 1
ATOM 2712 C CA . GLY A 1 334 ? 15.021 -7.995 -18.613 1.00 78.19 334 GLY A CA 1
ATOM 2713 C C . GLY A 1 334 ? 15.174 -7.799 -20.110 1.00 78.19 334 GLY A C 1
ATOM 2714 O O . GLY A 1 334 ? 16.288 -7.849 -20.633 1.00 78.19 334 GLY A O 1
ATOM 2715 N N . CYS A 1 335 ? 14.055 -7.557 -20.782 1.00 82.25 335 CYS A N 1
ATOM 2716 C CA . CYS A 1 335 ? 14.033 -7.050 -22.142 1.00 82.25 335 CYS A CA 1
ATOM 2717 C C . CYS A 1 335 ? 13.125 -5.824 -22.181 1.00 82.25 335 CYS A C 1
ATOM 2719 O O . CYS A 1 335 ? 11.979 -5.868 -21.725 1.00 82.25 335 CYS A O 1
ATOM 2721 N N . TRP A 1 336 ? 13.670 -4.729 -22.691 1.00 86.44 336 TRP A N 1
ATOM 2722 C CA . TRP A 1 336 ? 12.982 -3.460 -22.824 1.00 86.44 336 TRP A CA 1
ATOM 2723 C C . TRP A 1 336 ? 13.068 -2.985 -24.255 1.00 86.44 336 TRP A C 1
ATOM 2725 O O . TRP A 1 336 ? 14.104 -3.109 -24.909 1.00 86.44 336 TRP A O 1
ATOM 2735 N N . LYS A 1 337 ? 11.972 -2.413 -24.718 1.00 86.75 337 LYS A N 1
ATOM 2736 C CA . LYS A 1 337 ? 11.871 -1.787 -26.018 1.00 86.75 337 LYS A CA 1
ATOM 2737 C C . LYS A 1 337 ? 11.975 -0.285 -25.828 1.00 86.75 337 LYS A C 1
ATOM 2739 O O . LYS A 1 337 ? 11.216 0.309 -25.068 1.00 86.75 337 LYS A O 1
ATOM 2744 N N . LEU A 1 338 ? 12.960 0.310 -26.479 1.00 87.06 338 LEU A N 1
ATOM 2745 C CA . LEU A 1 338 ? 13.206 1.739 -26.470 1.00 87.06 338 LEU A CA 1
ATOM 2746 C C . LEU A 1 338 ? 12.589 2.348 -27.721 1.00 87.06 338 LEU A C 1
ATOM 2748 O O . LEU A 1 338 ? 12.781 1.846 -28.831 1.00 87.06 338 LEU A O 1
ATOM 2752 N N . TYR A 1 339 ? 11.911 3.469 -27.523 1.00 82.38 339 TYR A N 1
ATOM 2753 C CA . TYR A 1 339 ? 11.379 4.312 -28.576 1.00 82.38 339 TYR A CA 1
ATOM 2754 C C . TYR A 1 339 ? 12.081 5.672 -28.520 1.00 82.38 339 TYR A C 1
ATOM 2756 O O . TYR A 1 339 ? 11.602 6.580 -27.835 1.00 82.38 339 TYR A O 1
ATOM 2764 N N . PRO A 1 340 ? 13.230 5.828 -29.205 1.00 77.94 340 PRO A N 1
ATOM 2765 C CA . PRO A 1 340 ? 13.985 7.079 -29.195 1.00 77.94 340 PRO A CA 1
ATOM 2766 C C . PRO A 1 340 ? 13.131 8.287 -29.589 1.00 77.94 340 PRO A C 1
ATOM 2768 O O . PRO A 1 340 ? 13.222 9.333 -28.960 1.00 77.94 340 PRO A O 1
ATOM 2771 N N . ASP A 1 341 ? 12.235 8.115 -30.560 1.00 74.44 341 ASP A N 1
ATOM 2772 C CA . ASP A 1 341 ? 11.348 9.165 -31.074 1.00 74.44 341 ASP A CA 1
ATOM 2773 C C . ASP A 1 341 ? 10.380 9.723 -30.015 1.00 74.44 341 ASP A C 1
ATOM 2775 O O . ASP A 1 341 ? 9.932 10.863 -30.135 1.00 74.44 341 ASP A O 1
ATOM 2779 N N . PHE A 1 342 ? 10.067 8.940 -28.976 1.00 76.56 342 PHE A N 1
ATOM 2780 C CA . PHE A 1 342 ? 9.198 9.344 -27.866 1.00 76.56 342 PHE A CA 1
ATOM 2781 C C . PHE A 1 342 ? 9.978 9.776 -26.616 1.00 76.56 342 PHE A C 1
ATOM 2783 O O . PHE A 1 342 ? 9.360 10.138 -25.615 1.00 76.56 342 PHE A O 1
ATOM 2790 N N . ALA A 1 343 ? 11.314 9.741 -26.649 1.00 77.00 343 ALA A N 1
ATOM 2791 C CA . ALA A 1 343 ? 12.152 10.226 -25.562 1.00 77.00 343 ALA A CA 1
ATOM 2792 C C . ALA A 1 343 ? 12.331 11.750 -25.672 1.00 77.00 343 ALA A C 1
ATOM 2794 O O . ALA A 1 343 ? 12.841 12.268 -26.665 1.00 77.00 343 ALA A O 1
ATOM 2795 N N . GLU A 1 344 ? 11.950 12.493 -24.634 1.00 75.50 344 GLU A N 1
ATOM 2796 C CA . GLU A 1 344 ? 12.087 13.953 -24.633 1.00 75.50 344 GLU A CA 1
ATOM 2797 C C . GLU A 1 344 ? 13.488 14.372 -24.189 1.00 75.50 344 GLU A C 1
ATOM 2799 O O . GLU A 1 344 ? 13.951 13.980 -23.119 1.00 75.50 344 GLU A O 1
ATOM 2804 N N . SER A 1 345 ? 14.181 15.194 -24.978 1.00 75.75 345 SER A N 1
ATOM 2805 C CA . SER A 1 345 ? 15.507 15.684 -24.594 1.00 75.75 345 SER A CA 1
ATOM 2806 C C . SER A 1 345 ? 15.433 16.610 -23.377 1.00 75.75 345 SER A C 1
ATOM 2808 O O . SER A 1 345 ? 14.689 17.590 -23.371 1.00 75.75 345 SER A O 1
ATOM 2810 N N . LEU A 1 346 ? 16.303 16.380 -22.389 1.00 76.88 346 LEU A N 1
ATOM 2811 C CA . LEU A 1 346 ? 16.420 17.227 -21.194 1.00 76.88 346 LEU A CA 1
ATOM 2812 C C . LEU A 1 346 ? 16.865 18.666 -21.503 1.00 76.88 346 LEU A C 1
ATOM 2814 O O . LEU A 1 346 ? 16.680 19.558 -20.681 1.00 76.88 346 LEU A O 1
ATOM 2818 N N . LEU A 1 347 ? 17.436 18.912 -22.685 1.00 74.81 347 LEU A N 1
ATOM 2819 C CA . LEU A 1 347 ? 17.825 20.250 -23.137 1.00 74.81 347 LEU A CA 1
ATOM 2820 C C . LEU A 1 347 ? 16.650 21.045 -23.740 1.00 74.81 347 LEU A C 1
ATOM 2822 O O . LEU A 1 347 ? 16.854 22.168 -24.199 1.00 74.81 347 LEU A O 1
ATOM 2826 N N . GLY A 1 348 ? 15.437 20.478 -23.785 1.00 62.19 348 GLY A N 1
ATOM 2827 C CA . GLY A 1 348 ? 14.231 21.131 -24.313 1.00 62.19 348 GLY A CA 1
ATOM 2828 C C . GLY A 1 348 ? 14.219 21.321 -25.834 1.00 62.19 348 GLY A C 1
ATOM 2829 O O . GLY A 1 348 ? 13.277 21.879 -26.394 1.00 62.19 348 GLY A O 1
ATOM 2830 N N . THR A 1 349 ? 15.254 20.863 -26.537 1.00 59.72 349 THR A N 1
ATOM 2831 C CA . THR A 1 349 ? 15.275 20.843 -27.998 1.00 59.72 349 THR A CA 1
ATOM 2832 C C . THR A 1 349 ? 14.492 19.638 -28.494 1.00 59.72 349 THR A C 1
ATOM 2834 O O . THR A 1 349 ? 14.825 18.517 -28.119 1.00 59.72 349 THR A O 1
ATOM 2837 N N . ALA A 1 350 ? 13.512 19.844 -29.378 1.00 54.78 350 ALA A N 1
ATOM 2838 C CA . ALA A 1 350 ? 12.875 18.751 -30.107 1.00 54.78 350 ALA A CA 1
ATOM 2839 C C . AL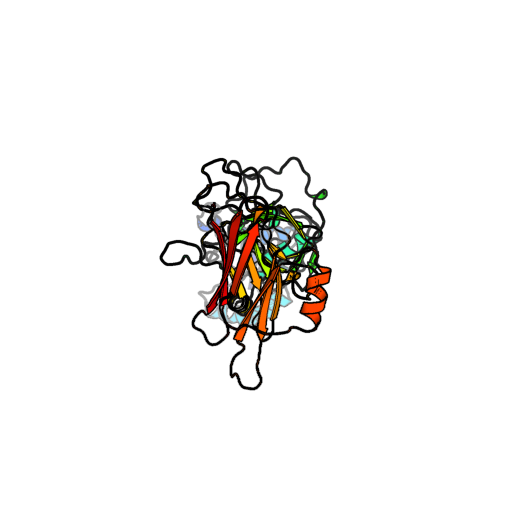A A 1 350 ? 13.938 18.011 -30.938 1.00 54.78 350 ALA A C 1
ATOM 2841 O O . ALA A 1 350 ? 14.340 18.452 -32.024 1.00 54.78 350 ALA A O 1
ATOM 2842 N N . VAL A 1 351 ? 14.442 16.905 -30.396 1.00 56.97 351 VAL A N 1
ATOM 2843 C CA . VAL A 1 351 ? 15.334 16.002 -31.109 1.00 56.97 351 VAL A CA 1
ATOM 2844 C C . VAL A 1 351 ? 14.432 15.066 -31.891 1.00 56.97 351 VAL A C 1
ATOM 2846 O O . VAL A 1 351 ? 13.947 14.069 -31.381 1.00 56.97 351 VAL A O 1
ATOM 2849 N N . MET A 1 352 ? 14.181 15.423 -33.148 1.00 53.47 352 MET A N 1
ATOM 2850 C CA . MET A 1 352 ? 13.628 14.466 -34.097 1.00 53.47 352 MET A CA 1
ATOM 2851 C C . MET A 1 352 ? 14.703 13.415 -34.334 1.00 53.47 352 MET A C 1
ATOM 2853 O O . MET A 1 352 ? 15.685 13.658 -35.043 1.00 53.47 352 MET A O 1
ATOM 2857 N N . HIS A 1 353 ? 14.534 12.276 -33.686 1.00 58.09 353 HIS A N 1
ATOM 2858 C CA . HIS A 1 353 ? 15.194 11.061 -34.098 1.00 58.09 353 HIS A CA 1
ATOM 2859 C C . HIS A 1 353 ? 14.689 10.715 -35.519 1.00 58.09 353 HIS A C 1
ATOM 2861 O O . HIS A 1 353 ? 13.574 11.094 -35.899 1.00 58.09 353 HIS A O 1
ATOM 2867 N N . PRO A 1 354 ? 15.527 10.121 -36.388 1.00 55.84 354 PRO A N 1
ATOM 2868 C CA . PRO A 1 354 ? 15.033 9.485 -37.611 1.00 55.84 354 PRO A CA 1
ATOM 2869 C C . PRO A 1 354 ? 13.848 8.572 -37.277 1.00 55.84 354 PRO A C 1
ATOM 2871 O O . PRO A 1 354 ? 13.769 8.151 -36.138 1.00 55.84 354 PRO A O 1
ATOM 2874 N N . THR A 1 355 ? 12.998 8.193 -38.238 1.00 55.50 355 THR A N 1
ATOM 2875 C CA . THR A 1 355 ? 12.111 7.031 -38.042 1.00 55.50 355 THR A CA 1
ATOM 2876 C C . THR A 1 355 ? 13.004 5.818 -37.790 1.00 55.50 355 THR A C 1
ATOM 2878 O O . THR A 1 355 ? 13.525 5.225 -38.735 1.00 55.50 355 THR A O 1
ATOM 2881 N N . ILE A 1 356 ? 13.310 5.580 -36.521 1.00 57.53 356 ILE A N 1
ATOM 2882 C CA . ILE A 1 356 ? 14.211 4.546 -36.058 1.00 57.53 356 ILE A CA 1
ATOM 2883 C C . ILE A 1 356 ? 13.321 3.357 -35.751 1.00 57.53 356 ILE A C 1
ATOM 2885 O O . ILE A 1 356 ? 12.442 3.424 -34.890 1.00 57.53 356 ILE A O 1
ATOM 2889 N N . ASP A 1 357 ? 13.569 2.276 -36.476 1.00 66.12 357 ASP A N 1
ATOM 2890 C CA . ASP A 1 357 ? 13.016 0.974 -36.164 1.00 66.12 357 ASP A CA 1
ATOM 2891 C C . ASP A 1 357 ? 13.473 0.527 -34.764 1.00 66.12 357 ASP A C 1
ATOM 2893 O O . ASP A 1 357 ? 14.476 0.993 -34.215 1.00 66.12 357 ASP A O 1
ATOM 2897 N N . PHE A 1 358 ? 12.670 -0.314 -34.121 1.00 74.06 358 PHE A N 1
ATOM 2898 C CA . PHE A 1 358 ? 12.712 -0.509 -32.675 1.00 74.06 358 PHE A CA 1
ATOM 2899 C C . PHE A 1 358 ? 14.101 -0.900 -32.136 1.00 74.06 358 PHE A C 1
ATOM 2901 O O . PHE A 1 358 ? 14.798 -1.769 -32.670 1.00 74.06 358 PHE A O 1
ATOM 2908 N N . VAL A 1 359 ? 14.484 -0.289 -31.010 1.00 85.44 359 VAL A N 1
ATOM 2909 C CA . VAL A 1 359 ? 15.722 -0.628 -30.299 1.00 85.44 359 VAL A CA 1
ATOM 2910 C C . VAL A 1 359 ? 15.374 -1.495 -29.104 1.00 85.44 359 VAL A C 1
ATOM 2912 O O . VAL A 1 359 ? 14.586 -1.103 -28.247 1.00 85.44 359 VAL A O 1
ATOM 2915 N N . TYR A 1 360 ? 15.988 -2.668 -29.022 1.00 85.56 360 TYR A N 1
ATOM 2916 C CA . TYR A 1 360 ? 15.765 -3.607 -27.932 1.00 85.56 360 TYR A CA 1
ATOM 2917 C C . TYR A 1 360 ? 16.990 -3.647 -27.033 1.00 85.56 360 TYR A C 1
ATOM 2919 O O . TYR A 1 360 ? 18.120 -3.840 -27.479 1.00 85.56 360 TYR A O 1
ATOM 2927 N N . LEU A 1 361 ? 16.751 -3.471 -25.744 1.00 85.44 361 LEU A N 1
ATOM 2928 C CA . LEU A 1 361 ? 17.742 -3.545 -24.693 1.00 85.44 361 LEU A CA 1
ATOM 2929 C C . LEU A 1 361 ? 17.479 -4.809 -23.892 1.00 85.44 361 LEU A C 1
ATOM 2931 O O . LEU A 1 361 ? 16.421 -4.943 -23.277 1.00 85.44 361 LEU A O 1
ATOM 2935 N N . THR A 1 362 ? 18.445 -5.719 -23.850 1.00 82.44 362 THR A N 1
ATOM 2936 C CA . THR A 1 362 ? 18.417 -6.797 -22.864 1.00 82.44 362 THR A CA 1
ATOM 2937 C C . THR A 1 362 ? 19.439 -6.560 -21.788 1.00 82.44 362 THR A C 1
ATOM 2939 O O . THR A 1 362 ? 20.535 -6.062 -22.033 1.00 82.44 362 THR A O 1
ATOM 2942 N N . CYS A 1 363 ? 19.060 -6.894 -20.566 1.00 81.25 363 CYS A N 1
ATOM 2943 C CA . CYS A 1 363 ? 19.944 -6.802 -19.426 1.00 81.25 363 CYS A CA 1
ATOM 2944 C C . CYS A 1 363 ? 19.738 -7.989 -18.496 1.00 81.25 363 CYS A C 1
ATOM 2946 O O . CYS A 1 363 ? 18.712 -8.667 -18.534 1.00 81.25 363 CYS A O 1
ATOM 2948 N N . GLY A 1 364 ? 20.712 -8.246 -17.634 1.00 77.50 364 GLY A N 1
ATOM 2949 C CA . GLY A 1 364 ? 20.567 -9.309 -16.657 1.00 77.50 364 GLY A CA 1
ATOM 2950 C C . GLY A 1 364 ? 21.741 -9.462 -15.715 1.00 77.50 364 GLY A C 1
ATOM 2951 O O . GLY A 1 364 ? 22.822 -8.924 -15.954 1.00 77.50 364 GLY A O 1
ATOM 2952 N N . LEU A 1 365 ? 21.517 -10.237 -14.658 1.00 74.75 365 LEU A N 1
ATOM 2953 C CA . LEU A 1 365 ? 22.550 -10.720 -13.746 1.00 74.75 365 LEU A CA 1
ATOM 2954 C C . LEU A 1 365 ? 22.890 -12.163 -14.082 1.00 74.75 365 LEU A C 1
ATOM 2956 O O . LEU A 1 365 ? 21.999 -13.004 -14.192 1.00 74.75 365 LEU A O 1
ATOM 2960 N N . ILE A 1 366 ? 24.183 -12.449 -14.225 1.00 69.19 366 ILE A N 1
ATOM 2961 C CA . ILE A 1 366 ? 24.649 -13.769 -14.646 1.00 69.19 366 ILE A CA 1
ATOM 2962 C C . ILE A 1 366 ? 25.700 -14.287 -13.689 1.00 69.19 366 ILE A C 1
ATOM 2964 O O . ILE A 1 366 ? 26.747 -13.667 -13.468 1.00 69.19 366 ILE A O 1
ATOM 2968 N N . ARG A 1 367 ? 25.464 -15.498 -13.193 1.00 68.81 367 ARG A N 1
ATOM 2969 C CA . ARG A 1 367 ? 26.439 -16.254 -12.422 1.00 68.81 367 ARG A CA 1
ATOM 2970 C C . ARG A 1 367 ? 27.275 -17.134 -13.354 1.00 68.81 367 ARG A C 1
ATOM 2972 O O . ARG A 1 367 ? 26.818 -18.163 -13.838 1.00 68.81 367 ARG A O 1
ATOM 2979 N N . ARG A 1 368 ? 28.532 -16.751 -13.611 1.00 66.88 368 ARG A N 1
ATOM 2980 C CA . ARG A 1 368 ? 29.492 -17.632 -14.310 1.00 66.88 368 ARG A CA 1
ATOM 2981 C C . ARG A 1 368 ? 30.132 -18.601 -13.314 1.00 66.88 368 ARG A C 1
ATOM 2983 O O . ARG A 1 368 ? 30.417 -18.200 -12.189 1.00 66.88 368 ARG A O 1
ATOM 2990 N N . GLN A 1 369 ? 30.433 -19.831 -13.748 1.00 60.97 369 GLN A N 1
ATOM 2991 C CA . GLN A 1 369 ? 31.009 -20.898 -12.904 1.00 60.97 369 GLN A CA 1
ATOM 2992 C C . GLN A 1 369 ? 32.27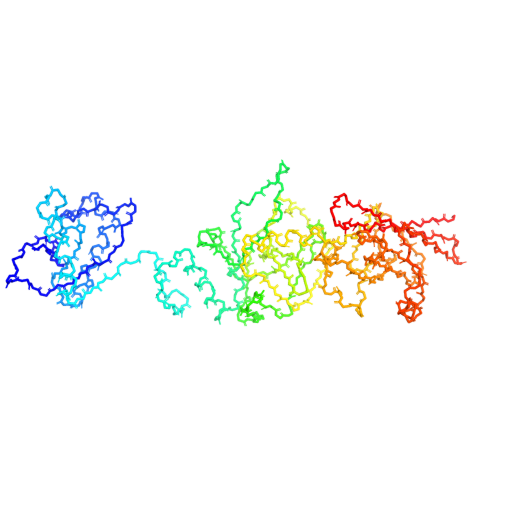7 -20.473 -12.127 1.00 60.97 369 GLN A C 1
ATOM 2994 O O . GLN A 1 369 ? 32.519 -20.984 -11.040 1.00 60.97 369 GLN A O 1
ATOM 2999 N N . ASN A 1 370 ? 33.032 -19.485 -12.631 1.00 60.56 370 ASN A N 1
ATOM 3000 C CA . ASN A 1 370 ? 34.278 -18.990 -12.028 1.00 60.56 370 ASN A CA 1
ATOM 3001 C C . ASN A 1 370 ? 34.152 -17.634 -11.301 1.00 60.56 370 ASN A C 1
ATOM 3003 O O . ASN A 1 370 ? 35.163 -17.062 -10.892 1.00 60.56 370 ASN A O 1
ATOM 3007 N N . HIS A 1 371 ? 32.949 -17.069 -11.160 1.00 61.12 371 HIS A N 1
ATOM 3008 C CA . HIS A 1 371 ? 32.750 -15.795 -10.465 1.00 61.12 371 HIS A CA 1
ATOM 3009 C C . HIS A 1 371 ? 32.083 -15.998 -9.104 1.00 61.12 371 HIS A C 1
ATOM 3011 O O . HIS A 1 371 ? 31.059 -16.667 -8.982 1.00 61.12 371 HIS A O 1
ATOM 3017 N N . ARG A 1 372 ? 32.667 -15.377 -8.069 1.00 63.94 372 ARG A N 1
ATOM 3018 C CA . ARG A 1 372 ? 32.150 -15.412 -6.692 1.00 63.94 372 ARG A CA 1
ATOM 3019 C C . ARG A 1 372 ? 30.816 -14.661 -6.549 1.00 63.94 372 ARG A C 1
ATOM 3021 O O . ARG A 1 372 ? 30.015 -15.034 -5.699 1.00 63.94 372 ARG A O 1
ATOM 3028 N N . HIS A 1 373 ? 30.572 -13.667 -7.408 1.00 65.50 373 HIS A N 1
ATOM 3029 C CA . HIS A 1 373 ? 29.359 -12.844 -7.444 1.00 65.50 373 HIS A CA 1
ATOM 3030 C C . HIS A 1 373 ? 28.788 -12.780 -8.875 1.00 65.50 373 HIS A C 1
ATOM 3032 O O . HIS A 1 373 ? 29.574 -12.847 -9.829 1.00 65.50 373 HIS A O 1
ATOM 3038 N N . PRO A 1 374 ? 27.456 -12.657 -9.050 1.00 69.56 374 PRO A N 1
ATOM 3039 C CA . PRO A 1 374 ? 26.857 -12.441 -10.364 1.00 69.56 374 PRO A CA 1
ATOM 3040 C C . PRO A 1 374 ? 27.362 -11.129 -10.976 1.00 69.56 374 PRO A C 1
ATOM 3042 O O . PRO A 1 374 ? 27.568 -10.150 -10.259 1.00 69.56 374 PRO A O 1
ATOM 3045 N N . LYS A 1 375 ? 27.572 -11.105 -12.295 1.00 76.19 375 LYS A N 1
ATOM 3046 C CA . LYS A 1 375 ? 27.952 -9.890 -13.030 1.00 76.19 375 LYS A CA 1
ATOM 3047 C C . LYS A 1 375 ? 26.774 -9.367 -13.849 1.00 76.19 375 LYS A C 1
ATOM 3049 O O . LYS A 1 375 ? 26.047 -10.191 -14.410 1.00 76.19 375 LYS A O 1
ATOM 3054 N N . PRO A 1 376 ? 26.605 -8.039 -13.953 1.00 79.44 376 PRO A N 1
ATOM 3055 C CA . PRO A 1 376 ? 25.653 -7.463 -14.882 1.00 79.44 376 PRO A CA 1
ATOM 3056 C C . PRO A 1 376 ? 26.081 -7.736 -16.323 1.00 79.44 376 PRO A C 1
ATOM 3058 O O . PRO A 1 376 ? 27.268 -7.865 -16.640 1.00 79.44 376 PRO A O 1
ATOM 3061 N N . SER A 1 377 ? 25.087 -7.826 -17.186 1.00 80.00 377 SER A N 1
ATOM 3062 C CA . SER A 1 377 ? 25.243 -7.944 -18.625 1.00 80.00 377 SER A CA 1
ATOM 3063 C C . SER A 1 377 ? 24.201 -7.083 -19.305 1.00 80.00 377 SER A C 1
ATOM 3065 O O . SER A 1 377 ? 23.090 -6.939 -18.785 1.00 80.00 377 SER A O 1
ATOM 3067 N N . VAL A 1 378 ? 24.575 -6.510 -20.442 1.00 84.50 378 VAL A N 1
ATOM 3068 C CA . VAL A 1 378 ? 23.682 -5.684 -21.241 1.00 84.50 378 VAL A CA 1
ATOM 3069 C C . VAL A 1 378 ? 24.004 -5.846 -22.720 1.00 84.50 378 VAL A C 1
ATOM 3071 O O . VAL A 1 378 ? 25.177 -5.926 -23.084 1.00 84.50 378 VAL A O 1
ATOM 3074 N N . CYS A 1 379 ? 22.973 -5.907 -23.557 1.00 84.50 379 CYS A N 1
ATOM 3075 C CA . CYS A 1 379 ? 23.090 -5.992 -25.009 1.00 84.50 379 CYS A CA 1
ATOM 3076 C C . CYS A 1 379 ? 22.050 -5.077 -25.665 1.00 84.50 379 CYS A C 1
ATOM 3078 O O . CYS A 1 379 ? 20.901 -5.013 -25.225 1.00 84.50 379 CYS A O 1
ATOM 3080 N N . LEU A 1 380 ? 22.464 -4.386 -26.725 1.00 86.25 380 LEU A N 1
ATOM 3081 C CA . LEU A 1 380 ? 21.592 -3.574 -27.569 1.00 86.25 380 LEU A CA 1
ATOM 3082 C C . LEU A 1 380 ? 21.389 -4.265 -28.913 1.00 86.25 380 LEU A C 1
ATOM 3084 O O . LEU A 1 380 ? 22.349 -4.722 -29.532 1.00 86.25 380 LEU A O 1
ATOM 3088 N N . TYR A 1 381 ? 20.147 -4.280 -29.377 1.00 84.00 381 TYR A N 1
ATOM 3089 C CA . TYR A 1 381 ? 19.753 -4.801 -30.676 1.00 84.00 381 TYR A CA 1
ATOM 3090 C C . TYR A 1 381 ? 18.947 -3.741 -31.419 1.00 84.00 381 TYR A C 1
ATOM 3092 O O . TYR A 1 381 ? 18.194 -2.976 -30.818 1.00 84.00 381 TYR A O 1
ATOM 3100 N N . HIS A 1 382 ? 19.099 -3.726 -32.734 1.00 84.56 382 HIS A N 1
ATOM 3101 C CA . HIS A 1 382 ? 18.279 -2.949 -33.651 1.00 84.56 382 HIS A CA 1
ATOM 3102 C C . HIS A 1 382 ? 17.559 -3.929 -34.567 1.00 84.56 382 HIS A C 1
ATOM 3104 O O . HIS A 1 382 ? 18.232 -4.758 -35.185 1.00 84.56 382 HIS A O 1
ATOM 3110 N N . ALA A 1 383 ? 16.232 -3.851 -34.630 1.00 78.50 383 ALA A N 1
ATOM 3111 C CA . ALA A 1 383 ? 15.437 -4.701 -35.506 1.00 78.50 383 ALA A CA 1
ATOM 3112 C C . ALA A 1 383 ? 14.091 -4.060 -35.847 1.00 78.50 383 ALA A C 1
ATOM 3114 O O . ALA A 1 383 ? 13.473 -3.393 -35.013 1.00 78.50 383 ALA A O 1
ATOM 3115 N N . ASP A 1 384 ? 13.595 -4.367 -37.042 1.00 73.94 384 ASP A N 1
ATOM 3116 C CA . ASP A 1 384 ? 12.329 -3.836 -37.556 1.00 73.94 384 ASP A CA 1
ATOM 3117 C C . ASP A 1 384 ? 11.127 -4.496 -36.869 1.00 73.94 384 ASP A C 1
ATOM 3119 O O . ASP A 1 384 ? 10.046 -3.911 -36.749 1.00 73.94 384 ASP A O 1
ATOM 3123 N N . LYS A 1 385 ? 11.310 -5.730 -36.385 1.00 74.94 385 LYS A N 1
ATOM 3124 C CA . LYS A 1 385 ? 10.264 -6.556 -35.778 1.00 74.94 385 LYS A CA 1
ATOM 3125 C C . LYS A 1 385 ? 10.768 -7.303 -34.550 1.00 74.94 385 LYS A C 1
ATOM 3127 O O . LYS A 1 385 ? 11.946 -7.641 -34.454 1.00 74.94 385 LYS A O 1
ATOM 3132 N N . TRP A 1 386 ? 9.866 -7.573 -33.606 1.00 75.31 386 TRP A N 1
ATOM 3133 C CA . TRP A 1 386 ? 10.201 -8.284 -32.368 1.00 75.31 386 TRP A CA 1
ATOM 3134 C C . TRP A 1 386 ? 10.681 -9.713 -32.640 1.00 75.31 386 TRP A C 1
ATOM 3136 O O . TRP A 1 386 ? 11.647 -10.161 -32.031 1.00 75.31 386 TRP A O 1
ATOM 3146 N N . GLU A 1 387 ? 10.063 -10.398 -33.599 1.00 78.06 387 GLU A N 1
ATOM 3147 C CA . GLU A 1 387 ? 10.325 -11.799 -33.943 1.00 78.06 387 GLU A CA 1
ATOM 3148 C C . GLU A 1 387 ? 11.777 -12.036 -34.399 1.00 78.06 387 GLU A C 1
ATOM 3150 O O . GLU A 1 387 ? 12.319 -13.130 -34.239 1.00 78.06 387 GLU A O 1
ATOM 3155 N N . GLU A 1 388 ? 12.432 -11.003 -34.937 1.00 74.81 388 GLU A N 1
ATOM 3156 C CA . GLU A 1 388 ? 13.842 -11.042 -35.350 1.00 74.81 388 GLU A CA 1
ATOM 3157 C C . GLU A 1 388 ? 14.797 -11.059 -34.149 1.00 74.81 388 GLU A C 1
ATOM 3159 O O . GLU A 1 388 ? 15.895 -11.614 -34.224 1.00 74.81 388 GLU A O 1
ATOM 3164 N N . VAL A 1 389 ? 14.368 -10.475 -33.028 1.00 74.19 389 VAL A N 1
ATOM 3165 C CA . VAL A 1 389 ? 15.130 -10.417 -31.778 1.00 74.19 389 VAL A CA 1
ATOM 3166 C C . VAL A 1 389 ? 14.751 -11.578 -30.867 1.00 74.19 389 VAL A C 1
ATOM 3168 O O . VAL A 1 389 ? 15.634 -12.168 -30.255 1.00 74.19 389 VAL A O 1
ATOM 3171 N N . GLU A 1 390 ? 13.477 -11.970 -30.822 1.00 75.06 390 GLU A N 1
ATOM 3172 C CA . GLU A 1 390 ? 12.952 -13.037 -29.963 1.00 75.06 390 GLU A CA 1
ATOM 3173 C C . GLU A 1 390 ? 13.753 -14.343 -30.090 1.00 75.06 390 GLU A C 1
ATOM 3175 O O . GLU A 1 390 ? 14.243 -14.872 -29.090 1.00 75.06 390 GLU A O 1
ATOM 3180 N N . GLY A 1 391 ? 14.007 -14.805 -31.320 1.00 67.38 391 GLY A N 1
ATOM 3181 C CA . GLY A 1 391 ? 14.819 -16.003 -31.564 1.00 67.38 391 GLY A CA 1
ATOM 3182 C C . GLY A 1 391 ? 16.294 -15.845 -31.167 1.00 67.38 391 GLY A C 1
ATOM 3183 O O . GLY A 1 391 ? 16.927 -16.803 -30.723 1.00 67.38 391 GLY A O 1
ATOM 3184 N N . ALA A 1 392 ? 16.856 -14.635 -31.262 1.00 63.75 392 ALA A N 1
ATOM 3185 C CA . ALA A 1 392 ? 18.204 -14.348 -30.768 1.00 63.75 392 ALA A CA 1
ATOM 3186 C C . ALA A 1 392 ? 18.260 -14.348 -29.228 1.00 63.75 392 ALA A C 1
ATOM 3188 O O . ALA A 1 392 ? 19.299 -14.670 -28.646 1.00 63.75 392 ALA A O 1
ATOM 3189 N N . LEU A 1 393 ? 17.146 -14.039 -28.560 1.00 63.66 393 LEU A N 1
ATOM 3190 C CA . LEU A 1 393 ? 17.029 -14.074 -27.104 1.00 63.66 393 LEU A CA 1
ATOM 3191 C C . LEU A 1 393 ? 16.856 -15.489 -26.555 1.00 63.66 393 LEU A C 1
ATOM 3193 O O . LEU A 1 393 ? 17.366 -15.753 -25.473 1.00 63.66 393 LEU A O 1
ATOM 3197 N N . GLU A 1 394 ? 16.238 -16.426 -27.278 1.00 58.44 394 GLU A N 1
ATOM 3198 C CA . GLU A 1 394 ? 16.129 -17.826 -26.823 1.00 58.44 394 GLU A CA 1
ATOM 3199 C C . GLU A 1 394 ? 17.502 -18.494 -26.607 1.00 58.44 394 GLU A C 1
ATOM 3201 O O . GLU A 1 394 ? 17.665 -19.316 -25.701 1.00 58.44 394 GLU A O 1
ATOM 3206 N N . PHE A 1 395 ? 18.518 -18.092 -27.380 1.00 52.25 395 PHE A N 1
ATOM 3207 C CA . PHE A 1 395 ? 19.871 -18.660 -27.327 1.00 52.25 395 PHE A CA 1
ATOM 3208 C C . PHE A 1 395 ? 20.910 -17.791 -26.593 1.00 52.25 395 PHE A C 1
ATOM 3210 O O . PHE A 1 395 ? 22.040 -18.247 -26.413 1.00 52.25 395 PHE A O 1
ATOM 3217 N N . PHE A 1 396 ? 20.552 -16.572 -26.154 1.00 59.19 396 PHE A N 1
ATOM 3218 C CA . PHE A 1 396 ? 21.427 -15.594 -25.472 1.00 59.19 396 PHE A CA 1
ATOM 3219 C C . PHE A 1 396 ? 22.901 -15.600 -25.961 1.00 59.19 396 PHE A C 1
ATOM 3221 O O . PHE A 1 396 ? 23.818 -15.881 -25.175 1.00 59.19 396 PHE A O 1
ATOM 3228 N N . PRO A 1 397 ? 23.191 -15.318 -27.247 1.00 44.62 397 PRO A N 1
ATOM 3229 C CA . PRO A 1 397 ? 24.559 -15.314 -27.732 1.00 44.62 397 PRO A CA 1
ATOM 3230 C C . PRO A 1 397 ? 25.270 -14.038 -27.257 1.00 44.62 397 PRO A C 1
ATOM 3232 O O . PRO A 1 397 ? 24.867 -12.927 -27.580 1.00 44.62 397 PRO A O 1
ATOM 3235 N N . GLY A 1 398 ? 26.362 -14.203 -26.508 1.00 53.97 398 GLY A N 1
ATOM 3236 C CA . GLY A 1 398 ? 27.335 -13.136 -26.259 1.00 53.97 398 GLY A CA 1
ATOM 3237 C C . GLY A 1 398 ? 26.955 -12.153 -25.152 1.00 53.97 398 GLY A C 1
ATOM 3238 O O . GLY A 1 398 ? 26.528 -11.035 -25.404 1.00 53.97 398 GLY A O 1
ATOM 3239 N N . TYR A 1 399 ? 27.201 -12.533 -23.900 1.00 58.94 399 TYR A N 1
ATOM 3240 C CA . TYR A 1 399 ? 27.096 -11.611 -22.771 1.00 58.94 399 TYR A CA 1
ATOM 3241 C C . TYR A 1 399 ? 28.237 -10.590 -22.782 1.00 58.94 399 TYR A C 1
ATOM 3243 O O . TYR A 1 399 ? 29.375 -10.941 -22.440 1.00 58.94 399 TYR A O 1
ATOM 3251 N N . SER A 1 400 ? 27.925 -9.335 -23.105 1.00 64.88 400 SER A N 1
ATOM 3252 C CA . SER A 1 400 ? 28.816 -8.214 -22.819 1.00 64.88 400 SER A CA 1
ATOM 3253 C C . SER A 1 400 ? 28.638 -7.774 -21.368 1.00 64.88 400 SER A C 1
ATOM 3255 O O . SER A 1 400 ? 27.526 -7.521 -20.908 1.00 64.88 400 SER A O 1
ATOM 3257 N N . THR A 1 401 ? 29.739 -7.727 -20.619 1.00 68.19 401 THR A N 1
ATOM 3258 C CA . THR A 1 401 ? 29.770 -7.257 -19.222 1.00 68.19 401 THR A CA 1
ATOM 3259 C C . THR A 1 401 ? 30.250 -5.808 -19.113 1.00 68.19 401 THR A C 1
ATOM 3261 O O . THR A 1 401 ? 30.700 -5.401 -18.045 1.00 68.19 401 THR A O 1
ATOM 3264 N N . GLY A 1 402 ? 30.255 -5.070 -20.222 1.00 73.06 402 GLY A N 1
ATOM 3265 C CA . GLY A 1 402 ? 30.679 -3.675 -20.288 1.00 73.06 402 GLY A CA 1
ATOM 3266 C C . GLY A 1 402 ? 29.675 -2.833 -21.060 1.00 73.06 402 GLY A C 1
ATOM 3267 O O . GLY A 1 402 ? 28.699 -3.359 -21.598 1.00 73.06 402 GLY A O 1
ATOM 3268 N N . ASP A 1 403 ? 29.945 -1.534 -21.107 1.00 83.00 403 ASP A N 1
ATOM 3269 C CA . ASP A 1 403 ? 29.111 -0.556 -21.798 1.00 83.00 403 ASP A CA 1
ATOM 3270 C C . ASP A 1 403 ? 28.830 -0.971 -23.246 1.00 83.00 403 ASP A C 1
ATOM 3272 O O . ASP A 1 403 ? 29.643 -1.626 -23.908 1.00 83.00 403 ASP A O 1
ATOM 3276 N N . GLN A 1 404 ? 27.647 -0.617 -23.731 1.00 84.31 404 GLN A N 1
ATOM 3277 C CA . GLN A 1 404 ? 27.201 -0.903 -25.089 1.00 84.31 404 GLN A CA 1
ATOM 3278 C C . GLN A 1 404 ? 26.956 0.395 -25.841 1.00 84.31 404 GLN A C 1
ATOM 3280 O O . GLN A 1 404 ? 26.465 1.372 -25.281 1.00 84.31 404 GLN A O 1
ATOM 3285 N N . GLU A 1 405 ? 27.276 0.383 -27.129 1.00 87.06 405 GLU A N 1
ATOM 3286 C CA . GLU A 1 405 ? 27.016 1.486 -28.042 1.00 87.06 405 GLU A CA 1
ATOM 3287 C C . GLU A 1 405 ? 26.375 0.932 -29.312 1.00 87.06 405 GLU A C 1
ATOM 3289 O O . GLU A 1 405 ? 26.862 -0.035 -29.900 1.00 87.06 405 GLU A O 1
ATOM 3294 N N . LEU A 1 406 ? 25.283 1.562 -29.732 1.00 83.81 406 LEU A N 1
ATOM 3295 C CA . LEU A 1 406 ? 24.574 1.274 -30.967 1.00 83.81 406 LEU A CA 1
ATOM 3296 C C . LEU A 1 406 ? 24.453 2.571 -31.769 1.00 83.81 406 LEU A C 1
ATOM 3298 O O . LEU A 1 406 ? 23.897 3.559 -31.290 1.00 83.81 406 LEU A O 1
ATOM 3302 N N . VAL A 1 407 ? 24.975 2.576 -32.997 1.00 82.25 407 VAL A N 1
ATOM 3303 C CA . VAL A 1 407 ? 24.910 3.734 -33.898 1.00 82.25 407 VAL A CA 1
ATOM 3304 C C . VAL A 1 407 ? 23.909 3.457 -35.009 1.00 82.25 407 VAL A C 1
ATOM 3306 O O . VAL A 1 407 ? 24.107 2.569 -35.834 1.00 82.25 407 VAL A O 1
ATOM 3309 N N . LEU A 1 408 ? 22.862 4.270 -35.056 1.00 76.75 408 LEU A N 1
ATOM 3310 C CA . LEU A 1 408 ? 21.780 4.200 -36.025 1.00 76.75 408 LEU A CA 1
ATOM 3311 C C . LEU A 1 408 ? 21.938 5.337 -37.030 1.00 76.75 408 LEU A C 1
ATOM 3313 O O . LEU A 1 408 ? 22.144 6.495 -36.663 1.00 76.75 408 LEU A O 1
ATOM 3317 N N . SER A 1 409 ? 21.900 4.999 -38.316 1.00 69.38 409 SER A N 1
ATOM 3318 C CA . SER A 1 409 ? 22.130 5.950 -39.407 1.00 69.38 409 SER A CA 1
ATOM 3319 C C . SER A 1 409 ? 20.853 6.124 -40.215 1.00 69.38 409 SER A C 1
ATOM 3321 O O . SER A 1 409 ? 20.282 5.131 -40.652 1.00 69.38 409 SER A O 1
ATOM 3323 N N . ASN A 1 410 ? 20.441 7.368 -40.475 1.00 64.06 410 ASN A N 1
ATOM 3324 C CA . ASN A 1 410 ? 19.331 7.636 -41.384 1.00 64.06 410 ASN A CA 1
ATOM 3325 C C . ASN A 1 410 ? 19.831 7.706 -42.838 1.00 64.06 410 ASN A C 1
ATOM 3327 O O . ASN A 1 410 ? 20.520 8.676 -43.187 1.00 64.06 410 ASN A O 1
ATOM 3331 N N . PRO A 1 411 ? 19.455 6.757 -43.713 1.00 55.69 411 PRO A N 1
ATOM 3332 C CA . PRO A 1 411 ? 19.875 6.782 -45.110 1.00 55.69 411 PRO A CA 1
ATOM 3333 C C . PRO A 1 411 ? 19.333 7.997 -45.893 1.00 55.69 411 PRO A C 1
ATOM 3335 O O . PRO A 1 411 ? 19.950 8.391 -46.878 1.00 55.69 411 PRO A O 1
ATOM 3338 N N . GLY A 1 412 ? 18.235 8.631 -45.455 1.00 57.72 412 GLY A N 1
ATOM 3339 C CA . GLY A 1 412 ? 17.592 9.751 -46.160 1.00 57.72 412 GLY A CA 1
ATOM 3340 C C . GLY A 1 412 ? 18.053 11.165 -45.768 1.00 57.72 412 GLY A C 1
ATOM 3341 O O . GLY A 1 412 ? 17.938 12.078 -46.582 1.00 57.72 412 GLY A O 1
ATOM 3342 N N . ARG A 1 413 ? 18.571 11.376 -44.546 1.00 60.50 413 ARG A N 1
ATOM 3343 C CA . ARG A 1 413 ? 19.010 12.705 -44.044 1.00 60.50 413 ARG A CA 1
ATOM 3344 C C . ARG A 1 413 ? 20.492 12.793 -43.671 1.00 60.50 413 ARG A C 1
ATOM 3346 O O . ARG A 1 413 ? 21.012 13.891 -43.518 1.00 60.50 413 ARG A O 1
ATOM 3353 N N . GLY A 1 414 ? 21.190 11.662 -43.544 1.00 63.28 414 GLY A N 1
ATOM 3354 C CA . GLY A 1 414 ? 22.585 11.629 -43.089 1.00 63.28 414 GLY A CA 1
ATOM 3355 C C . GLY A 1 414 ? 22.771 11.877 -41.587 1.00 63.28 414 GLY A C 1
ATOM 3356 O O . GLY A 1 414 ? 23.911 11.893 -41.124 1.00 63.28 414 GLY A O 1
ATOM 3357 N N . ASP A 1 415 ? 21.674 12.038 -40.842 1.00 70.94 415 ASP A N 1
ATOM 3358 C CA . ASP A 1 415 ? 21.664 12.128 -39.383 1.00 70.94 415 ASP A CA 1
ATOM 3359 C C . ASP A 1 415 ? 22.097 10.791 -38.763 1.00 70.94 415 ASP A C 1
ATOM 3361 O O . ASP A 1 415 ? 21.755 9.713 -39.267 1.00 70.94 415 ASP A O 1
ATOM 3365 N N . LYS A 1 416 ? 22.839 10.863 -37.654 1.00 76.31 416 LYS A N 1
ATOM 3366 C CA . LYS A 1 416 ? 23.251 9.688 -36.875 1.00 76.31 416 LYS A CA 1
ATOM 3367 C C . LYS A 1 416 ? 22.760 9.804 -35.444 1.00 76.31 416 LYS A C 1
ATOM 3369 O O . LYS A 1 416 ? 23.093 10.778 -34.769 1.00 76.31 416 LYS A O 1
ATOM 3374 N N . THR A 1 417 ? 22.029 8.802 -34.977 1.00 79.31 417 THR A N 1
ATOM 3375 C CA . THR A 1 417 ? 21.640 8.666 -33.573 1.00 79.31 417 THR A CA 1
ATOM 3376 C C . THR A 1 417 ? 22.492 7.584 -32.933 1.00 79.31 417 THR A C 1
ATOM 3378 O O . THR A 1 417 ? 22.447 6.427 -33.336 1.00 79.31 417 THR A O 1
ATOM 3381 N N . THR A 1 418 ? 23.271 7.959 -31.927 1.00 85.12 418 THR A N 1
ATOM 3382 C CA . THR A 1 418 ? 24.021 7.021 -31.094 1.00 85.12 418 THR A CA 1
ATOM 3383 C C . THR A 1 418 ? 23.251 6.791 -29.804 1.00 85.12 418 THR A C 1
ATOM 3385 O O . THR A 1 418 ? 22.894 7.754 -29.125 1.00 85.12 418 THR A O 1
ATOM 3388 N N . ILE A 1 419 ? 23.013 5.528 -29.470 1.00 86.06 419 ILE A N 1
ATOM 3389 C CA . ILE A 1 419 ? 22.450 5.098 -28.193 1.00 86.06 419 ILE A CA 1
ATOM 3390 C C . ILE A 1 419 ? 23.567 4.403 -27.425 1.00 86.06 419 ILE A C 1
ATOM 3392 O O . ILE A 1 419 ? 24.120 3.411 -27.900 1.00 86.06 419 ILE A O 1
ATOM 3396 N N . THR A 1 420 ? 23.902 4.922 -26.248 1.00 87.44 420 THR A N 1
ATOM 3397 C CA . THR A 1 420 ? 24.855 4.287 -25.338 1.00 87.44 420 THR A CA 1
ATOM 3398 C C . THR A 1 420 ? 24.138 3.790 -24.098 1.00 87.44 420 THR A C 1
ATOM 3400 O O . THR A 1 420 ? 23.230 4.442 -23.581 1.00 87.44 420 THR A O 1
ATOM 3403 N N . VAL A 1 421 ? 24.549 2.621 -23.617 1.00 87.50 421 VAL A N 1
ATOM 3404 C CA . VAL A 1 421 ? 24.105 2.075 -22.339 1.00 87.50 421 VAL A CA 1
ATOM 3405 C C . VAL A 1 421 ? 25.327 1.800 -21.488 1.00 87.50 421 VAL A C 1
ATOM 3407 O O . VAL A 1 421 ? 26.134 0.930 -21.817 1.00 87.50 421 VAL A O 1
ATOM 3410 N N . HIS A 1 422 ? 25.447 2.547 -20.396 1.00 86.50 422 HIS A N 1
ATOM 3411 C CA . HIS A 1 422 ? 26.520 2.378 -19.426 1.00 86.50 422 HIS A CA 1
ATOM 3412 C C . HIS A 1 422 ? 26.043 1.542 -18.245 1.00 86.50 422 HIS A C 1
ATOM 3414 O O . HIS A 1 422 ? 24.925 1.736 -17.755 1.00 86.50 422 HIS A O 1
ATOM 3420 N N . ILE A 1 423 ? 26.895 0.624 -17.789 1.00 84.69 423 ILE A N 1
ATOM 3421 C CA . ILE A 1 423 ? 26.650 -0.162 -16.579 1.00 84.69 423 ILE A CA 1
ATOM 3422 C C . ILE A 1 423 ? 27.432 0.467 -15.430 1.00 84.69 423 ILE A C 1
ATOM 3424 O O . ILE A 1 423 ? 28.655 0.358 -15.363 1.00 84.69 423 ILE A O 1
ATOM 3428 N N . GLU A 1 424 ? 26.725 1.050 -14.469 1.00 81.69 424 GLU A N 1
ATOM 3429 C CA . GLU A 1 424 ? 27.350 1.599 -13.267 1.00 81.69 424 GLU A CA 1
ATOM 3430 C C . GLU A 1 424 ? 27.122 0.669 -12.086 1.00 81.69 424 GLU A C 1
ATOM 3432 O O . GLU A 1 424 ? 26.011 0.566 -11.570 1.00 81.69 424 GLU A O 1
ATOM 3437 N N . LEU A 1 425 ? 28.178 -0.023 -11.661 1.00 75.06 425 LEU A N 1
ATOM 3438 C CA . LEU A 1 425 ? 28.166 -0.837 -10.450 1.00 75.06 425 LEU A CA 1
ATOM 3439 C C . LEU A 1 425 ? 28.265 0.066 -9.219 1.00 75.06 425 LEU A C 1
ATOM 3441 O O . LEU A 1 425 ? 29.199 0.856 -9.104 1.00 75.06 425 LEU A O 1
ATOM 3445 N N . GLN A 1 426 ? 27.341 -0.089 -8.275 1.00 69.00 426 GLN A N 1
ATOM 3446 C CA . GLN A 1 426 ? 27.451 0.559 -6.968 1.00 69.00 426 GLN A CA 1
ATOM 3447 C C . GLN A 1 426 ? 28.196 -0.361 -5.992 1.00 69.00 426 GLN A C 1
ATOM 3449 O O . GLN A 1 426 ? 27.980 -1.575 -5.988 1.00 69.00 426 GLN A O 1
ATOM 3454 N N . GLU A 1 427 ? 29.084 0.203 -5.168 1.00 59.22 427 GLU A N 1
ATOM 3455 C CA . GLU A 1 427 ? 29.877 -0.563 -4.197 1.00 59.22 427 GLU A CA 1
ATOM 3456 C C . GLU A 1 427 ? 28.974 -1.295 -3.182 1.00 59.22 427 GLU A C 1
ATOM 3458 O O . GLU A 1 427 ? 28.119 -0.693 -2.533 1.00 59.22 427 GLU A O 1
ATOM 3463 N N . GLY A 1 428 ? 29.153 -2.616 -3.043 1.00 58.66 428 GLY A N 1
ATOM 3464 C CA . GLY A 1 428 ? 28.376 -3.462 -2.131 1.00 58.66 428 GLY A CA 1
ATOM 3465 C C . GLY A 1 428 ? 28.636 -4.967 -2.308 1.00 58.66 428 GLY A C 1
ATOM 3466 O O . GLY A 1 428 ? 29.294 -5.396 -3.252 1.00 58.66 428 GLY A O 1
ATOM 3467 N N . ASN A 1 429 ? 28.109 -5.794 -1.393 1.00 47.97 429 ASN A N 1
ATOM 3468 C CA . ASN A 1 429 ? 28.293 -7.262 -1.388 1.00 47.97 429 ASN A CA 1
ATOM 3469 C C . ASN A 1 429 ? 27.485 -8.017 -2.473 1.00 47.97 429 ASN A C 1
ATOM 3471 O O . ASN A 1 429 ? 27.695 -9.214 -2.685 1.00 47.97 429 ASN A O 1
ATOM 3475 N N . ILE A 1 430 ? 26.537 -7.344 -3.129 1.00 55.75 430 ILE A N 1
ATOM 3476 C CA . ILE A 1 430 ? 25.562 -7.889 -4.091 1.00 55.75 430 ILE A CA 1
ATOM 3477 C C . ILE A 1 430 ? 25.533 -6.933 -5.294 1.00 55.75 430 ILE A C 1
ATOM 3479 O O . ILE A 1 430 ? 25.708 -5.731 -5.086 1.00 55.75 430 ILE A O 1
ATOM 3483 N N . PRO A 1 431 ? 25.338 -7.413 -6.539 1.00 55.97 431 PRO A N 1
ATOM 3484 C CA . PRO A 1 431 ? 25.408 -6.559 -7.719 1.00 55.97 431 PRO A CA 1
ATOM 3485 C C . PRO A 1 431 ? 24.229 -5.582 -7.774 1.00 55.97 431 PRO A C 1
ATOM 3487 O O . PRO A 1 431 ? 23.148 -5.892 -8.270 1.00 55.97 431 PRO A O 1
ATOM 3490 N N . ARG A 1 432 ? 24.470 -4.377 -7.263 1.00 69.25 432 ARG A N 1
ATOM 3491 C CA . ARG A 1 432 ? 23.691 -3.174 -7.542 1.00 69.25 432 ARG A CA 1
ATOM 3492 C C . ARG A 1 432 ? 24.257 -2.568 -8.811 1.00 69.25 432 ARG A C 1
ATOM 3494 O O . ARG A 1 432 ? 25.455 -2.282 -8.857 1.00 69.25 432 ARG A O 1
ATOM 3501 N N . PHE A 1 433 ? 23.432 -2.386 -9.833 1.00 72.25 433 PHE A N 1
ATOM 3502 C CA . PHE A 1 433 ? 23.875 -1.650 -11.006 1.00 72.25 433 PHE A CA 1
ATOM 3503 C C . PHE A 1 433 ? 22.768 -0.804 -11.606 1.00 72.25 433 PHE A C 1
ATOM 3505 O O . PHE A 1 433 ? 21.595 -1.179 -11.608 1.00 72.25 433 PHE A O 1
ATOM 3512 N N . GLN A 1 434 ? 23.169 0.357 -12.099 1.00 83.12 434 GLN A N 1
ATOM 3513 C CA . GLN A 1 434 ? 22.311 1.265 -12.837 1.00 83.12 434 GLN A CA 1
ATOM 3514 C C . GLN A 1 434 ? 22.616 1.123 -14.323 1.00 83.12 434 GLN A C 1
ATOM 3516 O O . GLN A 1 434 ? 23.766 0.915 -14.719 1.00 83.12 434 GLN A O 1
ATOM 3521 N N . LEU A 1 435 ? 21.568 1.210 -15.134 1.00 84.50 435 LEU A N 1
ATOM 3522 C CA . LEU A 1 435 ? 21.671 1.260 -16.582 1.00 84.50 435 LEU A CA 1
ATOM 3523 C C . LEU A 1 435 ? 21.395 2.686 -17.015 1.00 84.50 435 LEU A C 1
ATOM 3525 O O . LEU A 1 435 ? 20.258 3.155 -16.971 1.00 84.50 435 LEU A O 1
ATOM 3529 N N . ARG A 1 436 ? 22.455 3.377 -17.421 1.00 87.69 436 ARG A N 1
ATOM 3530 C CA . ARG A 1 436 ? 22.348 4.741 -17.922 1.00 87.69 436 ARG A CA 1
ATOM 3531 C C . ARG A 1 436 ? 22.215 4.702 -19.435 1.00 87.69 436 ARG A C 1
ATOM 3533 O O . ARG A 1 436 ? 23.180 4.377 -20.121 1.00 87.69 436 ARG A O 1
ATOM 3540 N N . ILE A 1 437 ? 21.030 5.031 -19.937 1.00 86.19 437 ILE A N 1
ATOM 3541 C CA . ILE A 1 437 ? 20.707 5.062 -21.364 1.00 86.19 437 ILE A CA 1
ATOM 3542 C C . ILE A 1 437 ? 20.828 6.500 -21.850 1.00 86.19 437 ILE A C 1
ATOM 3544 O O . ILE A 1 437 ? 20.064 7.370 -21.433 1.00 86.19 437 ILE A O 1
ATOM 3548 N N . ASN A 1 438 ? 21.767 6.766 -22.748 1.00 86.81 438 ASN A N 1
ATOM 3549 C CA . ASN A 1 438 ? 21.932 8.078 -23.354 1.00 86.81 438 ASN A CA 1
ATOM 3550 C C . ASN A 1 438 ? 21.700 8.000 -24.855 1.00 86.81 438 ASN A C 1
ATOM 3552 O O . ASN A 1 438 ? 22.150 7.071 -25.520 1.00 86.81 438 ASN A O 1
ATOM 3556 N N . MET A 1 439 ? 21.004 8.999 -25.388 1.00 83.31 439 MET A N 1
ATOM 3557 C CA . MET A 1 439 ? 20.745 9.112 -26.817 1.00 83.31 439 MET A CA 1
ATOM 3558 C C . MET A 1 439 ? 21.357 10.421 -27.307 1.00 83.31 439 MET A C 1
ATOM 3560 O O . MET A 1 439 ? 21.252 11.459 -26.655 1.00 83.31 439 MET A O 1
ATOM 3564 N N . LYS A 1 440 ? 22.048 10.384 -28.443 1.00 82.38 440 LYS A N 1
ATOM 3565 C CA . LYS A 1 440 ? 22.647 11.572 -29.049 1.00 82.38 440 LYS A CA 1
ATOM 3566 C C . LYS A 1 440 ? 22.435 11.544 -30.549 1.00 82.38 440 LYS A C 1
ATOM 3568 O O . LYS A 1 440 ? 22.987 10.691 -31.235 1.00 82.38 440 LYS A O 1
ATOM 3573 N N . THR A 1 441 ? 21.699 12.523 -31.060 1.00 73.50 441 THR A N 1
ATOM 3574 C CA . THR A 1 441 ? 21.513 12.703 -32.502 1.00 73.50 441 THR A CA 1
ATOM 3575 C C . THR A 1 441 ? 22.443 13.797 -33.006 1.00 73.50 441 THR A C 1
ATOM 3577 O O . THR A 1 441 ? 22.370 14.945 -32.570 1.00 73.50 441 THR A O 1
ATOM 3580 N N . THR A 1 442 ? 23.334 13.439 -33.924 1.00 72.75 442 THR A N 1
ATOM 3581 C CA . THR A 1 442 ? 24.218 14.382 -34.612 1.00 72.75 442 THR A CA 1
ATOM 3582 C C . THR A 1 442 ? 23.633 14.658 -35.991 1.00 72.75 442 THR A C 1
ATOM 3584 O O . THR A 1 442 ? 23.540 13.744 -36.814 1.00 72.75 442 THR A O 1
ATOM 3587 N N . LYS A 1 443 ? 23.221 15.911 -36.218 1.00 68.88 443 LYS A N 1
ATOM 3588 C CA . LYS A 1 443 ? 22.798 16.393 -37.538 1.00 68.88 443 LYS A CA 1
ATOM 3589 C C . LYS A 1 443 ? 24.023 16.657 -38.402 1.00 68.88 443 LYS A C 1
ATOM 3591 O O . LYS A 1 443 ? 25.056 17.077 -37.876 1.00 68.88 443 LYS A O 1
ATOM 3596 N N . ARG A 1 444 ? 23.908 16.369 -39.695 1.00 59.25 444 ARG A N 1
ATOM 3597 C CA . ARG A 1 444 ? 24.988 16.610 -40.653 1.00 59.25 444 ARG A CA 1
ATOM 3598 C C . ARG A 1 444 ? 25.147 18.086 -40.996 1.00 59.25 444 ARG A C 1
ATOM 3600 O O . ARG A 1 444 ? 24.114 18.790 -41.051 1.00 59.25 444 ARG A O 1
#

Secondary structure (DSSP, 8-state):
-EEEETTT--EEE--TT-PPP-EEEEEPPPTT------S-TTSGGGGSHHHHHHHHHHHHHHHTT-SEEEEHHHHS-TT-HHHHHHHHHHHHHHHHH-SEEEEE-TT--TTGGG------TT-TTHHHHHHHHHHHHH---GGGG------PPBPTTS-B---EE-SS-SSGGGGTT-TTPBPPSS-GGGSPPEEEETTEEEEEEEEEEEETTTTEEEEEES-B-TTTSSEEEEEEEEETTEEEEE----TT--S--------EEEEEEEE-S---HHHHHHHHHHHHSEEEEE-SSEE--TTTEEEPBTBTTGGGEEGGGTEEE-TT-S-EEEEEEE-GGGPEETTS-------PPPEEEEEEEE--TT-SS-EEEEEEEE-SSHHHHHHHHHT------S-EEEEEE-TTT--EEEEEEEEEEESSSS-EEEEEEEEEEE--